Protein 4AA2 (pdb70)

Structure (mmCIF, N/CA/C/O backbone):
data_4AA2
#
_entry.id   4AA2
#
_cell.length_a   173.214
_cell.length_b   173.214
_cell.length_c   102.898
_cell.angle_alpha   90.00
_cell.angle_beta   90.00
_cell.angle_gamma   120.00
#
_symmetry.space_group_name_H-M   'H 3'
#
loop_
_entity.id
_entity.type
_entity.pdbx_description
1 polymer 'ANGIOTENSIN-CONVERTING ENZYME'
2 polymer 'BRADYKININ-POTENTIATING PEPTIDE B'
3 branched beta-D-mannopyranose-(1-6)-alpha-D-mannopyranose-(1-3)-[alpha-D-mannopyranose-(1-6)]beta-D-mannopyranose-(1-4)-2-acetamido-2-deoxy-beta-D-glucopyranose-(1-4)-2-acetamido-2-deoxy-beta-D-glucopyranose
4 non-polymer 'ZINC ION'
5 non-polymer 2-acetamido-2-deoxy-beta-D-glucopyranose
6 water water
#
loop_
_atom_site.group_PDB
_atom_site.id
_atom_site.type_symbol
_atom_site.label_atom_id
_atom_site.label_alt_id
_atom_site.label_comp_id
_atom_site.label_asym_id
_atom_site.label_entity_id
_atom_site.label_seq_id
_atom_site.pdbx_PDB_ins_code
_atom_site.Cartn_x
_atom_site.Cartn_y
_atom_site.Cartn_z
_atom_site.occupancy
_atom_site.B_iso_or_equiv
_atom_site.auth_seq_id
_atom_site.auth_comp_id
_atom_site.auth_asym_id
_atom_site.auth_atom_id
_atom_site.pdbx_PDB_model_num
ATOM 1 N N . ALA A 1 1 ? 25.439 32.367 43.948 1.00 55.77 17 ALA A N 1
ATOM 2 C CA . ALA A 1 1 ? 25.884 31.135 44.659 1.00 55.74 17 ALA A CA 1
ATOM 3 C C . ALA A 1 1 ? 25.603 29.872 43.836 1.00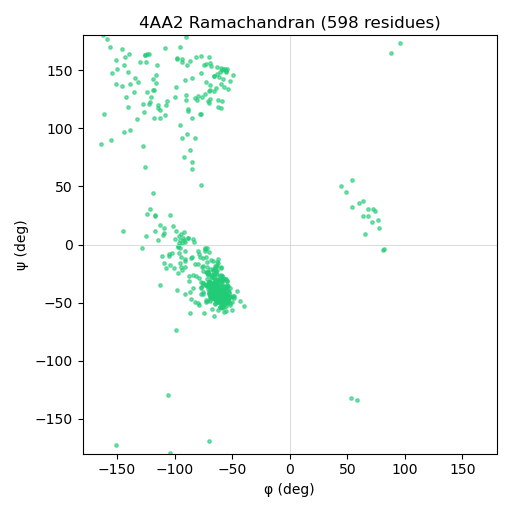 55.69 17 ALA A C 1
ATOM 4 O O . ALA A 1 1 ? 24.693 29.845 42.994 1.00 55.51 17 ALA A O 1
ATOM 6 N N . LEU A 1 2 ? 26.389 28.831 44.104 1.00 55.47 18 LEU A N 1
ATOM 7 C CA . LEU A 1 2 ? 26.392 27.597 43.312 1.00 55.25 18 LEU A CA 1
ATOM 8 C C . LEU A 1 2 ? 25.112 26.766 43.412 1.00 54.98 18 LEU A C 1
ATOM 9 O O . LEU A 1 2 ? 24.719 26.112 42.440 1.00 54.95 18 LEU A O 1
ATOM 14 N N . VAL A 1 3 ? 24.481 26.780 44.586 1.00 54.54 19 VAL A N 1
ATOM 15 C CA . VAL A 1 3 ? 23.254 26.017 44.824 1.00 54.16 19 VAL A CA 1
ATOM 16 C C . VAL A 1 3 ? 22.135 26.462 43.874 1.00 53.67 19 VAL A C 1
ATOM 17 O O . VAL A 1 3 ? 21.484 25.627 43.242 1.00 53.82 19 VAL A O 1
ATOM 21 N N . LYS A 1 4 ? 21.938 27.774 43.762 1.00 53.01 20 LYS A N 1
ATOM 22 C CA . LYS A 1 4 ? 20.931 28.341 42.865 1.00 52.29 20 LYS A CA 1
ATOM 23 C C . LYS A 1 4 ? 21.274 28.097 41.395 1.00 51.66 20 LYS A C 1
ATOM 24 O O . LYS A 1 4 ? 20.380 27.866 40.573 1.00 51.56 20 LYS A O 1
ATOM 26 N N . GLU A 1 5 ? 22.567 28.153 41.072 1.00 50.82 21 GLU A N 1
ATOM 27 C CA . GLU A 1 5 ? 23.023 27.935 39.700 1.00 50.06 21 GLU A CA 1
ATOM 28 C C . GLU A 1 5 ? 22.782 26.500 39.230 1.00 49.39 21 GLU A C 1
ATOM 29 O O . GLU A 1 5 ? 22.380 26.284 38.088 1.00 49.09 21 GLU A O 1
ATOM 35 N N . GLU A 1 6 ? 23.010 25.530 40.116 1.00 48.64 22 GLU A N 1
ATOM 36 C CA . GLU A 1 6 ? 22.836 24.120 39.767 1.00 48.02 22 GLU A CA 1
ATOM 37 C C . GLU A 1 6 ? 21.369 23.773 39.468 1.00 48.00 22 GLU A C 1
ATOM 38 O O . GLU A 1 6 ? 21.084 22.942 38.597 1.00 47.74 22 GLU A O 1
ATOM 44 N N . ILE A 1 7 ? 20.448 24.418 40.184 1.00 47.83 23 ILE A N 1
ATOM 45 C CA . ILE A 1 7 ? 19.012 24.274 39.919 1.00 47.76 23 ILE A CA 1
ATOM 46 C C . ILE A 1 7 ? 18.674 24.829 38.533 1.00 47.68 23 ILE A C 1
ATOM 47 O O . ILE A 1 7 ? 17.920 24.216 37.774 1.00 47.61 23 ILE A O 1
ATOM 52 N N . GLN A 1 8 ? 19.254 25.982 38.215 1.00 47.72 24 GLN A N 1
ATOM 53 C CA . GLN A 1 8 ? 19.088 26.625 36.918 1.00 48.09 24 GLN A CA 1
ATOM 54 C C . GLN A 1 8 ? 19.710 25.786 35.795 1.00 47.72 24 GLN A C 1
ATOM 55 O O . GLN A 1 8 ? 19.165 25.718 34.691 1.00 47.73 24 GLN A O 1
ATOM 61 N N . ALA A 1 9 ? 20.846 25.155 36.094 1.00 47.34 25 ALA A N 1
ATOM 62 C CA . ALA A 1 9 ? 21.585 24.332 35.129 1.00 46.97 25 ALA A CA 1
ATOM 63 C C . ALA A 1 9 ? 20.802 23.090 34.716 1.00 46.74 25 ALA A C 1
ATOM 64 O O . ALA A 1 9 ? 20.786 22.730 33.539 1.00 46.51 25 ALA A O 1
ATOM 66 N N . LYS A 1 10 ? 20.162 22.446 35.694 1.00 46.57 26 LYS A N 1
ATOM 67 C CA . LYS A 1 10 ? 19.304 21.282 35.458 1.00 46.65 26 LYS A CA 1
ATOM 68 C C . LYS A 1 10 ? 18.178 21.613 34.473 1.00 46.51 26 LYS A C 1
ATOM 69 O O . LYS A 1 10 ? 17.840 20.808 33.599 1.00 46.27 26 LYS A O 1
ATOM 75 N N . GLU A 1 11 ? 17.621 22.813 34.626 1.00 46.25 27 GLU A N 1
ATOM 76 C CA . GLU A 1 11 ? 16.568 23.331 33.763 1.00 46.07 27 GLU A CA 1
ATOM 77 C C . GLU A 1 11 ? 17.108 23.643 32.366 1.00 45.34 27 GLU A C 1
ATOM 78 O O . GLU A 1 11 ? 16.444 23.374 31.362 1.00 45.03 27 GLU A O 1
ATOM 84 N N . TYR A 1 12 ? 18.310 24.217 32.321 1.00 44.60 28 TYR A N 1
ATOM 85 C CA . TYR A 1 12 ? 19.000 24.515 31.070 1.00 44.15 28 TYR A CA 1
ATOM 86 C C . TYR A 1 12 ? 19.258 23.245 30.261 1.00 43.95 28 TYR A C 1
ATOM 87 O O . TYR A 1 12 ? 18.997 23.212 29.058 1.00 43.79 28 TYR A O 1
ATOM 96 N N . LEU A 1 13 ? 19.765 22.208 30.928 1.00 43.69 29 LEU A N 1
ATOM 97 C CA . LEU A 1 13 ? 20.075 20.936 30.267 1.00 43.69 29 LEU A CA 1
ATOM 98 C C . LEU A 1 13 ? 18.830 20.282 29.679 1.00 43.92 29 LEU A C 1
ATOM 99 O O . LEU A 1 13 ? 18.851 19.812 28.537 1.00 43.80 29 LEU A O 1
ATOM 104 N N . GLU A 1 14 ? 17.755 20.273 30.466 1.00 44.14 30 GLU A N 1
ATOM 105 C CA . GLU A 1 14 ? 16.484 19.669 30.078 1.00 44.75 30 GLU A CA 1
ATOM 106 C C . GLU A 1 14 ? 15.963 20.290 28.779 1.00 44.40 30 GLU A C 1
ATOM 107 O O . GLU A 1 14 ? 15.545 19.570 27.868 1.00 44.56 30 GLU A O 1
ATOM 113 N N . ASN A 1 15 ? 16.029 21.618 28.695 1.00 44.18 31 ASN A N 1
ATOM 114 C CA A ASN A 1 15 ? 15.592 22.346 27.506 0.50 44.08 31 ASN A CA 1
ATOM 115 C CA B ASN A 1 15 ? 15.594 22.354 27.507 0.50 44.25 31 ASN A CA 1
ATOM 116 C C . ASN A 1 15 ? 16.533 22.158 26.316 1.00 44.06 31 ASN A C 1
ATOM 117 O O . ASN A 1 15 ? 16.081 21.973 25.185 1.00 44.18 31 ASN A O 1
ATOM 126 N N . LEU A 1 16 ? 17.838 22.202 26.578 1.00 43.75 32 LEU A N 1
ATOM 127 C CA . LEU A 1 16 ? 18.849 22.073 25.526 1.00 43.49 32 LEU A CA 1
ATOM 128 C C . LEU A 1 16 ? 18.873 20.681 24.891 1.00 43.24 32 LEU A C 1
ATOM 129 O O . LEU A 1 16 ? 18.983 20.554 23.664 1.00 42.92 32 LEU A O 1
ATOM 134 N N . ASN A 1 17 ? 18.781 19.650 25.728 1.00 42.75 33 ASN A N 1
ATOM 135 C CA . ASN A 1 17 ? 18.713 18.277 25.248 1.00 42.95 33 ASN A CA 1
ATOM 136 C C . ASN A 1 17 ? 17.583 18.090 24.239 1.00 42.99 33 ASN A C 1
ATOM 137 O O . ASN A 1 17 ? 17.807 17.571 23.147 1.00 42.90 33 ASN A O 1
ATOM 142 N N . LYS A 1 18 ? 16.383 18.546 24.599 1.00 43.12 34 LYS A N 1
ATOM 143 C CA . LYS A 1 18 ? 15.215 18.435 23.718 1.00 43.13 34 LYS A CA 1
ATOM 144 C C . LYS A 1 18 ? 15.429 19.186 22.405 1.00 42.81 34 LYS A C 1
ATOM 145 O O . LYS A 1 18 ? 15.076 18.688 21.332 1.00 43.21 34 LYS A O 1
ATOM 151 N N . GLU A 1 19 ? 16.026 20.371 22.493 1.00 42.29 35 GLU A N 1
ATOM 152 C CA . GLU A 1 19 ? 16.350 21.167 21.314 1.00 41.75 35 GLU A CA 1
ATOM 153 C C . GLU A 1 19 ? 17.378 20.469 20.408 1.00 41.63 35 GLU A C 1
ATOM 154 O O . GLU A 1 19 ? 17.253 20.498 19.172 1.00 41.17 35 GLU A O 1
ATOM 160 N N . LEU A 1 20 ? 18.385 19.848 21.024 1.00 41.09 36 LEU A N 1
ATOM 161 C CA . LEU A 1 20 ? 19.417 19.125 20.281 1.00 40.99 36 LEU A CA 1
ATOM 162 C C . LEU A 1 20 ? 18.855 17.911 19.543 1.00 40.80 36 LEU A C 1
ATOM 163 O O . LEU A 1 20 ? 19.241 17.639 18.408 1.00 40.57 36 LEU A O 1
ATOM 168 N N . ALA A 1 21 ? 17.948 17.189 20.197 1.00 40.59 37 ALA A N 1
ATOM 169 C CA . ALA A 1 21 ? 17.267 16.056 19.578 1.00 40.55 37 ALA A CA 1
ATOM 170 C C . ALA A 1 21 ? 16.525 16.488 18.311 1.00 40.56 37 ALA A C 1
ATOM 171 O O . ALA A 1 21 ? 16.686 15.878 17.249 1.00 40.32 37 ALA A O 1
ATOM 173 N N . LYS A 1 22 ? 15.746 17.563 18.428 1.00 40.61 38 LYS A N 1
ATOM 174 C CA . LYS A 1 22 ? 14.949 18.084 17.320 1.00 40.65 38 LYS A CA 1
ATOM 175 C C . LYS A 1 22 ? 15.814 18.555 16.150 1.00 40.57 38 LYS A C 1
ATOM 176 O O . LYS A 1 22 ? 15.486 18.311 14.985 1.00 40.37 38 LYS A O 1
ATOM 182 N N . ARG A 1 23 ? 16.915 19.232 16.469 1.00 40.53 39 ARG A N 1
ATOM 183 C CA . ARG A 1 23 ? 17.861 19.693 15.456 1.00 40.54 39 ARG A CA 1
ATOM 184 C C . ARG A 1 23 ? 18.611 18.530 14.797 1.00 40.40 39 ARG A C 1
ATOM 185 O O . ARG A 1 23 ? 18.846 18.550 13.586 1.00 40.43 39 ARG A O 1
ATOM 193 N N . THR A 1 24 ? 18.975 17.523 15.588 1.00 40.25 40 THR A N 1
ATOM 194 C CA . THR A 1 24 ? 19.681 16.348 15.059 1.00 40.52 40 THR A CA 1
ATOM 195 C C . THR A 1 24 ? 18.777 15.521 14.133 1.00 40.61 40 THR A C 1
ATOM 196 O O . THR A 1 24 ? 19.241 15.013 13.110 1.00 40.73 40 THR A O 1
ATOM 200 N N . ASN A 1 25 ? 17.498 15.410 14.495 1.00 40.49 41 ASN A N 1
ATOM 201 C CA . ASN A 1 25 ? 16.475 14.802 13.638 1.00 40.49 41 ASN A CA 1
ATOM 202 C C . ASN A 1 25 ? 16.491 15.371 12.214 1.00 40.65 41 ASN A C 1
ATOM 203 O O . ASN A 1 25 ? 16.421 14.619 11.239 1.00 40.69 41 ASN A O 1
ATOM 208 N N . VAL A 1 26 ? 16.591 16.696 12.112 1.00 40.65 42 VAL A N 1
ATOM 209 C CA . VAL A 1 26 ? 16.609 17.393 10.828 1.00 40.72 42 VAL A CA 1
ATOM 210 C C . VAL A 1 26 ? 17.873 17.052 10.035 1.00 40.62 42 VAL A C 1
ATOM 211 O O . VAL A 1 26 ? 17.809 16.814 8.825 1.00 40.58 42 VAL A O 1
ATOM 215 N N . GLU A 1 27 ? 19.015 17.027 10.720 1.00 40.45 43 GLU A N 1
ATOM 216 C CA . GLU A 1 27 ? 20.278 16.619 10.103 1.00 40.44 43 GLU A CA 1
ATOM 217 C C . GLU A 1 27 ? 20.231 15.153 9.669 1.00 39.92 43 GLU A C 1
ATOM 218 O O . GLU A 1 27 ? 20.695 14.806 8.580 1.00 39.65 43 GLU A O 1
ATOM 224 N N . THR A 1 28 ? 19.666 14.306 10.528 1.00 39.45 44 THR A N 1
ATOM 225 C CA . THR A 1 28 ? 19.592 12.872 10.278 1.00 39.42 44 THR A CA 1
ATOM 226 C C . THR A 1 28 ? 18.708 12.553 9.064 1.00 39.27 44 THR A C 1
ATOM 227 O O . THR A 1 28 ? 19.054 11.685 8.259 1.00 38.97 44 THR A O 1
ATOM 231 N N . GLU A 1 29 ? 17.591 13.271 8.928 1.00 39.17 45 GLU A N 1
ATOM 232 C CA . GLU A 1 29 ? 16.700 13.114 7.774 1.00 39.25 45 GLU A CA 1
ATOM 233 C C . GLU A 1 29 ? 17.412 13.400 6.457 1.00 39.04 45 GLU A C 1
ATOM 234 O O . GLU A 1 29 ? 17.260 12.648 5.495 1.00 38.94 45 GLU A O 1
ATOM 240 N N . ALA A 1 30 ? 18.194 14.481 6.425 1.00 38.92 46 ALA A N 1
ATOM 241 C CA . ALA A 1 30 ? 18.954 14.847 5.226 1.00 38.86 46 ALA A CA 1
ATOM 242 C C . ALA A 1 30 ? 20.039 13.818 4.902 1.00 38.63 46 ALA A C 1
ATOM 243 O O . ALA A 1 30 ? 20.315 13.551 3.731 1.00 38.24 46 ALA A O 1
ATOM 245 N N . ALA A 1 31 ? 20.648 13.254 5.946 1.00 38.46 47 ALA A N 1
ATOM 246 C CA . ALA A 1 31 ? 21.677 12.223 5.792 1.00 38.53 47 ALA A CA 1
ATOM 247 C C . ALA A 1 31 ? 21.061 10.935 5.245 1.00 38.58 47 ALA A C 1
ATOM 248 O O . ALA A 1 31 ? 21.615 10.309 4.335 1.00 38.43 47 ALA A O 1
ATOM 250 N N . TRP A 1 32 ? 19.909 10.565 5.803 1.00 38.82 48 TRP A N 1
ATOM 251 C CA . TRP A 1 32 ? 19.141 9.402 5.368 1.00 39.22 48 TRP A CA 1
ATOM 252 C C . TRP A 1 32 ? 18.788 9.510 3.883 1.00 39.71 48 TRP A C 1
ATOM 253 O O . TRP A 1 32 ? 18.977 8.558 3.129 1.00 39.62 48 TRP A O 1
ATOM 264 N N . ALA A 1 33 ? 18.288 10.680 3.483 1.00 40.20 49 ALA A N 1
ATOM 265 C CA . ALA A 1 33 ? 17.903 10.948 2.098 1.00 40.57 49 ALA A CA 1
ATOM 266 C C . ALA A 1 33 ? 19.075 10.760 1.144 1.00 40.87 49 ALA A C 1
ATOM 267 O O . ALA A 1 33 ? 18.914 10.209 0.051 1.00 41.05 49 ALA A O 1
ATOM 269 N N . TYR A 1 34 ? 20.252 11.211 1.566 1.00 41.08 50 TYR A N 1
ATOM 270 C CA . TYR A 1 34 ? 21.445 11.124 0.739 1.00 41.43 50 TYR A CA 1
ATOM 271 C C . TYR A 1 34 ? 21.928 9.684 0.571 1.00 41.58 50 TYR A C 1
ATOM 272 O O . TYR A 1 34 ? 22.238 9.248 -0.552 1.00 41.16 50 TYR A O 1
ATOM 281 N N . GLY A 1 35 ? 21.991 8.961 1.689 1.00 41.55 51 GLY A N 1
ATOM 282 C CA . GLY A 1 35 ? 22.406 7.562 1.704 1.00 41.97 51 GLY A CA 1
ATOM 283 C C . GLY A 1 35 ? 21.446 6.652 0.960 1.00 42.33 51 GLY A C 1
ATOM 284 O O . GLY A 1 35 ? 21.858 5.625 0.420 1.00 42.27 51 GLY A O 1
ATOM 285 N N . SER A 1 36 ? 20.168 7.031 0.940 1.00 42.81 52 SER A N 1
ATOM 286 C CA . SER A 1 36 ? 19.127 6.282 0.231 1.00 43.59 52 SER A CA 1
ATOM 287 C C . SER A 1 36 ? 19.079 6.611 -1.255 1.00 43.97 52 SER A C 1
ATOM 288 O O . SER A 1 36 ? 18.486 5.867 -2.029 1.00 44.21 52 SER A O 1
ATOM 291 N N . ASN A 1 37 ? 19.693 7.729 -1.642 1.00 44.76 53 ASN A N 1
ATOM 292 C CA . ASN A 1 37 ? 19.554 8.289 -2.989 1.00 45.64 53 ASN A CA 1
ATOM 293 C C . ASN A 1 37 ? 20.656 9.323 -3.249 1.00 45.73 53 ASN A C 1
ATOM 294 O O . ASN A 1 37 ? 20.474 10.520 -3.020 1.00 45.79 53 ASN A O 1
ATOM 299 N N . ILE A 1 38 ? 21.807 8.845 -3.716 1.00 46.05 54 ILE A N 1
ATOM 300 C CA . ILE A 1 38 ? 22.985 9.690 -3.888 1.00 46.69 54 ILE A CA 1
ATOM 301 C C . ILE A 1 38 ? 22.884 10.574 -5.131 1.00 47.27 54 ILE A C 1
ATOM 302 O O . ILE A 1 38 ? 22.893 10.083 -6.261 1.00 47.41 54 ILE A O 1
ATOM 307 N N . THR A 1 39 ? 22.774 11.879 -4.895 1.00 47.88 55 THR A N 1
ATOM 308 C CA . THR A 1 39 ? 22.769 12.893 -5.951 1.00 48.44 55 THR A CA 1
ATOM 309 C C . THR A 1 39 ? 23.528 14.125 -5.457 1.00 48.95 55 THR A C 1
ATOM 310 O O . THR A 1 39 ? 23.721 14.295 -4.247 1.00 48.75 55 THR A O 1
ATOM 314 N N . ASP A 1 40 ? 23.958 14.975 -6.390 1.00 49.47 56 ASP A N 1
ATOM 315 C CA . ASP A 1 40 ? 24.606 16.243 -6.047 1.00 50.07 56 ASP A CA 1
ATOM 316 C C . ASP A 1 40 ? 23.708 17.131 -5.188 1.00 50.22 56 ASP A C 1
ATOM 317 O O . ASP A 1 40 ? 24.183 17.786 -4.257 1.00 50.25 56 ASP A O 1
ATOM 322 N N . GLU A 1 41 ? 22.412 17.129 -5.498 1.00 50.57 57 GLU A N 1
ATOM 323 C CA . GLU A 1 41 ? 21.418 17.915 -4.764 1.00 50.97 57 GLU A CA 1
ATOM 324 C C . GLU A 1 41 ? 21.294 17.462 -3.308 1.00 50.75 57 GLU A C 1
ATOM 325 O O . GLU A 1 41 ? 21.292 18.288 -2.395 1.00 50.70 57 GLU A O 1
ATOM 331 N N . ASN A 1 42 ? 21.183 16.152 -3.102 1.00 50.54 58 ASN A N 1
ATOM 332 C CA . ASN A 1 42 ? 21.034 15.595 -1.762 1.00 50.30 58 ASN A CA 1
ATOM 333 C C . ASN A 1 42 ? 22.305 15.714 -0.926 1.00 50.21 58 ASN A C 1
ATOM 334 O O . ASN A 1 42 ? 22.232 15.871 0.292 1.00 50.06 58 ASN A O 1
ATOM 339 N N . GLU A 1 43 ? 23.458 15.642 -1.593 1.00 50.23 59 GLU A N 1
ATOM 340 C CA . GLU A 1 43 ? 24.755 15.859 -0.953 1.00 50.40 59 GLU A CA 1
ATOM 341 C C . GLU A 1 43 ? 24.818 17.272 -0.372 1.00 50.34 59 GLU A C 1
ATOM 342 O O . GLU A 1 43 ? 25.090 17.456 0.820 1.00 50.16 59 GLU A O 1
ATOM 348 N N . LYS A 1 44 ? 24.538 18.253 -1.229 1.00 50.16 60 LYS A N 1
ATOM 349 C CA . LYS A 1 44 ? 24.508 19.661 -0.856 1.00 50.14 60 LYS A CA 1
ATOM 350 C C . LYS A 1 44 ? 23.573 19.898 0.334 1.00 49.70 60 LYS A C 1
ATOM 351 O O . LYS A 1 44 ? 23.949 20.569 1.296 1.00 49.66 60 LYS A O 1
ATOM 357 N N . LYS A 1 45 ? 22.372 19.323 0.270 1.00 49.21 61 LYS A N 1
ATOM 358 C CA . LYS A 1 45 ? 21.393 19.439 1.349 1.00 48.91 61 LYS A CA 1
ATOM 359 C C . LYS A 1 45 ? 21.902 18.833 2.657 1.00 48.38 61 LYS A C 1
ATOM 360 O O . LYS A 1 45 ? 21.754 19.439 3.716 1.00 48.29 61 LYS A O 1
ATOM 366 N N . LYS A 1 46 ? 22.494 17.642 2.570 1.00 47.54 62 LYS A N 1
ATOM 367 C CA . LYS A 1 46 ? 23.040 16.945 3.735 1.00 46.98 62 LYS A CA 1
ATOM 368 C C . LYS A 1 46 ? 24.093 17.801 4.438 1.00 46.23 62 LYS A C 1
ATOM 369 O O . LYS A 1 46 ? 24.030 18.010 5.649 1.00 46.02 62 LYS A O 1
ATOM 375 N N . ASN A 1 47 ? 25.047 18.296 3.654 1.00 45.52 63 ASN A N 1
ATOM 376 C CA . ASN A 1 47 ? 26.196 19.030 4.171 1.00 44.89 63 ASN A CA 1
ATOM 377 C C . ASN A 1 47 ? 25.860 20.428 4.706 1.00 44.81 63 ASN A C 1
ATOM 378 O O . ASN A 1 47 ? 26.464 20.887 5.682 1.00 44.64 63 ASN A O 1
ATOM 383 N N . GLU A 1 48 ? 24.880 21.087 4.089 1.00 44.57 64 GLU A N 1
ATOM 384 C CA . GLU A 1 48 ? 24.465 22.418 4.532 1.00 44.47 64 GLU A CA 1
ATOM 385 C C . GLU A 1 48 ? 23.716 22.394 5.868 1.00 43.99 64 GLU A C 1
ATOM 386 O O . GLU A 1 48 ? 23.927 23.276 6.708 1.00 43.68 64 GLU A O 1
ATOM 392 N N . ILE A 1 49 ? 22.875 21.376 6.071 1.00 43.29 65 ILE A N 1
ATOM 393 C CA . ILE A 1 49 ? 22.187 21.189 7.354 1.00 42.94 65 ILE A CA 1
ATOM 394 C C . ILE A 1 49 ? 23.204 20.937 8.470 1.00 42.52 65 ILE A C 1
ATOM 395 O O . ILE A 1 49 ? 23.077 21.485 9.568 1.00 42.38 65 ILE A O 1
ATOM 400 N N . SER A 1 50 ? 24.201 20.099 8.176 1.00 42.19 66 SER A N 1
ATOM 401 C CA . SER A 1 50 ? 25.254 19.751 9.134 1.00 41.92 66 SER A CA 1
ATOM 402 C C . SER A 1 50 ? 26.089 20.960 9.524 1.00 41.48 66 SER A C 1
ATOM 403 O O . SER A 1 50 ? 26.423 21.126 10.695 1.00 41.22 66 SER A O 1
ATOM 406 N N . ALA A 1 51 ? 26.420 21.794 8.537 1.00 41.15 67 ALA A N 1
ATOM 407 C CA . ALA A 1 51 ? 27.116 23.060 8.771 1.00 40.98 67 ALA A CA 1
ATOM 408 C C . ALA A 1 51 ? 26.318 23.956 9.727 1.00 41.07 67 ALA A C 1
ATOM 409 O O . ALA A 1 51 ? 26.890 24.623 10.597 1.00 41.00 67 ALA A O 1
ATOM 411 N N . GLU A 1 52 ? 24.996 23.946 9.564 1.00 40.86 68 GLU A N 1
ATOM 412 C CA . GLU A 1 52 ? 24.093 24.711 10.412 1.00 40.76 68 GLU A CA 1
ATOM 413 C C . GLU A 1 52 ? 24.096 24.173 11.843 1.00 40.67 68 GLU A C 1
ATOM 414 O O . GLU A 1 52 ? 24.160 24.948 12.798 1.00 40.61 68 GLU A O 1
ATOM 420 N N . LEU A 1 53 ? 24.030 22.851 11.988 1.00 40.59 69 LEU A N 1
ATOM 421 C CA . LEU A 1 53 ? 24.052 22.237 13.314 1.00 40.65 69 LEU A CA 1
ATOM 422 C C . LEU A 1 53 ? 25.418 22.406 13.982 1.00 40.59 69 LEU A C 1
ATOM 423 O O . LEU A 1 53 ? 25.498 22.618 15.189 1.00 40.41 69 LEU A O 1
ATOM 428 N N . ALA A 1 54 ? 26.483 22.322 13.190 1.00 40.79 70 ALA A N 1
ATOM 429 C CA . ALA A 1 54 ? 27.841 22.530 13.698 1.00 41.33 70 ALA A CA 1
ATOM 430 C C . ALA A 1 54 ? 27.975 23.916 14.327 1.00 41.69 70 ALA A C 1
ATOM 431 O O . ALA A 1 54 ? 28.553 24.066 15.411 1.00 41.66 70 ALA A O 1
ATOM 433 N N . LYS A 1 55 ? 27.417 24.918 13.647 1.00 41.99 71 LYS A N 1
ATOM 434 C CA . LYS A 1 55 ? 27.434 26.294 14.134 1.00 42.50 71 LYS A CA 1
ATOM 435 C C . LYS A 1 55 ? 26.684 26.431 15.454 1.00 42.33 71 LYS A C 1
ATOM 436 O O . LYS A 1 55 ? 27.124 27.157 16.345 1.00 42.32 71 LYS A O 1
ATOM 442 N N . PHE A 1 56 ? 25.557 25.731 15.573 1.00 42.23 72 PHE A N 1
ATOM 443 C CA . PHE A 1 56 ? 24.771 25.743 16.803 1.00 42.29 72 PHE A CA 1
ATOM 444 C C . PHE A 1 56 ? 25.523 25.067 17.961 1.00 42.36 72 PHE A C 1
ATOM 445 O O . PHE A 1 56 ? 25.477 25.544 19.096 1.00 42.24 72 PHE A O 1
ATOM 453 N N . MET A 1 57 ? 26.212 23.966 17.666 1.00 42.59 73 MET A N 1
ATOM 454 C CA . MET A 1 57 ? 27.021 23.255 18.666 1.00 43.07 73 MET 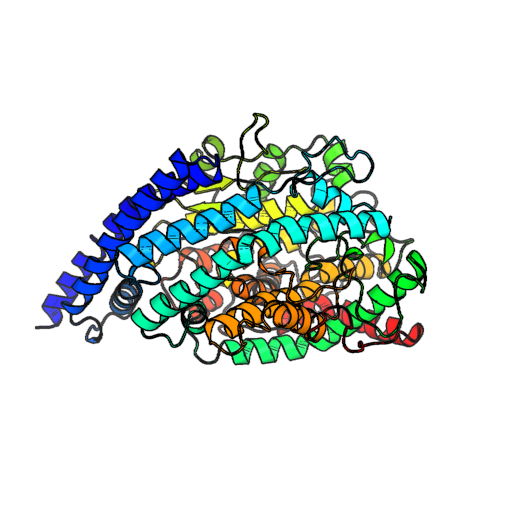A CA 1
ATOM 455 C C . MET A 1 57 ? 28.159 24.115 19.211 1.00 42.92 73 MET A C 1
ATOM 456 O O . MET A 1 57 ? 28.464 24.065 20.406 1.00 42.67 73 MET A O 1
ATOM 461 N N . LYS A 1 58 ? 28.779 24.896 18.325 1.00 43.01 74 LYS A N 1
ATOM 462 C CA . LYS A 1 58 ? 29.823 25.852 18.701 1.00 43.33 74 LYS A CA 1
ATOM 463 C C . LYS A 1 58 ? 29.356 26.805 19.794 1.00 43.28 74 LYS A C 1
ATOM 464 O O . LYS A 1 58 ? 30.091 27.072 20.748 1.00 43.24 74 LYS A O 1
ATOM 470 N N . GLU A 1 59 ? 28.133 27.315 19.644 1.00 43.14 75 GLU A N 1
ATOM 471 C CA . GLU A 1 59 ? 27.543 28.202 20.642 1.00 43.21 75 GLU A CA 1
ATOM 472 C C . GLU A 1 59 ? 27.181 27.454 21.920 1.00 43.03 75 GLU A C 1
ATOM 473 O O . GLU A 1 59 ? 27.312 28.001 23.019 1.00 42.97 75 GLU A O 1
ATOM 479 N N . VAL A 1 60 ? 26.740 26.205 21.769 1.00 42.84 76 VAL A N 1
ATOM 480 C CA . VAL A 1 60 ? 26.463 25.338 22.916 1.00 42.96 76 VAL A CA 1
ATOM 481 C C . VAL A 1 60 ? 27.739 25.139 23.754 1.00 43.12 76 VAL A C 1
ATOM 482 O O . VAL A 1 60 ? 27.738 25.407 24.956 1.00 42.94 76 VAL A O 1
ATOM 486 N N . ALA A 1 61 ? 28.817 24.697 23.105 1.00 43.29 77 ALA A N 1
ATOM 487 C CA . ALA A 1 61 ? 30.103 24.488 23.768 1.00 43.91 77 ALA A CA 1
ATOM 488 C C . ALA A 1 61 ? 30.574 25.755 24.474 1.00 44.33 77 ALA A C 1
ATOM 489 O O . ALA A 1 61 ? 31.070 25.696 25.602 1.00 44.41 77 ALA A O 1
ATOM 491 N N . SER A 1 62 ? 30.404 26.893 23.804 1.00 44.80 78 SER A N 1
ATOM 492 C CA . SER A 1 62 ? 30.699 28.195 24.384 1.00 45.34 78 SER A CA 1
ATOM 493 C C . SER A 1 62 ? 29.852 28.486 25.628 1.00 45.58 78 SER A C 1
ATOM 494 O O . SER A 1 62 ? 30.384 28.950 26.638 1.00 45.77 78 SER A O 1
ATOM 497 N N . ASP A 1 63 ? 28.551 28.205 25.554 1.00 45.65 79 ASP A N 1
ATOM 498 C CA . ASP A 1 63 ? 27.628 28.473 26.664 1.00 45.99 79 ASP A CA 1
ATOM 499 C C . ASP A 1 63 ? 27.895 27.638 27.914 1.00 45.85 79 ASP A C 1
ATOM 500 O O . ASP A 1 63 ? 27.534 28.047 29.019 1.00 46.08 79 ASP A O 1
ATOM 505 N N . THR A 1 64 ? 28.512 26.470 27.743 1.00 45.80 80 THR A N 1
ATOM 506 C CA . THR A 1 64 ? 28.858 25.616 28.882 1.00 45.73 80 THR A CA 1
ATOM 507 C C . THR A 1 64 ? 29.862 26.298 29.818 1.00 45.77 80 THR A C 1
ATOM 508 O O . THR A 1 64 ? 29.861 26.049 31.029 1.00 45.92 80 THR A O 1
ATOM 512 N N . THR A 1 65 ? 30.699 27.172 29.256 1.00 45.67 81 THR A N 1
ATOM 513 C CA . THR A 1 65 ? 31.727 27.868 30.035 1.00 45.61 81 THR A CA 1
ATOM 514 C C . THR A 1 65 ? 31.130 28.929 30.961 1.00 45.46 81 THR A C 1
ATOM 515 O O . THR A 1 65 ? 31.797 29.396 31.880 1.00 45.77 81 THR A O 1
ATOM 519 N N . LYS A 1 66 ? 29.874 29.297 30.719 1.00 45.03 82 LYS A N 1
ATOM 520 C CA . LYS A 1 66 ? 29.160 30.229 31.591 1.00 44.48 82 LYS A CA 1
ATOM 521 C C . LYS A 1 66 ? 28.616 29.545 32.847 1.00 43.70 82 LYS A C 1
ATOM 522 O O . LYS A 1 66 ? 28.265 30.213 33.822 1.00 43.73 82 LYS A O 1
ATOM 528 N N . PHE A 1 67 ? 28.548 28.215 32.816 1.00 42.65 83 PHE A N 1
ATOM 529 C CA . PHE A 1 67 ? 28.147 27.425 33.978 1.00 41.56 83 PHE A CA 1
ATOM 530 C C . PHE A 1 67 ? 29.366 26.867 34.702 1.00 40.88 83 PHE A C 1
ATOM 531 O O . PHE A 1 67 ? 30.285 26.346 34.067 1.00 40.47 83 PHE A O 1
ATOM 539 N N . GLN A 1 68 ? 29.356 26.969 36.032 1.00 40.06 84 GLN A N 1
ATOM 540 C CA . GLN A 1 68 ? 30.401 26.401 36.883 1.00 39.36 84 GLN A CA 1
ATOM 541 C C . GLN A 1 68 ? 30.220 24.895 37.035 1.00 38.50 84 GLN A C 1
ATOM 542 O O . GLN A 1 68 ? 30.224 24.377 38.159 1.00 38.14 84 GLN A O 1
ATOM 548 N N . TRP A 1 69 ? 30.075 24.186 35.914 1.00 37.50 85 TRP A N 1
ATOM 549 C CA . TRP A 1 69 ? 29.614 22.796 35.965 1.00 36.76 85 TRP A CA 1
ATOM 550 C C . TRP A 1 69 ? 30.530 21.822 36.713 1.00 36.57 85 TRP A C 1
ATOM 551 O O . TRP A 1 69 ? 30.041 20.929 37.407 1.00 36.35 85 TRP A O 1
ATOM 562 N N . ARG A 1 70 ? 31.844 22.020 36.609 1.00 36.24 86 ARG A N 1
ATOM 563 C CA . ARG A 1 70 ? 32.810 21.200 37.354 1.00 36.12 86 ARG A CA 1
ATOM 564 C C . ARG A 1 70 ? 32.666 21.346 38.872 1.00 36.16 86 ARG A C 1
ATOM 565 O O . ARG A 1 70 ? 33.179 20.517 39.626 1.00 36.36 86 ARG A O 1
ATOM 573 N N . SER A 1 71 ? 31.964 22.390 39.311 1.00 36.27 87 SER A N 1
ATOM 574 C CA . SER A 1 71 ? 31.752 22.641 40.742 1.00 36.36 87 SER A CA 1
ATOM 575 C C . SER A 1 71 ? 30.485 21.987 41.297 1.00 36.60 87 SER A C 1
ATOM 576 O O . SER A 1 71 ? 30.240 22.030 42.512 1.00 36.79 87 SER A O 1
ATOM 579 N N . TYR A 1 72 ? 29.684 21.376 40.425 1.00 36.43 88 TYR A N 1
ATOM 580 C CA . TYR A 1 72 ? 28.373 20.858 40.839 1.00 36.40 88 TYR A CA 1
ATOM 581 C C . TYR A 1 72 ? 28.433 19.602 41.715 1.00 36.37 88 TYR A C 1
ATOM 582 O O . TYR A 1 72 ? 29.408 18.845 41.678 1.00 36.02 88 TYR A O 1
ATOM 591 N N . GLN A 1 73 ? 27.379 19.402 42.505 1.00 36.42 89 GLN A N 1
ATOM 592 C CA . GLN A 1 73 ? 27.235 18.215 43.347 1.00 36.87 89 GLN A CA 1
ATOM 593 C C . GLN A 1 73 ? 26.800 16.999 42.523 1.00 37.03 89 GLN A C 1
ATOM 594 O O . GLN A 1 73 ? 27.241 15.872 42.767 1.00 37.12 89 GLN A O 1
ATOM 600 N N . SER A 1 74 ? 25.931 17.238 41.549 1.00 37.19 90 SER A N 1
ATOM 601 C CA . SER A 1 74 ? 25.321 16.162 40.780 1.00 37.53 90 SER A CA 1
ATOM 602 C C . SER A 1 74 ? 26.272 15.611 39.725 1.00 37.58 90 SER A C 1
ATOM 603 O O . SER A 1 74 ? 26.605 16.300 38.758 1.00 37.38 90 SER A O 1
ATOM 606 N N . GLU A 1 75 ? 26.698 14.365 39.926 1.00 37.92 91 GLU A N 1
ATOM 607 C CA . GLU A 1 75 ? 27.499 13.633 38.943 1.00 38.58 91 GLU A CA 1
ATOM 608 C C . GLU A 1 75 ? 26.792 13.584 37.597 1.00 38.10 91 GLU A C 1
ATOM 609 O O . GLU A 1 75 ? 27.432 13.685 36.551 1.00 38.02 91 GLU A O 1
ATOM 615 N N . ASP A 1 76 ? 25.467 13.439 37.643 1.00 37.71 92 ASP A N 1
ATOM 616 C CA . ASP A 1 76 ? 24.644 13.350 36.443 1.00 37.28 92 ASP A CA 1
ATOM 617 C C . ASP A 1 76 ? 24.701 14.629 35.624 1.00 36.91 92 ASP A C 1
ATOM 618 O O . ASP A 1 76 ? 24.933 14.578 34.411 1.00 36.76 92 ASP A O 1
ATOM 623 N N . LEU A 1 77 ? 24.499 15.772 36.283 1.00 36.24 93 LEU A N 1
ATOM 624 C CA . LEU A 1 77 ? 24.569 17.064 35.598 1.00 35.91 93 LEU A CA 1
ATOM 625 C C . LEU A 1 77 ? 25.970 17.338 35.044 1.00 35.48 93 LEU A C 1
ATOM 626 O O . LEU A 1 77 ? 26.110 17.835 33.924 1.00 34.85 93 LEU A O 1
ATOM 631 N N . LYS A 1 78 ? 26.996 16.990 35.818 1.00 35.06 94 LYS A N 1
ATOM 632 C CA . LYS A 1 78 ? 28.387 17.150 35.366 1.00 35.06 94 LYS A CA 1
ATOM 633 C C . LYS A 1 78 ? 28.672 16.313 34.120 1.00 34.75 94 LYS A C 1
ATOM 634 O O . LYS A 1 78 ? 29.309 16.790 33.182 1.00 34.66 94 LYS A O 1
ATOM 640 N N . ARG A 1 79 ? 28.186 15.074 34.120 1.00 34.75 95 ARG A N 1
ATOM 641 C CA . ARG A 1 79 ? 28.354 14.179 32.978 1.00 34.87 95 ARG A CA 1
ATOM 642 C C . ARG A 1 79 ? 27.696 14.746 31.709 1.00 34.86 95 ARG A C 1
ATOM 643 O O . ARG A 1 79 ? 28.292 14.709 30.628 1.00 34.49 95 ARG A O 1
ATOM 651 N N . GLN A 1 80 ? 26.485 15.284 31.854 1.00 34.94 96 GLN A N 1
ATOM 652 C CA . GLN A 1 80 ? 25.772 15.907 30.735 1.00 35.25 96 GLN A CA 1
ATOM 653 C C . GLN A 1 80 ? 26.499 17.131 30.180 1.00 35.43 96 GLN A C 1
ATOM 654 O O . GLN A 1 80 ? 26.618 17.293 28.960 1.00 35.12 96 GLN A O 1
ATOM 660 N N . PHE A 1 81 ? 26.980 17.995 31.071 1.00 35.66 97 PHE A N 1
ATOM 661 C CA . PHE A 1 81 ? 27.744 19.165 30.641 1.00 36.38 97 PHE A CA 1
ATOM 662 C C . PHE A 1 81 ? 29.042 18.780 29.929 1.00 36.88 97 PHE A C 1
ATOM 663 O O . PHE A 1 81 ? 29.392 19.371 28.903 1.00 36.42 97 PHE A O 1
ATOM 671 N N . LYS A 1 82 ? 29.741 17.781 30.464 1.00 37.68 98 LYS A N 1
ATOM 672 C CA . LYS A 1 82 ? 30.975 17.306 29.833 1.00 38.79 98 LYS A CA 1
ATOM 673 C C . LYS A 1 82 ? 30.715 16.816 28.406 1.00 38.97 98 LYS A C 1
ATOM 674 O O . LYS A 1 82 ? 31.501 17.099 27.500 1.00 39.35 98 LYS A O 1
ATOM 680 N N . ALA A 1 83 ? 29.607 16.103 28.208 1.00 39.44 99 ALA A N 1
ATOM 681 C CA . ALA A 1 83 ? 29.218 15.641 26.871 1.00 40.11 99 ALA A CA 1
ATOM 682 C C . ALA A 1 83 ? 29.014 16.814 25.910 1.00 40.37 99 ALA A C 1
ATOM 683 O O . ALA A 1 83 ? 29.404 16.739 24.746 1.00 40.65 99 ALA A O 1
ATOM 685 N N . LEU A 1 84 ? 28.429 17.900 26.412 1.00 40.68 100 LEU A N 1
ATOM 686 C CA . LEU A 1 84 ? 28.183 19.103 25.614 1.00 41.14 100 LEU A CA 1
ATOM 687 C C . LEU A 1 84 ? 29.444 19.878 25.207 1.00 41.62 100 LEU A C 1
ATOM 688 O O . LEU A 1 84 ? 29.409 20.649 24.245 1.00 41.74 100 LEU A O 1
ATOM 693 N N . THR A 1 85 ? 30.547 19.682 25.931 1.00 41.95 101 THR A N 1
ATOM 694 C CA . THR A 1 85 ? 31.819 20.334 25.578 1.00 42.37 101 THR A CA 1
ATOM 695 C C . THR A 1 85 ? 32.490 19.659 24.387 1.00 42.43 101 THR A C 1
ATOM 696 O O . THR A 1 85 ? 33.355 20.249 23.739 1.00 42.75 101 THR A O 1
ATOM 700 N N . LYS A 1 86 ? 32.094 18.422 24.105 1.00 42.44 102 LYS A N 1
ATOM 701 C CA . LYS A 1 86 ? 32.759 17.626 23.079 1.00 42.49 102 LYS A CA 1
ATOM 702 C C . LYS A 1 86 ? 32.252 17.948 21.675 1.00 41.99 102 LYS A C 1
ATOM 703 O O . LYS A 1 86 ? 31.291 17.350 21.194 1.00 42.45 102 LYS A O 1
ATOM 709 N N . LEU A 1 87 ? 32.927 18.897 21.033 1.00 41.27 103 LEU A N 1
ATOM 710 C CA . LEU A 1 87 ? 32.539 19.415 19.716 1.00 40.60 103 LEU A CA 1
ATOM 711 C C . LEU A 1 87 ? 32.848 18.498 18.540 1.00 39.99 103 LEU A C 1
ATOM 712 O O . LEU A 1 87 ? 32.119 18.499 17.544 1.00 39.98 103 LEU A O 1
ATOM 717 N N . GLY A 1 88 ? 33.939 17.741 18.640 1.00 39.00 104 GLY A N 1
ATOM 718 C CA . GLY A 1 88 ? 34.420 16.949 17.516 1.00 37.91 104 GLY A CA 1
ATOM 719 C C . GLY A 1 88 ? 34.706 17.840 16.319 1.00 37.20 104 GLY A C 1
ATOM 720 O O . GLY A 1 88 ? 35.312 18.907 16.458 1.00 36.79 104 GLY A O 1
ATOM 721 N N . TYR A 1 89 ? 34.244 17.418 15.146 1.00 36.47 105 TYR A N 1
ATOM 722 C CA . TYR A 1 89 ? 34.479 18.166 13.905 1.00 36.25 105 TYR A CA 1
ATOM 723 C C . TYR A 1 89 ? 33.898 19.582 13.934 1.00 36.06 105 TYR A C 1
ATOM 724 O O . TYR A 1 89 ? 34.419 20.481 13.279 1.00 36.00 105 TYR A O 1
ATOM 733 N N . ALA A 1 90 ? 32.829 19.766 14.703 1.00 35.96 106 ALA A N 1
ATOM 734 C CA . ALA A 1 90 ? 32.165 21.061 14.842 1.00 36.27 106 ALA A CA 1
ATOM 735 C C . ALA A 1 90 ? 33.057 22.159 15.446 1.00 36.47 106 ALA A C 1
ATOM 736 O O . ALA A 1 90 ? 32.699 23.338 15.400 1.00 36.73 106 ALA A O 1
ATOM 738 N N . ALA A 1 91 ? 34.206 21.771 16.004 1.00 36.54 107 ALA A N 1
ATOM 739 C CA . ALA A 1 91 ? 35.195 22.731 16.513 1.00 36.59 107 ALA A CA 1
ATOM 740 C C . ALA A 1 91 ? 35.904 23.493 15.394 1.00 36.80 107 ALA A C 1
ATOM 741 O O . ALA A 1 91 ? 36.401 24.603 15.613 1.00 36.55 107 ALA A O 1
ATOM 743 N N . LEU A 1 92 ? 35.949 22.894 14.201 1.00 36.88 108 LEU A N 1
ATOM 744 C CA . LEU A 1 92 ? 36.634 23.485 13.051 1.00 37.11 108 LEU A CA 1
ATOM 745 C C . LEU A 1 92 ? 36.046 24.838 12.652 1.00 37.55 108 LEU A C 1
ATOM 746 O O . LEU A 1 92 ? 34.850 25.067 12.825 1.00 37.54 108 LEU A O 1
ATOM 751 N N . PRO A 1 93 ? 36.885 25.742 12.115 1.00 38.05 109 PRO A N 1
ATOM 752 C CA . PRO A 1 93 ? 36.326 26.956 11.535 1.00 38.50 109 PRO A CA 1
ATOM 753 C C . PRO A 1 93 ? 35.343 26.624 10.412 1.00 38.86 109 PRO A C 1
ATOM 754 O O . PRO A 1 93 ? 35.483 25.593 9.750 1.00 38.66 109 PRO A O 1
ATOM 758 N N . GLU A 1 94 ? 34.358 27.502 10.233 1.00 39.26 110 GLU A N 1
ATOM 759 C CA . GLU A 1 94 ? 33.270 27.348 9.268 1.00 39.67 110 GLU A CA 1
ATOM 760 C C . GLU A 1 94 ? 33.708 26.763 7.929 1.00 39.99 110 GLU A C 1
ATOM 761 O O . GLU A 1 94 ? 33.139 25.771 7.468 1.00 40.35 110 GLU A O 1
ATOM 767 N N . ASP A 1 95 ? 34.717 27.375 7.316 1.00 40.40 111 ASP A N 1
ATOM 768 C CA . ASP A 1 95 ? 35.204 26.946 6.004 1.00 41.01 111 ASP A CA 1
ATOM 769 C C . ASP A 1 95 ? 35.867 25.568 6.044 1.00 40.73 111 ASP A C 1
ATOM 770 O O . ASP A 1 95 ? 35.734 24.787 5.102 1.00 40.77 111 ASP A O 1
ATOM 775 N N . ASP A 1 96 ? 36.573 25.281 7.136 1.00 40.45 112 ASP A N 1
ATOM 776 C CA . ASP A 1 96 ? 37.239 23.989 7.315 1.00 40.21 112 ASP A CA 1
ATOM 777 C C . ASP A 1 96 ? 36.239 22.863 7.503 1.00 39.76 112 ASP A C 1
ATOM 778 O O . ASP A 1 96 ? 36.447 21.755 7.008 1.00 39.75 112 ASP A O 1
ATOM 783 N N . TYR A 1 97 ? 35.163 23.150 8.230 1.00 39.39 113 TYR A N 1
ATOM 784 C CA . TYR A 1 97 ? 34.090 22.186 8.424 1.00 39.09 113 TYR A CA 1
ATOM 785 C C . TYR A 1 97 ? 33.388 21.849 7.103 1.00 39.06 113 TYR A C 1
ATOM 786 O O . TYR A 1 97 ? 33.092 20.681 6.838 1.00 38.78 113 TYR A O 1
ATOM 795 N N . ALA A 1 98 ? 33.123 22.868 6.285 1.00 38.98 114 ALA A N 1
ATOM 796 C CA . ALA A 1 98 ? 32.494 22.654 4.975 1.00 39.17 114 ALA A CA 1
ATOM 797 C C . ALA A 1 98 ? 33.369 21.771 4.092 1.00 39.01 114 ALA A C 1
ATOM 798 O O . ALA A 1 98 ? 32.877 20.827 3.476 1.00 39.30 114 ALA A O 1
ATOM 800 N N . GLU A 1 99 ? 34.667 22.074 4.059 1.00 39.14 115 GLU A N 1
ATOM 801 C CA . GLU A 1 99 ? 35.637 21.315 3.267 1.00 39.05 115 GLU A CA 1
ATOM 802 C C . GLU A 1 99 ? 35.744 19.858 3.725 1.00 38.98 115 GLU A C 1
ATOM 803 O O . GLU A 1 99 ? 35.843 18.951 2.892 1.00 38.94 115 GLU A O 1
ATOM 809 N N . LEU A 1 100 ? 35.717 19.637 5.040 1.00 38.51 116 LEU A N 1
ATOM 810 C CA . LEU A 1 100 ? 35.741 18.280 5.575 1.00 38.25 116 LEU A CA 1
ATOM 811 C C . LEU A 1 100 ? 34.517 17.486 5.121 1.00 38.16 116 LEU A C 1
ATOM 812 O O . LEU A 1 100 ? 34.652 16.360 4.652 1.00 38.07 116 LEU A O 1
ATOM 817 N N . LEU A 1 101 ? 33.332 18.076 5.253 1.00 38.29 117 LEU A N 1
ATOM 818 C CA . LEU A 1 101 ? 32.102 17.412 4.835 1.00 38.47 117 LEU A CA 1
ATOM 819 C C . LEU A 1 101 ? 32.099 17.103 3.336 1.00 38.51 117 LEU A C 1
ATOM 820 O O . LEU A 1 101 ? 31.635 16.037 2.923 1.00 38.46 117 LEU A O 1
ATOM 825 N N . ASP A 1 102 ? 32.618 18.029 2.531 1.00 38.54 118 ASP A N 1
ATOM 826 C CA . ASP A 1 102 ? 32.733 17.810 1.087 1.00 38.98 118 ASP A CA 1
ATOM 827 C C . ASP A 1 102 ? 33.705 16.673 0.794 1.00 38.57 118 ASP A C 1
ATOM 828 O O . ASP A 1 102 ? 33.473 15.867 -0.107 1.00 38.60 118 ASP A O 1
ATOM 833 N N . THR A 1 103 ? 34.785 16.615 1.571 1.00 38.17 119 THR A N 1
ATOM 834 C CA . THR A 1 103 ? 35.782 15.550 1.461 1.00 37.57 119 THR A CA 1
ATOM 835 C C . THR A 1 103 ? 35.191 14.177 1.811 1.00 37.07 119 THR A C 1
ATOM 836 O O . THR A 1 103 ? 35.440 13.195 1.107 1.00 36.73 119 THR A O 1
ATOM 840 N N . LEU A 1 104 ? 34.406 14.123 2.889 1.00 36.62 120 LEU A N 1
ATOM 841 C CA . LEU A 1 104 ? 33.772 12.880 3.344 1.00 36.31 120 LEU A CA 1
ATOM 842 C C . LEU A 1 104 ? 32.757 12.327 2.335 1.00 36.38 120 LEU A C 1
ATOM 843 O O . LEU A 1 104 ? 32.731 11.118 2.068 1.00 36.17 120 LEU A O 1
ATOM 848 N N . SER A 1 105 ? 31.920 13.200 1.777 1.00 36.28 121 SER A N 1
ATOM 849 C CA . SER A 1 105 ? 30.944 12.740 0.787 1.00 36.52 121 SER A CA 1
ATOM 850 C C . SER A 1 105 ? 31.599 12.332 -0.544 1.00 36.19 121 SER A C 1
ATOM 851 O O . SER A 1 105 ? 31.126 11.415 -1.206 1.00 36.40 121 SER A O 1
ATOM 854 N N . ALA A 1 106 ? 32.693 12.992 -0.913 1.00 36.30 122 ALA A N 1
ATOM 855 C CA . ALA A 1 106 ? 33.471 12.581 -2.088 1.00 36.37 122 ALA A CA 1
ATOM 856 C C . ALA A 1 106 ? 33.954 11.134 -1.938 1.00 36.53 122 ALA A C 1
ATOM 857 O O . ALA A 1 106 ? 33.860 10.341 -2.875 1.00 36.33 122 ALA A O 1
ATOM 859 N N . MET A 1 107 ? 34.442 10.789 -0.746 1.00 36.41 123 MET A N 1
ATOM 860 C CA . MET A 1 107 ? 34.931 9.435 -0.478 1.00 36.67 123 MET A CA 1
ATOM 861 C C . MET A 1 107 ? 33.807 8.403 -0.393 1.00 36.65 123 MET A C 1
ATOM 862 O O . MET A 1 107 ? 33.893 7.349 -1.024 1.00 36.54 123 MET A O 1
ATOM 867 N N . GLU A 1 108 ? 32.759 8.698 0.376 1.00 36.78 124 GLU A N 1
ATOM 868 C CA . GLU A 1 108 ? 31.639 7.762 0.507 1.00 37.06 124 GLU A CA 1
ATOM 869 C C . GLU A 1 108 ? 30.913 7.528 -0.819 1.00 36.73 124 GLU A C 1
ATOM 870 O O . GLU A 1 108 ? 30.515 6.401 -1.111 1.00 36.41 124 GLU A O 1
ATOM 876 N N . SER A 1 109 ? 30.737 8.585 -1.609 1.00 36.47 125 SER A N 1
ATOM 877 C CA . SER A 1 109 ? 30.056 8.447 -2.902 1.00 36.51 125 SER A CA 1
ATOM 878 C C . SER A 1 109 ? 30.922 7.726 -3.939 1.00 36.07 125 SER A C 1
ATOM 879 O O . SER A 1 109 ? 30.399 6.974 -4.762 1.00 36.28 125 SER A O 1
ATOM 882 N N . ASN A 1 110 ? 32.236 7.951 -3.898 1.00 35.89 126 ASN A N 1
ATOM 883 C CA . ASN A 1 110 ? 33.167 7.178 -4.729 1.00 35.85 126 ASN A CA 1
ATOM 884 C C . ASN A 1 110 ? 33.013 5.685 -4.462 1.00 35.79 126 ASN A C 1
ATOM 885 O O . ASN A 1 110 ? 32.847 4.890 -5.394 1.00 35.68 126 ASN A O 1
ATOM 890 N N . PHE A 1 111 ? 33.055 5.320 -3.181 1.00 35.18 127 PHE A N 1
ATOM 891 C CA . PHE A 1 111 ? 32.881 3.942 -2.763 1.00 34.89 127 PHE A CA 1
ATOM 892 C C . PHE A 1 111 ? 31.560 3.362 -3.259 1.00 35.16 127 PHE A C 1
ATOM 893 O O . PHE A 1 111 ? 31.520 2.251 -3.788 1.00 35.00 127 PHE A O 1
ATOM 901 N N . ALA A 1 112 ? 30.481 4.117 -3.061 1.00 35.43 128 ALA A N 1
ATOM 902 C CA . ALA A 1 112 ? 29.142 3.659 -3.395 1.00 35.96 128 ALA A CA 1
ATOM 903 C C . ALA A 1 112 ? 28.906 3.576 -4.907 1.00 36.42 128 ALA A C 1
ATOM 904 O O . ALA A 1 112 ? 28.034 2.833 -5.353 1.00 36.70 128 ALA A O 1
ATOM 906 N N . LYS A 1 113 ? 29.677 4.331 -5.684 1.00 36.75 129 LYS A N 1
ATOM 907 C CA . LYS A 1 113 ? 29.490 4.362 -7.140 1.00 37.73 129 LYS A CA 1
ATOM 908 C C . LYS A 1 113 ? 30.411 3.418 -7.914 1.00 38.02 129 LYS A C 1
ATOM 909 O O . LYS A 1 113 ? 30.362 3.382 -9.143 1.00 38.53 129 LYS A O 1
ATOM 915 N N . VAL A 1 114 ? 31.246 2.660 -7.204 1.00 38.49 130 VAL A N 1
ATOM 916 C CA . VAL A 1 114 ? 32.173 1.725 -7.849 1.00 38.63 130 VAL A CA 1
ATOM 917 C C . VAL A 1 114 ? 31.444 0.674 -8.703 1.00 39.00 130 VAL A C 1
ATOM 918 O O . VAL A 1 114 ? 30.569 -0.047 -8.217 1.00 38.75 130 VAL A O 1
ATOM 922 N N . LYS A 1 115 ? 31.818 0.616 -9.977 1.00 39.63 131 LYS A N 1
ATOM 923 C CA . LYS A 1 115 ? 31.341 -0.412 -10.904 1.00 40.56 131 LYS A CA 1
ATOM 924 C C . LYS A 1 115 ? 32.548 -0.974 -11.632 1.00 40.62 131 LYS A C 1
ATOM 925 O O . LYS A 1 115 ? 33.455 -0.232 -11.990 1.00 40.70 131 LYS A O 1
ATOM 931 N N . VAL A 1 116 ? 32.569 -2.286 -11.836 1.00 41.36 132 VAL A N 1
ATOM 932 C CA . VAL A 1 116 ? 33.668 -2.932 -12.557 1.00 42.00 132 VAL A CA 1
ATOM 933 C C . VAL A 1 116 ? 33.145 -3.735 -13.747 1.00 42.76 132 VAL A C 1
ATOM 934 O O . VAL A 1 116 ? 31.954 -4.035 -13.824 1.00 42.54 132 VAL A O 1
ATOM 938 N N . CYS A 1 117 ? 34.045 -4.086 -14.661 1.00 43.68 133 CYS A N 1
ATOM 939 C CA . CYS A 1 117 ? 33.681 -4.889 -15.824 1.00 44.89 133 CYS A CA 1
ATOM 940 C C . CYS A 1 117 ? 33.689 -6.380 -15.516 1.00 45.25 133 CYS A C 1
ATOM 941 O O . CYS A 1 117 ? 34.524 -6.861 -14.745 1.00 45.14 133 CYS A O 1
ATOM 944 N N . ASP A 1 118 ? 32.742 -7.099 -16.118 1.00 45.90 134 ASP A N 1
ATOM 945 C CA . ASP A 1 118 ? 32.652 -8.550 -15.994 1.00 46.79 134 ASP A CA 1
ATOM 946 C C . ASP A 1 118 ? 33.962 -9.187 -16.455 1.00 47.24 134 ASP A C 1
ATOM 947 O O . ASP A 1 118 ? 34.521 -8.802 -17.489 1.00 47.30 134 ASP A O 1
ATOM 952 N N . TYR A 1 119 ? 34.439 -10.154 -15.674 1.00 47.79 135 TYR A N 1
ATOM 953 C CA . TYR A 1 119 ? 35.677 -10.882 -15.965 1.00 48.50 135 TYR A CA 1
ATOM 954 C C . TYR A 1 119 ? 35.624 -11.604 -17.315 1.00 49.28 135 TYR A C 1
ATOM 955 O O . TYR A 1 119 ? 36.637 -11.698 -18.006 1.00 49.19 135 TYR A O 1
ATOM 964 N N . LYS A 1 120 ? 34.438 -12.102 -17.666 1.00 50.39 136 LYS A N 1
ATOM 965 C CA . LYS A 1 120 ? 34.205 -12.833 -18.914 1.00 51.76 136 LYS A CA 1
ATOM 966 C C . LYS A 1 120 ? 33.662 -11.938 -20.040 1.00 52.24 136 LYS A C 1
ATOM 967 O O . LYS A 1 120 ? 33.680 -12.328 -21.211 1.00 52.46 136 LYS A O 1
ATOM 973 N N . ASP A 1 121 ? 33.179 -10.749 -19.682 1.00 52.78 137 ASP A N 1
ATOM 974 C CA . ASP A 1 121 ? 32.538 -9.843 -20.636 1.00 53.20 137 ASP A CA 1
ATOM 975 C C . ASP A 1 121 ? 32.971 -8.399 -20.394 1.00 53.42 137 ASP A C 1
ATOM 976 O O . ASP A 1 121 ? 32.425 -7.708 -19.531 1.00 53.71 137 ASP A O 1
ATOM 981 N N . SER A 1 122 ? 33.940 -7.943 -21.178 1.00 53.67 138 SER A N 1
ATOM 982 C CA . SER A 1 122 ? 34.538 -6.620 -20.998 1.00 53.99 138 SER A CA 1
ATOM 983 C C . SER A 1 122 ? 33.625 -5.456 -21.401 1.00 53.94 138 SER A C 1
ATOM 984 O O . SER A 1 122 ? 33.998 -4.288 -21.246 1.00 54.23 138 SER A O 1
ATOM 987 N N . THR A 1 123 ? 32.436 -5.771 -21.911 1.00 53.75 139 THR A N 1
ATOM 988 C CA . THR A 1 123 ? 31.457 -4.743 -22.282 1.00 53.49 139 THR A CA 1
ATOM 989 C C . THR A 1 123 ? 30.375 -4.574 -21.210 1.00 53.03 139 THR A C 1
ATOM 990 O O . THR A 1 123 ? 29.705 -3.539 -21.156 1.00 53.02 139 THR A O 1
ATOM 994 N N . LYS A 1 124 ? 30.211 -5.595 -20.369 1.00 52.34 140 LYS A N 1
ATOM 995 C CA . LYS A 1 124 ? 29.283 -5.533 -19.245 1.00 51.70 140 LYS A CA 1
ATOM 996 C C . LYS A 1 124 ? 30.004 -4.962 -18.017 1.00 50.92 140 LYS A C 1
ATOM 997 O O . LYS A 1 124 ? 30.663 -5.694 -17.272 1.00 50.66 140 LYS A O 1
ATOM 1003 N N . CYS A 1 125 ? 29.876 -3.651 -17.820 1.00 49.99 141 CYS A N 1
ATOM 1004 C CA . CYS A 1 125 ? 30.627 -2.945 -16.777 1.00 49.22 141 CYS A CA 1
ATOM 1005 C C . CYS A 1 125 ? 29.738 -2.267 -15.727 1.00 48.30 141 CYS A C 1
ATOM 1006 O O . CYS A 1 125 ? 29.981 -1.124 -15.325 1.00 48.17 141 CYS A O 1
ATOM 1009 N N . ASP A 1 126 ? 28.721 -2.995 -15.272 1.00 47.32 142 ASP A N 1
ATOM 1010 C CA . ASP A 1 126 ? 27.778 -2.480 -14.280 1.00 46.58 142 ASP A CA 1
ATOM 1011 C C . ASP A 1 126 ? 27.738 -3.348 -13.012 1.00 45.46 142 ASP A C 1
ATOM 1012 O O . ASP A 1 126 ? 26.706 -3.448 -12.343 1.00 45.33 142 ASP A O 1
ATOM 1017 N N . LEU A 1 127 ? 28.865 -3.977 -12.694 1.00 44.08 143 LEU A N 1
ATOM 1018 C CA . LEU A 1 127 ? 28.946 -4.861 -11.532 1.00 43.10 143 LEU A CA 1
ATOM 1019 C C . LEU A 1 127 ? 29.333 -4.065 -10.289 1.00 41.97 143 LEU A C 1
ATOM 1020 O O . LEU A 1 127 ? 30.420 -3.499 -10.227 1.00 41.77 143 LEU A O 1
ATOM 1025 N N . ALA A 1 128 ? 28.422 -4.004 -9.321 1.00 41.00 144 ALA A N 1
ATOM 1026 C CA . ALA A 1 128 ? 28.664 -3.298 -8.059 1.00 40.09 144 ALA A CA 1
ATOM 1027 C C . ALA A 1 128 ? 29.192 -4.267 -7.009 1.00 39.35 144 ALA A C 1
ATOM 1028 O O . ALA A 1 128 ? 28.973 -5.474 -7.113 1.00 39.33 144 ALA A O 1
ATOM 1030 N N . LEU A 1 129 ? 29.882 -3.746 -5.997 1.00 38.62 145 LEU A N 1
ATOM 1031 C CA . LEU A 1 129 ? 30.350 -4.590 -4.890 1.00 38.00 145 LEU A CA 1
ATOM 1032 C C . LEU A 1 129 ? 29.198 -5.414 -4.315 1.00 37.86 145 LEU A C 1
ATOM 1033 O O . LEU A 1 129 ? 29.293 -6.638 -4.192 1.00 37.54 145 LEU A O 1
ATOM 1038 N N . ASP A 1 130 ? 28.115 -4.723 -3.973 1.00 37.84 146 ASP A N 1
ATOM 1039 C CA . ASP A 1 130 ? 26.922 -5.345 -3.435 1.00 38.06 146 ASP A CA 1
ATOM 1040 C C . ASP A 1 130 ? 25.828 -5.290 -4.503 1.00 37.97 146 ASP A C 1
ATOM 1041 O O . ASP A 1 130 ? 25.318 -4.209 -4.798 1.00 38.28 146 ASP A O 1
ATOM 1046 N N . PRO A 1 131 ? 25.436 -6.454 -5.063 1.00 38.00 147 PRO A N 1
ATOM 1047 C CA . PRO A 1 131 ? 25.864 -7.806 -4.706 1.00 37.95 147 PRO A CA 1
ATOM 1048 C C . PRO A 1 131 ? 26.854 -8.491 -5.659 1.00 37.98 147 PRO A C 1
ATOM 1049 O O . PRO A 1 131 ? 27.370 -9.553 -5.315 1.00 37.72 147 PRO A O 1
ATOM 1053 N N . GLU A 1 132 ? 27.107 -7.912 -6.834 1.00 38.14 148 GLU A N 1
ATOM 1054 C CA . GLU A 1 132 ? 27.825 -8.638 -7.903 1.00 38.55 148 GLU A CA 1
ATOM 1055 C C . GLU A 1 132 ? 29.247 -9.103 -7.555 1.00 38.57 148 GLU A C 1
ATOM 1056 O O . GLU A 1 132 ? 29.561 -10.292 -7.691 1.00 38.67 148 GLU A O 1
ATOM 1062 N N . ILE A 1 133 ? 30.096 -8.178 -7.107 1.00 38.48 149 ILE A N 1
ATOM 1063 C CA . ILE A 1 133 ? 31.501 -8.506 -6.846 1.00 38.47 149 ILE A CA 1
ATOM 1064 C C . ILE A 1 133 ? 31.653 -9.411 -5.621 1.00 38.75 149 ILE A C 1
ATOM 1065 O O . ILE A 1 133 ? 32.418 -10.375 -5.654 1.00 38.41 149 ILE A O 1
ATOM 1070 N N . GLU A 1 134 ? 30.912 -9.107 -4.554 1.00 39.14 150 GLU A N 1
ATOM 1071 C CA . GLU A 1 134 ? 30.950 -9.916 -3.338 1.00 39.60 150 GLU A CA 1
ATOM 1072 C C . GLU A 1 134 ? 30.480 -11.346 -3.571 1.00 39.65 150 GLU A C 1
ATOM 1073 O O . GLU A 1 134 ? 30.937 -12.266 -2.890 1.00 39.71 150 GLU A O 1
ATOM 1079 N N . GLU A 1 135 ? 29.562 -11.531 -4.520 1.00 39.72 151 GLU A N 1
ATOM 1080 C CA . GLU A 1 135 ? 29.094 -12.873 -4.870 1.00 39.84 151 GLU A CA 1
ATOM 1081 C C . GLU A 1 135 ? 30.212 -13.705 -5.507 1.00 39.43 151 GLU A C 1
ATOM 1082 O O . GLU A 1 135 ? 30.357 -14.887 -5.196 1.00 39.37 151 GLU A O 1
ATOM 1088 N N . VAL A 1 136 ? 30.999 -13.087 -6.385 1.00 39.15 152 VAL A N 1
ATOM 1089 C CA . VAL A 1 136 ? 32.162 -13.762 -6.970 1.00 38.90 152 VAL A CA 1
ATOM 1090 C C . VAL A 1 136 ? 33.220 -14.076 -5.897 1.00 38.81 152 VAL A C 1
ATOM 1091 O O . VAL A 1 136 ? 33.679 -15.211 -5.790 1.00 38.52 152 VAL A O 1
ATOM 1095 N N . ILE A 1 137 ? 33.582 -13.075 -5.096 1.00 38.68 153 ILE A N 1
ATOM 1096 C CA . ILE A 1 137 ? 34.595 -13.251 -4.049 1.00 38.73 153 ILE A CA 1
ATOM 1097 C C . ILE A 1 137 ? 34.227 -14.377 -3.086 1.00 38.74 153 ILE A C 1
ATOM 1098 O O . ILE A 1 137 ? 35.099 -15.123 -2.630 1.00 38.67 153 ILE A O 1
ATOM 1103 N N . SER A 1 138 ? 32.936 -14.514 -2.801 1.00 39.04 154 SER A N 1
ATOM 1104 C CA . SER A 1 138 ? 32.476 -15.516 -1.843 1.00 39.75 154 SER A CA 1
ATOM 1105 C C . SER A 1 138 ? 32.280 -16.920 -2.426 1.00 39.57 154 SER A C 1
ATOM 1106 O O . SER A 1 138 ? 32.390 -17.901 -1.698 1.00 39.45 154 SER A O 1
ATOM 1109 N N . LYS A 1 139 ? 32.008 -17.019 -3.726 1.00 39.67 155 LYS A N 1
ATOM 1110 C CA . LYS A 1 139 ? 31.632 -18.306 -4.323 1.00 39.98 155 LYS A CA 1
ATOM 1111 C C . LYS A 1 139 ? 32.658 -18.887 -5.296 1.00 40.03 155 LYS A C 1
ATOM 1112 O O . LYS A 1 139 ? 32.806 -20.104 -5.381 1.00 40.16 155 LYS A O 1
ATOM 1118 N N . SER A 1 140 ? 33.341 -18.022 -6.038 1.00 40.00 156 SER A N 1
ATOM 1119 C CA . SER A 1 140 ? 34.306 -18.469 -7.040 1.00 40.13 156 SER A CA 1
ATOM 1120 C C . SER A 1 140 ? 35.544 -19.100 -6.407 1.00 40.02 156 SER A C 1
ATOM 1121 O O . SER A 1 140 ? 36.066 -18.605 -5.405 1.00 39.57 156 SER A O 1
ATOM 1124 N N . ARG A 1 141 ? 35.991 -20.208 -6.993 1.00 39.97 157 ARG A N 1
ATOM 1125 C CA . ARG A 1 141 ? 37.256 -20.830 -6.602 1.00 40.13 157 ARG A CA 1
ATOM 1126 C C . ARG A 1 141 ? 38.241 -20.816 -7.775 1.00 39.98 157 ARG A C 1
ATOM 1127 O O . ARG A 1 141 ? 39.143 -21.650 -7.853 1.00 40.30 157 ARG A O 1
ATOM 1135 N N . ASP A 1 142 ? 38.049 -19.871 -8.691 1.00 39.68 158 ASP A N 1
ATOM 1136 C CA . ASP A 1 142 ? 38.990 -19.624 -9.778 1.00 39.57 158 ASP A CA 1
ATOM 1137 C C . ASP A 1 142 ? 39.907 -18.499 -9.312 1.00 39.09 158 ASP A C 1
ATOM 1138 O O . ASP A 1 142 ? 39.517 -17.328 -9.306 1.00 39.07 158 ASP A O 1
ATOM 1143 N N . HIS A 1 143 ? 41.125 -18.866 -8.914 1.00 38.65 159 HIS A N 1
ATOM 1144 C CA . HIS A 1 143 ? 42.049 -17.925 -8.273 1.00 38.01 159 HIS A CA 1
ATOM 1145 C C . HIS A 1 143 ? 42.395 -16.714 -9.145 1.00 37.67 159 HIS A C 1
ATOM 1146 O O . HIS A 1 143 ? 42.626 -15.623 -8.626 1.00 37.19 159 HIS A O 1
ATOM 1153 N N . GLU A 1 144 ? 42.408 -16.896 -10.465 1.00 37.21 160 GLU A N 1
ATOM 1154 C CA . GLU A 1 144 ? 42.695 -15.774 -11.362 1.00 37.01 160 GLU A CA 1
ATOM 1155 C C . GLU A 1 144 ? 41.495 -14.839 -11.511 1.00 36.31 160 GLU A C 1
ATOM 1156 O O . GLU A 1 144 ? 41.664 -13.627 -11.604 1.00 36.36 160 GLU A O 1
ATOM 1162 N N . GLU A 1 145 ? 40.294 -15.411 -11.527 1.00 35.84 161 GLU A N 1
ATOM 1163 C CA . GLU A 1 145 ? 39.060 -14.629 -11.509 1.00 35.61 161 GLU A CA 1
ATOM 1164 C C . GLU A 1 145 ? 38.993 -13.795 -10.231 1.00 34.98 161 GLU A C 1
ATOM 1165 O O . GLU A 1 145 ? 38.705 -12.601 -10.280 1.00 34.62 161 GLU A O 1
ATOM 1171 N N . LEU A 1 146 ? 39.272 -14.435 -9.096 1.00 34.66 162 LEU A N 1
ATOM 1172 C CA . LEU A 1 146 ? 39.300 -13.754 -7.795 1.00 34.19 162 LEU A CA 1
ATOM 1173 C C . LEU A 1 146 ? 40.296 -12.592 -7.781 1.00 33.94 162 LEU A C 1
ATOM 1174 O O . LEU A 1 146 ? 39.974 -11.500 -7.316 1.00 33.65 162 LEU A O 1
ATOM 1179 N N . ALA A 1 147 ? 41.491 -12.827 -8.323 1.00 33.91 163 ALA A N 1
ATOM 1180 C CA . ALA A 1 147 ? 42.538 -11.808 -8.370 1.00 33.66 163 ALA A CA 1
ATOM 1181 C C . ALA A 1 147 ? 42.126 -10.620 -9.231 1.00 33.99 163 ALA A C 1
ATOM 1182 O O . ALA A 1 147 ? 42.438 -9.471 -8.903 1.00 33.61 163 ALA A O 1
ATOM 1184 N N . TYR A 1 148 ? 41.424 -10.903 -10.328 1.00 34.04 164 TYR A N 1
ATOM 1185 C CA . TYR A 1 148 ? 40.928 -9.853 -11.212 1.00 34.28 164 TYR A CA 1
ATOM 1186 C C . TYR A 1 148 ? 39.983 -8.906 -10.467 1.00 34.14 164 TYR A C 1
ATOM 1187 O O . TYR A 1 148 ? 40.166 -7.693 -10.498 1.00 34.33 164 TYR A O 1
ATOM 1196 N N . TYR A 1 149 ? 38.972 -9.468 -9.809 1.00 34.20 165 TYR A N 1
ATOM 1197 C CA . TYR A 1 149 ? 37.977 -8.656 -9.103 1.00 34.53 165 TYR A CA 1
ATOM 1198 C C . TYR A 1 149 ? 38.584 -7.896 -7.926 1.00 34.37 165 TYR A C 1
ATOM 1199 O O . TYR A 1 149 ? 38.194 -6.761 -7.659 1.00 34.47 165 TYR A O 1
ATOM 1208 N N . TRP A 1 150 ? 39.559 -8.510 -7.255 1.00 34.28 166 TRP A N 1
ATOM 1209 C CA . TRP A 1 150 ? 40.302 -7.844 -6.179 1.00 34.16 166 TRP A CA 1
ATOM 1210 C C . TRP A 1 150 ? 40.982 -6.578 -6.707 1.00 34.41 166 TRP A C 1
ATOM 1211 O O . TRP A 1 150 ? 40.788 -5.479 -6.169 1.00 34.10 166 TRP A O 1
ATOM 1222 N N . ARG A 1 151 ? 41.772 -6.737 -7.768 1.00 34.86 167 ARG A N 1
ATOM 1223 C CA . ARG A 1 151 ? 42.502 -5.617 -8.354 1.00 35.57 167 ARG A CA 1
ATOM 1224 C C . ARG A 1 151 ? 41.567 -4.506 -8.821 1.00 35.22 167 ARG A C 1
ATOM 1225 O O . ARG A 1 151 ? 41.808 -3.337 -8.527 1.00 35.15 167 ARG A O 1
ATOM 1233 N N . GLU A 1 152 ? 40.508 -4.874 -9.542 1.00 35.24 168 GLU A N 1
ATOM 1234 C CA . GLU A 1 152 ? 39.560 -3.893 -10.080 1.00 34.96 168 GLU A CA 1
ATOM 1235 C C . GLU A 1 152 ? 38.901 -3.091 -8.958 1.00 34.57 168 GLU A C 1
ATOM 1236 O O . GLU A 1 152 ? 38.828 -1.864 -9.029 1.00 34.41 168 GLU A O 1
ATOM 1242 N N . PHE A 1 153 ? 38.449 -3.782 -7.915 1.00 34.10 169 PHE A N 1
ATOM 1243 C CA . PHE A 1 153 ? 37.799 -3.107 -6.791 1.00 33.87 169 PHE A CA 1
ATOM 1244 C C . PHE A 1 153 ? 38.740 -2.176 -6.017 1.00 33.64 169 PHE A C 1
ATOM 1245 O O . PHE A 1 153 ? 38.412 -1.010 -5.790 1.00 34.00 169 PHE A O 1
ATOM 1253 N N . TYR A 1 154 ? 39.906 -2.680 -5.620 1.00 33.31 170 TYR A N 1
ATOM 1254 C CA . TYR A 1 154 ? 40.844 -1.880 -4.822 1.00 32.92 170 TYR A CA 1
ATOM 1255 C C . TYR A 1 154 ? 41.355 -0.646 -5.569 1.00 33.13 170 TYR A C 1
ATOM 1256 O O . TYR A 1 154 ? 41.501 0.422 -4.978 1.00 32.85 170 TYR A O 1
ATOM 1265 N N . ASP A 1 155 ? 41.615 -0.795 -6.867 1.00 33.31 171 ASP A N 1
ATOM 1266 C CA . ASP A 1 155 ? 42.008 0.333 -7.707 1.00 33.59 171 ASP A CA 1
ATOM 1267 C C . ASP A 1 155 ? 40.937 1.432 -7.719 1.00 33.61 171 ASP A C 1
ATOM 1268 O O . ASP A 1 155 ? 41.268 2.616 -7.657 1.00 33.49 171 ASP A O 1
ATOM 1273 N N . LYS A 1 156 ? 39.663 1.032 -7.764 1.00 33.94 172 LYS A N 1
ATOM 1274 C CA . LYS A 1 156 ? 38.540 1.979 -7.860 1.00 34.64 172 LYS A CA 1
ATOM 1275 C C . LYS A 1 156 ? 38.031 2.524 -6.521 1.00 34.56 172 LYS A C 1
ATOM 1276 O O . LYS A 1 156 ? 37.707 3.709 -6.415 1.00 34.71 172 LYS A O 1
ATOM 1282 N N . ALA A 1 157 ? 37.950 1.664 -5.512 1.00 34.43 173 ALA A N 1
ATOM 1283 C CA . ALA A 1 157 ? 37.431 2.067 -4.207 1.00 34.31 173 ALA A CA 1
ATOM 1284 C C . ALA A 1 157 ? 38.518 2.641 -3.306 1.00 34.46 173 ALA A C 1
ATOM 1285 O O . ALA A 1 157 ? 38.236 3.455 -2.429 1.00 34.95 173 ALA A O 1
ATOM 1287 N N . GLY A 1 158 ? 39.760 2.218 -3.520 1.00 34.59 174 GLY A N 1
ATOM 1288 C CA . GLY A 1 158 ? 40.881 2.709 -2.733 1.00 34.14 174 GLY A CA 1
ATOM 1289 C C . GLY A 1 158 ? 41.686 3.814 -3.396 1.00 34.02 174 GLY A C 1
ATOM 1290 O O . GLY A 1 158 ? 41.607 4.985 -3.004 1.00 33.69 174 GLY A O 1
ATOM 1291 N N . THR A 1 159 ? 42.473 3.438 -4.398 1.00 34.11 175 THR A N 1
ATOM 1292 C CA . THR A 1 159 ? 43.453 4.343 -5.004 1.00 34.07 175 THR A CA 1
ATOM 1293 C C . THR A 1 159 ? 42.856 5.673 -5.481 1.00 34.31 175 THR A C 1
ATOM 1294 O O . THR A 1 159 ? 43.498 6.712 -5.368 1.00 34.02 175 THR A O 1
ATOM 1298 N N . ALA A 1 160 ? 41.622 5.633 -5.981 1.00 34.81 176 ALA A N 1
ATOM 1299 C CA . ALA A 1 160 ? 40.981 6.814 -6.572 1.00 35.51 176 ALA A CA 1
ATOM 1300 C C . ALA A 1 160 ? 40.751 7.978 -5.595 1.00 35.90 176 ALA A C 1
ATOM 1301 O O . ALA A 1 160 ? 40.549 9.118 -6.026 1.00 35.88 176 ALA A O 1
ATOM 1303 N N . VAL A 1 161 ? 40.790 7.699 -4.292 1.00 36.29 177 VA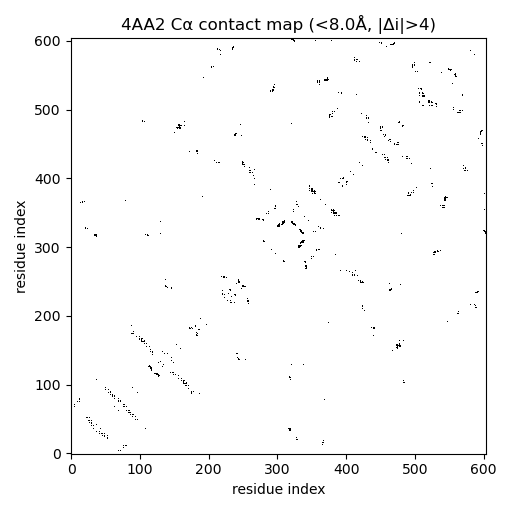L A N 1
ATOM 1304 C CA . VAL A 1 161 ? 40.542 8.743 -3.288 1.00 36.52 177 VAL A CA 1
ATOM 1305 C C . VAL A 1 161 ? 41.724 9.057 -2.366 1.00 37.13 177 VAL A C 1
ATOM 1306 O O . VAL A 1 161 ? 41.528 9.536 -1.241 1.00 37.19 177 VAL A O 1
ATOM 1310 N N . ARG A 1 162 ? 42.943 8.800 -2.837 1.00 37.68 178 ARG A N 1
ATOM 1311 C CA . ARG A 1 162 ? 44.138 9.124 -2.052 1.00 38.29 178 ARG A CA 1
ATOM 1312 C C . ARG A 1 162 ? 44.192 10.604 -1.640 1.00 38.23 178 ARG A C 1
ATOM 1313 O O . ARG A 1 162 ? 44.348 10.915 -0.451 1.00 37.93 178 ARG A O 1
ATOM 1321 N N . SER A 1 163 ? 44.057 11.507 -2.612 1.00 37.79 179 SER A N 1
ATOM 1322 C CA . SER A 1 163 ? 44.127 12.947 -2.329 1.00 37.92 179 SER A CA 1
ATOM 1323 C C . SER A 1 163 ? 43.060 13.405 -1.328 1.00 37.35 179 SER A C 1
ATOM 1324 O O . SER A 1 163 ? 43.351 14.190 -0.422 1.00 37.11 179 SER A O 1
ATOM 1327 N N . GLN A 1 164 ? 41.835 12.907 -1.495 1.00 37.22 180 GLN A N 1
ATOM 1328 C CA . GLN A 1 164 ? 40.738 13.208 -0.568 1.00 37.29 180 GLN A CA 1
ATOM 1329 C C . GLN A 1 164 ? 41.018 12.649 0.828 1.00 37.00 180 GLN A C 1
ATOM 1330 O O . GLN A 1 164 ? 40.778 13.321 1.830 1.00 36.42 180 GLN A O 1
ATOM 1336 N N . PHE A 1 165 ? 41.531 11.422 0.881 1.00 36.79 181 PHE A N 1
ATOM 1337 C CA . PHE A 1 165 ? 41.866 10.803 2.157 1.00 36.76 181 PHE A CA 1
ATOM 1338 C C . PHE A 1 165 ? 42.958 11.578 2.901 1.00 36.99 181 PHE A C 1
ATOM 1339 O O . PHE A 1 165 ? 42.878 11.758 4.122 1.00 37.10 181 PHE A O 1
ATOM 1347 N N . GLU A 1 166 ? 43.958 12.047 2.159 1.00 36.97 182 GLU A N 1
ATOM 1348 C CA . GLU A 1 166 ? 45.022 12.871 2.720 1.00 37.18 182 GLU A CA 1
ATOM 1349 C C . GLU A 1 166 ? 44.490 14.156 3.342 1.00 36.76 182 GLU A C 1
ATOM 1350 O O . GLU A 1 166 ? 44.897 14.526 4.453 1.00 36.55 182 GLU A O 1
ATOM 1356 N N . ARG A 1 167 ? 43.584 14.833 2.632 1.00 36.09 183 ARG A N 1
ATOM 1357 C CA . ARG A 1 167 ? 42.973 16.057 3.151 1.00 35.72 183 ARG A CA 1
ATOM 1358 C C . ARG A 1 167 ? 42.104 15.774 4.385 1.00 35.23 183 ARG A C 1
ATOM 1359 O O . ARG A 1 167 ? 42.089 16.562 5.336 1.00 34.89 183 ARG A O 1
ATOM 1367 N N . TYR A 1 168 ? 41.397 14.643 4.356 1.00 34.59 184 TYR A N 1
ATOM 1368 C CA . TYR A 1 168 ? 40.587 14.181 5.481 1.00 34.29 184 TYR A CA 1
ATOM 1369 C C . TYR A 1 168 ? 41.421 13.989 6.759 1.00 33.99 184 TYR A C 1
ATOM 1370 O O . TYR A 1 168 ? 41.017 14.436 7.832 1.00 33.74 184 TYR A O 1
ATOM 1379 N N . VAL A 1 169 ? 42.575 13.335 6.628 1.00 33.87 185 VAL A N 1
ATOM 1380 C CA . VAL A 1 169 ? 43.496 13.136 7.753 1.00 34.00 185 VAL A CA 1
ATOM 1381 C C . VAL A 1 169 ? 43.958 14.479 8.323 1.00 34.22 185 VAL A C 1
ATOM 1382 O O . VAL A 1 169 ? 43.981 14.665 9.546 1.00 33.89 185 VAL A O 1
ATOM 1386 N N . GLU A 1 170 ? 44.294 15.414 7.434 1.00 34.18 186 GLU A N 1
ATOM 1387 C CA . GLU A 1 170 ? 44.693 16.762 7.841 1.00 34.57 186 GLU A CA 1
ATOM 1388 C C . GLU A 1 170 ? 43.614 17.474 8.651 1.00 34.18 186 GLU A C 1
ATOM 1389 O O . GLU A 1 170 ? 43.902 18.061 9.700 1.00 34.55 186 GLU A O 1
ATOM 1395 N N . LEU A 1 171 ? 42.378 17.422 8.163 1.00 33.60 187 LEU A N 1
ATOM 1396 C CA . LEU A 1 171 ? 41.271 18.101 8.826 1.00 33.25 187 LEU A CA 1
ATOM 1397 C C . LEU A 1 171 ? 40.792 17.378 10.083 1.00 32.90 187 LEU A C 1
ATOM 1398 O O . LEU A 1 171 ? 40.364 18.023 11.039 1.00 32.74 187 LEU A O 1
ATOM 1403 N N . ASN A 1 172 ? 40.864 16.047 10.074 1.00 32.42 188 ASN A N 1
ATOM 1404 C CA . ASN A 1 172 ? 40.605 15.248 11.274 1.00 32.35 188 ASN A CA 1
ATOM 1405 C C . ASN A 1 172 ? 41.580 15.615 12.398 1.00 32.27 188 ASN A C 1
ATOM 1406 O O . ASN A 1 172 ? 41.179 15.748 13.553 1.00 32.40 188 ASN A O 1
ATOM 1411 N N . THR A 1 173 ? 42.854 15.788 12.047 1.00 32.17 189 THR A N 1
ATOM 1412 C CA . THR A 1 173 ? 43.893 16.145 13.017 1.00 32.06 189 THR A CA 1
ATOM 1413 C C . THR A 1 173 ? 43.673 17.553 13.573 1.00 32.24 189 THR A C 1
ATOM 1414 O O . THR A 1 173 ? 43.748 17.776 14.797 1.00 31.95 189 THR A O 1
ATOM 1418 N N . LYS A 1 174 ? 43.390 18.489 12.668 1.00 32.22 190 LYS A N 1
ATOM 1419 C CA . LYS A 1 174 ? 43.095 19.866 13.047 1.00 32.57 190 LYS A CA 1
ATOM 1420 C C . LYS A 1 174 ? 41.904 19.944 14.009 1.00 32.40 190 LYS A C 1
ATOM 1421 O O . LYS A 1 174 ? 41.964 20.663 15.009 1.00 32.03 190 LYS A O 1
ATOM 1427 N N . ALA A 1 175 ? 40.842 19.194 13.702 1.00 32.19 191 ALA A N 1
ATOM 1428 C CA . ALA A 1 175 ? 39.655 19.114 14.552 1.00 32.20 191 ALA A CA 1
ATOM 1429 C C . ALA A 1 175 ? 39.987 18.575 15.940 1.00 32.34 191 ALA A C 1
ATOM 1430 O O . ALA A 1 175 ? 39.534 19.120 16.949 1.00 32.69 191 ALA A O 1
ATOM 1432 N N . ALA A 1 176 ? 40.763 17.494 15.975 1.00 32.37 192 ALA A N 1
ATOM 1433 C CA . ALA A 1 176 ? 41.175 16.855 17.222 1.00 32.66 192 ALA A CA 1
ATOM 1434 C C . ALA A 1 176 ? 41.939 17.821 18.126 1.00 32.92 192 ALA A C 1
ATOM 1435 O O . ALA A 1 176 ? 41.654 17.918 19.324 1.00 32.61 192 ALA A O 1
ATOM 1437 N N . LYS A 1 177 ? 42.896 18.538 17.534 1.00 33.10 193 LYS A N 1
ATOM 1438 C CA . LYS A 1 177 ? 43.732 19.483 18.271 1.00 33.78 193 LYS A CA 1
ATOM 1439 C C . LYS A 1 177 ? 42.948 20.688 18.781 1.00 34.02 193 LYS A C 1
ATOM 1440 O O . LYS A 1 177 ? 43.248 21.199 19.862 1.00 34.10 193 LYS A O 1
ATOM 1446 N N . LEU A 1 178 ? 41.938 21.126 18.021 1.00 33.88 194 LEU A N 1
ATOM 1447 C CA . LEU A 1 178 ? 41.026 22.183 18.485 1.00 34.15 194 LEU A CA 1
ATOM 1448 C C . LEU A 1 178 ? 40.216 21.752 19.709 1.00 34.10 194 LEU A C 1
ATOM 1449 O O . LEU A 1 178 ? 39.767 22.587 20.490 1.00 33.83 194 LEU A O 1
ATOM 1454 N N . ASN A 1 179 ? 40.024 20.443 19.857 1.00 34.09 195 ASN A N 1
ATOM 1455 C CA . ASN A 1 179 ? 39.382 19.889 21.042 1.00 34.01 195 ASN A CA 1
ATOM 1456 C C . ASN A 1 179 ? 40.397 19.530 22.126 1.00 33.73 195 ASN A C 1
ATOM 1457 O O . ASN A 1 179 ? 40.025 19.015 23.179 1.00 33.55 195 ASN A O 1
ATOM 1462 N N . ASN A 1 180 ? 41.671 19.814 21.844 1.00 33.62 196 ASN A N 1
ATOM 1463 C CA . ASN A 1 180 ? 42.808 19.540 22.744 1.00 33.72 196 ASN A CA 1
ATOM 1464 C C . ASN A 1 180 ? 43.144 18.064 22.970 1.00 33.37 196 ASN A C 1
ATOM 1465 O O . ASN A 1 180 ? 43.719 17.700 23.995 1.00 33.29 196 ASN A O 1
ATOM 1470 N N . PHE A 1 181 ? 42.769 17.225 22.007 1.00 32.89 197 PHE A N 1
ATOM 1471 C CA . PHE A 1 181 ? 43.289 15.862 21.911 1.00 32.43 197 PHE A CA 1
ATOM 1472 C C . PHE A 1 181 ? 44.553 15.930 21.067 1.00 32.11 197 PHE A C 1
ATOM 1473 O O . PHE A 1 181 ? 44.693 16.841 20.255 1.00 32.04 197 PHE A O 1
ATOM 1481 N N . THR A 1 182 ? 45.467 14.979 21.255 1.00 31.82 198 THR A N 1
ATOM 1482 C CA . THR A 1 182 ? 46.721 14.969 20.500 1.00 31.78 198 THR A CA 1
ATOM 1483 C C . THR A 1 182 ? 46.459 14.721 19.008 1.00 31.70 198 THR A C 1
ATOM 1484 O O . THR A 1 182 ? 47.102 15.326 18.141 1.00 32.01 198 THR A O 1
ATOM 1488 N N . SER A 1 183 ? 45.497 13.847 18.724 1.00 31.11 199 SER A N 1
ATOM 1489 C CA . SER A 1 183 ? 45.145 13.483 17.351 1.00 30.52 199 SER A CA 1
ATOM 1490 C C . SER A 1 183 ? 43.764 12.833 17.333 1.00 30.17 199 SER A C 1
ATOM 1491 O O . SER A 1 183 ? 43.125 12.688 18.380 1.00 29.90 199 SER A O 1
ATOM 1494 N N . GLY A 1 184 ? 43.303 12.446 16.144 1.00 29.69 200 GLY A N 1
ATOM 1495 C CA . GLY A 1 184 ? 42.008 11.793 16.000 1.00 29.14 200 GLY A CA 1
ATOM 1496 C C . GLY A 1 184 ? 41.928 10.443 16.686 1.00 29.08 200 GLY A C 1
ATOM 1497 O O . GLY A 1 184 ? 40.833 9.967 17.001 1.00 28.78 200 GLY A O 1
ATOM 1498 N N . ALA A 1 185 ? 43.086 9.823 16.906 1.00 28.95 201 ALA A N 1
ATOM 1499 C CA . ALA A 1 185 ? 43.173 8.570 17.651 1.00 29.28 201 ALA A CA 1
ATOM 1500 C C . ALA A 1 185 ? 42.681 8.766 19.092 1.00 29.59 201 ALA A C 1
ATOM 1501 O O . ALA A 1 185 ? 41.852 8.001 19.576 1.00 29.70 201 ALA A O 1
ATOM 1503 N N . GLU A 1 186 ? 43.178 9.806 19.755 1.00 30.16 202 GLU A N 1
ATOM 1504 C CA . GLU A 1 186 ? 42.771 10.107 21.136 1.00 30.67 202 GLU A CA 1
ATOM 1505 C C . GLU A 1 186 ? 41.317 10.573 21.196 1.00 30.58 202 GLU A C 1
ATOM 1506 O O . GLU A 1 186 ? 40.595 10.247 22.137 1.00 30.47 202 GLU A O 1
ATOM 1512 N N . ALA A 1 187 ? 40.883 11.311 20.173 1.00 30.89 203 ALA A N 1
ATOM 1513 C CA . ALA A 1 187 ? 39.476 11.701 20.049 1.00 30.99 203 ALA A CA 1
ATOM 1514 C C . ALA A 1 187 ? 38.562 10.474 20.019 1.00 30.98 203 ALA A C 1
ATOM 1515 O O . ALA A 1 187 ? 37.571 10.418 20.751 1.00 31.41 203 ALA A O 1
ATOM 1517 N N . TRP A 1 188 ? 38.914 9.489 19.194 1.00 30.97 204 TRP A N 1
ATOM 1518 C CA . TRP A 1 188 ? 38.155 8.239 19.100 1.00 30.78 204 TRP A CA 1
ATOM 1519 C C . TRP A 1 188 ? 38.184 7.460 20.410 1.00 30.89 204 TRP A C 1
ATOM 1520 O O . TRP A 1 188 ? 37.158 6.937 20.859 1.00 30.79 204 TRP A O 1
ATOM 1531 N N . LEU A 1 189 ? 39.367 7.391 21.015 1.00 30.66 205 LEU A N 1
ATOM 1532 C CA . LEU A 1 189 ? 39.567 6.613 22.222 1.00 30.91 205 LEU A CA 1
ATOM 1533 C C . LEU A 1 189 ? 38.827 7.185 23.427 1.00 31.17 205 LEU A C 1
ATOM 1534 O O . LEU A 1 189 ? 38.478 6.450 24.344 1.00 31.18 205 LEU A O 1
ATOM 1539 N N . ASP A 1 190 ? 38.579 8.491 23.399 1.00 31.85 206 ASP A N 1
ATOM 1540 C CA . ASP A 1 190 ? 37.837 9.185 24.450 1.00 32.68 206 ASP A CA 1
ATOM 1541 C C . ASP A 1 190 ? 36.450 8.570 24.688 1.00 32.86 206 ASP A C 1
ATOM 1542 O O . ASP A 1 190 ? 35.949 8.593 25.810 1.00 32.91 206 ASP A O 1
ATOM 1547 N N . GLU A 1 191 ? 35.855 7.997 23.638 1.00 32.93 207 GLU A N 1
ATOM 1548 C CA . GLU A 1 191 ? 34.549 7.336 23.735 1.00 33.02 207 GLU A CA 1
ATOM 1549 C C . GLU A 1 191 ? 34.508 6.170 24.728 1.00 32.62 207 GLU A C 1
ATOM 1550 O O . GLU A 1 191 ? 33.428 5.761 25.156 1.00 32.43 207 GLU A O 1
ATOM 1556 N N . TYR A 1 192 ? 35.673 5.626 25.072 1.00 32.37 208 TYR A N 1
ATOM 1557 C CA . TYR A 1 192 ? 35.748 4.471 25.964 1.00 32.26 208 TYR A CA 1
ATOM 1558 C C . TYR A 1 192 ? 36.034 4.834 27.428 1.00 32.62 208 TYR A C 1
ATOM 1559 O O . TYR A 1 192 ? 36.086 3.952 28.285 1.00 32.40 208 TYR A O 1
ATOM 1568 N N . GLU A 1 193 ? 36.206 6.129 27.701 1.00 33.14 209 GLU A N 1
ATOM 1569 C CA . GLU A 1 193 ? 36.362 6.656 29.070 1.00 34.18 209 GLU A CA 1
ATOM 1570 C C . GLU A 1 193 ? 37.313 5.830 29.930 1.00 33.95 209 GLU A C 1
ATOM 1571 O O . GLU A 1 193 ? 36.961 5.442 31.050 1.00 33.83 209 GLU A O 1
ATOM 1577 N N . ASP A 1 194 ? 38.504 5.547 29.411 1.00 33.82 210 ASP A N 1
ATOM 1578 C CA . ASP A 1 194 ? 39.442 4.680 30.115 1.00 33.70 210 ASP A CA 1
ATOM 1579 C C . ASP A 1 194 ? 40.851 4.893 29.569 1.00 33.71 210 ASP A C 1
ATOM 1580 O O . ASP A 1 194 ? 41.140 4.544 28.419 1.00 33.12 210 ASP A O 1
ATOM 1585 N N . ASP A 1 195 ? 41.725 5.465 30.397 1.00 33.32 211 ASP A N 1
ATOM 1586 C CA . ASP A 1 195 ? 43.069 5.829 29.936 1.00 33.10 211 ASP A CA 1
ATOM 1587 C C . ASP A 1 195 ? 44.038 4.642 29.736 1.00 32.65 211 ASP A C 1
ATOM 1588 O O . ASP A 1 195 ? 45.156 4.833 29.260 1.00 33.08 211 ASP A O 1
ATOM 1593 N N . THR A 1 196 ? 43.605 3.426 30.066 1.00 31.79 212 THR A N 1
ATOM 1594 C CA . THR A 1 196 ? 44.409 2.227 29.790 1.00 31.33 212 THR A CA 1
ATOM 1595 C C . THR A 1 196 ? 43.753 1.337 28.728 1.00 31.00 212 THR A C 1
ATOM 1596 O O . THR A 1 196 ? 44.109 0.173 28.583 1.00 30.69 212 THR A O 1
ATOM 1600 N N . PHE A 1 197 ? 42.804 1.891 27.980 1.00 30.79 213 PHE A N 1
ATOM 1601 C CA . PHE A 1 197 ? 41.989 1.078 27.080 1.00 30.77 213 PHE A CA 1
ATOM 1602 C C . PHE A 1 197 ? 42.803 0.366 26.004 1.00 30.76 213 PHE A C 1
ATOM 1603 O O . PHE A 1 197 ? 42.535 -0.794 25.711 1.00 30.68 213 PHE A O 1
ATOM 1611 N N . GLU A 1 198 ? 43.788 1.060 25.428 1.00 31.14 214 GLU A N 1
ATOM 1612 C CA . GLU A 1 198 ? 44.651 0.464 24.395 1.00 31.78 214 GLU A CA 1
ATOM 1613 C C . GLU A 1 198 ? 45.451 -0.711 24.950 1.00 31.68 214 GLU A C 1
ATOM 1614 O O . GLU A 1 198 ? 45.468 -1.792 24.362 1.00 31.75 214 GLU A O 1
ATOM 1620 N N . GLN A 1 199 ? 46.106 -0.493 26.089 1.00 31.75 215 GLN A N 1
ATOM 1621 C CA . GLN A 1 199 ? 46.862 -1.560 26.752 1.00 31.90 215 GLN A CA 1
ATOM 1622 C C . GLN A 1 199 ? 45.975 -2.762 27.068 1.00 31.28 215 GLN A C 1
ATOM 1623 O O . GLN A 1 199 ? 46.376 -3.908 26.839 1.00 31.31 215 GLN A O 1
ATOM 1629 N N . GLN A 1 200 ? 44.764 -2.496 27.554 1.00 30.97 216 GLN A N 1
ATOM 1630 C CA . GLN A 1 200 ? 43.799 -3.556 27.864 1.00 30.77 216 GLN A CA 1
ATOM 1631 C C . GLN A 1 200 ? 43.511 -4.427 26.647 1.00 30.36 216 GLN A C 1
ATOM 1632 O O . GLN A 1 200 ? 43.499 -5.652 26.736 1.00 29.92 216 GLN A O 1
ATOM 1638 N N . LEU A 1 201 ? 43.292 -3.780 25.507 1.00 30.11 217 LEU A N 1
ATOM 1639 C CA . LEU A 1 201 ? 43.080 -4.500 24.257 1.00 30.01 217 LEU A CA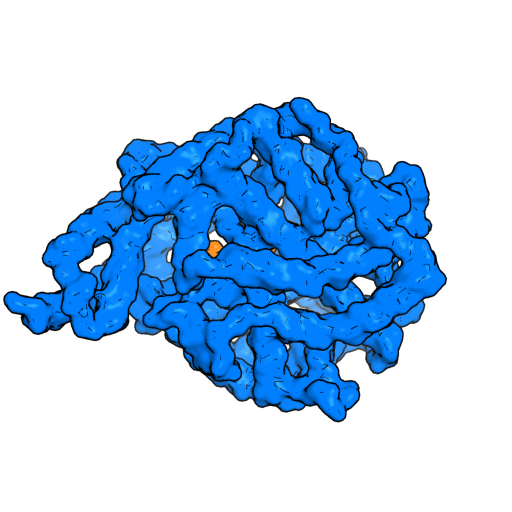 1
ATOM 1640 C C . LEU A 1 201 ? 44.310 -5.278 23.803 1.00 30.01 217 LEU A C 1
ATOM 1641 O O . LEU A 1 201 ? 44.175 -6.411 23.352 1.00 30.41 217 LEU A O 1
ATOM 1646 N N . GLU A 1 202 ? 45.501 -4.682 23.927 1.00 30.22 218 GLU A N 1
ATOM 1647 C CA . GLU A 1 202 ? 46.747 -5.392 23.600 1.00 30.53 218 GLU A CA 1
ATOM 1648 C C . GLU A 1 202 ? 46.867 -6.681 24.413 1.00 30.81 218 GLU A C 1
ATOM 1649 O O . GLU A 1 202 ? 47.198 -7.735 23.868 1.00 30.72 218 GLU A O 1
ATOM 1655 N N . ASP A 1 203 ? 46.598 -6.585 25.720 1.00 30.79 219 ASP A N 1
ATOM 1656 C CA . ASP A 1 203 ? 46.667 -7.736 26.614 1.00 30.86 219 ASP A CA 1
ATOM 1657 C C . ASP A 1 203 ? 45.673 -8.835 26.218 1.00 30.50 219 ASP A C 1
ATOM 1658 O O . ASP A 1 203 ? 46.039 -10.007 26.153 1.00 30.32 219 ASP A O 1
ATOM 1663 N N . ILE A 1 204 ? 44.426 -8.459 25.946 1.00 30.24 220 ILE A N 1
ATOM 1664 C CA . ILE A 1 204 ? 43.426 -9.436 25.500 1.00 30.33 220 ILE A CA 1
ATOM 1665 C C . ILE A 1 204 ? 43.792 -10.006 24.121 1.00 30.36 220 ILE A C 1
ATOM 1666 O O . ILE A 1 204 ? 43.698 -11.210 23.903 1.00 30.25 220 ILE A O 1
ATOM 1671 N N . PHE A 1 205 ? 44.222 -9.147 23.200 1.00 30.33 221 PHE A N 1
ATOM 1672 C CA . PHE A 1 205 ? 44.604 -9.633 21.875 1.00 30.34 221 PHE A CA 1
ATOM 1673 C C . PHE A 1 205 ? 45.755 -10.640 21.977 1.00 30.69 221 PHE A C 1
ATOM 1674 O O . PHE A 1 205 ? 45.724 -11.682 21.333 1.00 30.57 221 PHE A O 1
ATOM 1682 N N . ALA A 1 206 ? 46.745 -10.338 22.817 1.00 31.41 222 ALA A N 1
ATOM 1683 C CA . ALA A 1 206 ? 47.883 -11.244 23.039 1.00 31.87 222 ALA A CA 1
ATOM 1684 C C . ALA A 1 206 ? 47.481 -12.635 23.549 1.00 32.15 222 ALA A C 1
ATOM 1685 O O . ALA A 1 206 ? 48.117 -13.625 23.190 1.00 32.46 222 ALA A O 1
ATOM 1687 N N . ASP A 1 207 ? 46.427 -12.708 24.366 1.00 32.45 223 ASP A N 1
ATOM 1688 C CA . ASP A 1 207 ? 45.920 -13.988 24.886 1.00 32.92 223 ASP A CA 1
ATOM 1689 C C . ASP A 1 207 ? 45.238 -14.847 23.814 1.00 32.87 223 ASP A C 1
ATOM 1690 O O . ASP A 1 207 ? 45.329 -16.074 23.855 1.00 32.89 223 ASP A O 1
ATOM 1695 N N . ILE A 1 208 ? 44.548 -14.203 22.874 1.00 32.88 224 ILE A N 1
ATOM 1696 C CA . ILE A 1 208 ? 43.793 -14.911 21.824 1.00 33.36 224 ILE A CA 1
ATOM 1697 C C . ILE A 1 208 ? 44.628 -15.152 20.555 1.00 33.16 224 ILE A C 1
ATOM 1698 O O . ILE A 1 208 ? 44.292 -16.010 19.734 1.00 33.14 224 ILE A O 1
ATOM 1703 N N . ARG A 1 209 ? 45.709 -14.391 20.403 1.00 33.18 225 ARG A N 1
ATOM 1704 C CA . ARG A 1 209 ? 46.562 -14.466 19.209 1.00 33.32 225 ARG A CA 1
ATOM 1705 C C . ARG A 1 209 ? 47.096 -15.877 18.877 1.00 33.10 225 ARG A C 1
ATOM 1706 O O . ARG A 1 209 ? 47.076 -16.265 17.707 1.00 33.43 225 ARG A O 1
ATOM 1714 N N . PRO A 1 210 ? 47.565 -16.651 19.890 1.00 32.81 226 PRO A N 1
ATOM 1715 C CA . PRO A 1 210 ? 48.010 -18.022 19.586 1.00 32.44 226 PRO A CA 1
ATOM 1716 C C . PRO A 1 210 ? 46.933 -18.896 18.940 1.00 32.36 226 PRO A C 1
ATOM 1717 O O . PRO A 1 210 ? 47.240 -19.674 18.024 1.00 32.13 226 PRO A O 1
ATOM 1721 N N . LEU A 1 211 ? 45.686 -18.767 19.399 1.00 31.81 227 LEU A N 1
ATOM 1722 C CA . LEU A 1 211 ? 44.569 -19.472 18.761 1.00 31.64 227 LEU A CA 1
ATOM 1723 C C . LEU A 1 211 ? 44.396 -19.051 17.294 1.00 31.29 227 LEU A C 1
ATOM 1724 O O . LEU A 1 211 ? 44.182 -19.905 16.427 1.00 31.04 227 LEU A O 1
ATOM 1729 N N . TYR A 1 212 ? 44.497 -17.749 17.019 1.00 31.17 228 TYR A N 1
ATOM 1730 C CA . TYR A 1 212 ? 44.402 -17.266 15.638 1.00 31.53 228 TYR A CA 1
ATOM 1731 C C . TYR A 1 212 ? 45.471 -17.902 14.753 1.00 31.75 228 TYR A C 1
ATOM 1732 O O . TYR A 1 212 ? 45.200 -18.298 13.610 1.00 32.46 228 TYR A O 1
ATOM 1741 N N . GLN A 1 213 ? 46.687 -17.989 15.282 1.00 31.83 229 GLN A N 1
ATOM 1742 C CA . GLN A 1 213 ? 47.814 -18.524 14.525 1.00 32.00 229 GLN A CA 1
ATOM 1743 C C . GLN A 1 213 ? 47.618 -19.996 14.164 1.00 31.70 229 GLN A C 1
ATOM 1744 O O . GLN A 1 213 ? 48.018 -20.427 13.082 1.00 31.53 229 GLN A O 1
ATOM 1750 N N . GLN A 1 214 ? 46.970 -20.752 15.051 1.00 31.19 230 GLN A N 1
ATOM 1751 C CA . GLN A 1 214 ? 46.617 -22.148 14.761 1.00 30.63 230 GLN A CA 1
ATOM 1752 C C . GLN A 1 214 ? 45.579 -22.258 13.640 1.00 30.51 230 GLN A C 1
ATOM 1753 O O . GLN A 1 214 ? 45.690 -23.123 12.756 1.00 29.83 230 GLN A O 1
ATOM 1759 N N . ILE A 1 215 ? 44.574 -21.378 13.687 1.00 30.18 231 ILE A N 1
ATOM 1760 C CA . ILE A 1 215 ? 43.514 -21.349 12.689 1.00 30.21 231 ILE A CA 1
ATOM 1761 C C . ILE A 1 215 ? 44.094 -20.945 11.338 1.00 30.08 231 ILE A C 1
ATOM 1762 O O . ILE A 1 215 ? 43.789 -21.564 10.327 1.00 29.97 231 ILE A O 1
ATOM 1767 N N . HIS A 1 216 ? 44.913 -19.894 11.347 1.00 30.32 232 HIS A N 1
ATOM 1768 C CA . HIS A 1 216 ? 45.597 -19.399 10.151 1.00 30.54 232 HIS A CA 1
ATOM 1769 C C . HIS A 1 216 ? 46.406 -20.515 9.492 1.00 30.62 232 HIS A C 1
ATOM 1770 O O . HIS A 1 216 ? 46.291 -20.748 8.281 1.00 30.61 232 HIS A O 1
ATOM 1777 N N . GLY A 1 217 ? 47.206 -21.210 10.301 1.00 30.41 233 GLY A N 1
ATOM 1778 C CA . GLY A 1 217 ? 48.058 -22.300 9.826 1.00 30.07 233 GLY A CA 1
ATOM 1779 C C . GLY A 1 217 ? 47.285 -23.452 9.220 1.00 30.22 233 GLY A C 1
ATOM 1780 O O . GLY A 1 217 ? 47.653 -23.973 8.153 1.00 29.89 233 GLY A O 1
ATOM 1781 N N . TYR A 1 218 ? 46.204 -23.845 9.892 1.00 30.14 234 TYR A N 1
ATOM 1782 C CA . TYR A 1 218 ? 45.346 -24.918 9.407 1.00 30.41 234 TYR A CA 1
ATOM 1783 C C . TYR A 1 218 ? 44.637 -24.528 8.106 1.00 30.56 234 TYR A C 1
ATOM 1784 O O . TYR A 1 218 ? 44.528 -25.348 7.186 1.00 30.50 234 TYR A O 1
ATOM 1793 N N . VAL A 1 219 ? 44.156 -23.286 8.038 1.00 30.49 235 VAL A N 1
ATOM 1794 C CA . VAL A 1 219 ? 43.486 -22.791 6.829 1.00 30.95 235 VAL A CA 1
ATOM 1795 C C . VAL A 1 219 ? 44.451 -22.806 5.639 1.00 31.10 235 VAL A C 1
ATOM 1796 O O . VAL A 1 219 ? 44.104 -23.301 4.570 1.00 31.57 235 VAL A O 1
ATOM 1800 N N . ARG A 1 220 ? 45.658 -22.283 5.847 1.00 31.51 236 ARG A N 1
ATOM 1801 C CA . ARG A 1 220 ? 46.722 -22.290 4.832 1.00 31.74 236 ARG A CA 1
ATOM 1802 C C . ARG A 1 220 ? 47.025 -23.711 4.338 1.00 31.92 236 ARG A C 1
ATOM 1803 O O . ARG A 1 220 ? 47.120 -23.958 3.129 1.00 31.74 236 ARG A O 1
ATOM 1811 N N . PHE A 1 221 ? 47.162 -24.639 5.282 1.00 32.07 237 PHE A N 1
ATOM 1812 C CA . PHE A 1 221 ? 47.339 -26.058 4.970 1.00 32.62 237 PHE A CA 1
ATOM 1813 C C . PHE A 1 221 ? 46.236 -26.588 4.038 1.00 32.70 237 PHE A C 1
ATOM 1814 O O . PHE A 1 221 ? 46.526 -27.239 3.029 1.00 32.43 237 PHE A O 1
ATOM 1822 N N . ARG A 1 222 ? 44.982 -26.285 4.369 1.00 32.60 238 ARG A N 1
ATOM 1823 C CA . ARG A 1 222 ? 43.852 -26.778 3.593 1.00 33.02 238 ARG A CA 1
ATOM 1824 C C . ARG A 1 222 ? 43.733 -26.097 2.228 1.00 33.21 238 ARG A C 1
ATOM 1825 O O . ARG A 1 222 ? 43.368 -26.740 1.245 1.00 33.35 238 ARG A O 1
ATOM 1833 N N . LEU A 1 223 ? 44.061 -24.809 2.173 1.00 33.21 239 LEU A N 1
ATOM 1834 C CA . LEU A 1 223 ? 44.074 -24.071 0.908 1.00 33.67 239 LEU A CA 1
ATOM 1835 C C . LEU A 1 223 ? 45.146 -24.596 -0.056 1.00 33.92 239 LEU A C 1
ATOM 1836 O O . LEU A 1 223 ? 44.934 -24.613 -1.274 1.00 33.95 239 LEU A O 1
ATOM 1841 N N . ARG A 1 224 ? 46.284 -25.020 0.499 1.00 34.27 240 ARG A N 1
ATOM 1842 C CA . ARG A 1 224 ? 47.351 -25.648 -0.281 1.00 34.85 240 ARG A CA 1
ATOM 1843 C C . ARG A 1 224 ? 46.854 -26.899 -1.006 1.00 35.40 240 ARG A C 1
ATOM 1844 O O . ARG A 1 224 ? 47.149 -27.095 -2.184 1.00 35.81 240 ARG A O 1
ATOM 1852 N N . LYS A 1 225 ? 46.082 -27.724 -0.304 1.00 35.82 241 LYS A N 1
ATOM 1853 C CA . LYS A 1 225 ? 45.519 -28.943 -0.882 1.00 36.39 241 LYS A CA 1
ATOM 1854 C C . LYS A 1 225 ? 44.510 -28.647 -1.991 1.00 36.42 241 LYS A C 1
ATOM 1855 O O . LYS A 1 225 ? 44.413 -29.403 -2.969 1.00 36.58 241 LYS A O 1
ATOM 1861 N N . HIS A 1 226 ? 43.773 -27.542 -1.847 1.00 36.01 242 HIS A N 1
ATOM 1862 C CA . HIS A 1 226 ? 42.758 -27.159 -2.830 1.00 35.47 242 HIS A CA 1
ATOM 1863 C C . HIS A 1 226 ? 43.353 -26.482 -4.066 1.00 35.36 242 HIS A C 1
ATOM 1864 O O . HIS A 1 226 ? 43.040 -26.859 -5.202 1.00 35.46 242 HIS A O 1
ATOM 1871 N N . TYR A 1 227 ? 44.195 -25.476 -3.847 1.00 35.22 243 TYR A N 1
ATOM 1872 C CA . TYR A 1 227 ? 44.709 -24.664 -4.949 1.00 35.04 243 TYR A CA 1
ATOM 1873 C C . TYR A 1 227 ? 46.069 -25.139 -5.472 1.00 35.13 243 TYR A C 1
ATOM 1874 O O . TYR A 1 227 ? 46.450 -24.803 -6.600 1.00 34.93 243 TYR A O 1
ATOM 1883 N N . GLY A 1 228 ? 46.781 -25.920 -4.657 1.00 34.85 244 GLY A N 1
ATOM 1884 C CA . GLY A 1 228 ? 48.146 -26.344 -4.973 1.00 34.90 244 GLY A CA 1
ATOM 1885 C C . GLY A 1 228 ? 49.185 -25.352 -4.483 1.00 34.79 244 GLY A C 1
ATOM 1886 O O . GLY A 1 228 ? 48.858 -24.210 -4.167 1.00 34.71 244 GLY A O 1
ATOM 1887 N N . ASP A 1 229 ? 50.444 -25.785 -4.433 1.00 35.02 245 ASP A N 1
ATOM 1888 C CA . ASP A 1 229 ? 51.532 -24.974 -3.874 1.00 35.42 245 ASP A CA 1
ATOM 1889 C C . ASP A 1 229 ? 52.030 -23.828 -4.770 1.00 35.40 245 ASP A C 1
ATOM 1890 O O . ASP A 1 229 ? 52.768 -22.960 -4.310 1.00 35.52 245 ASP A O 1
ATOM 1895 N N . ALA A 1 230 ? 51.623 -23.813 -6.038 1.00 35.16 246 ALA A N 1
ATOM 1896 C CA . ALA A 1 230 ? 51.944 -22.686 -6.917 1.00 35.07 246 ALA A CA 1
ATOM 1897 C C . ALA A 1 230 ? 51.127 -21.437 -6.549 1.00 35.06 246 ALA A C 1
ATOM 1898 O O . ALA A 1 230 ? 51.551 -20.313 -6.822 1.00 35.24 246 ALA A O 1
ATOM 1900 N N . VAL A 1 231 ? 49.971 -21.649 -5.918 1.00 34.84 247 VAL A N 1
ATOM 1901 C CA . VAL A 1 231 ? 49.065 -20.565 -5.516 1.00 34.59 247 VAL A CA 1
ATOM 1902 C C . VAL A 1 231 ? 49.252 -20.184 -4.043 1.00 34.60 247 VAL A C 1
ATOM 1903 O O . VAL A 1 231 ? 49.201 -19.002 -3.695 1.00 34.48 247 VAL A O 1
ATOM 1907 N N . VAL A 1 232 ? 49.459 -21.188 -3.187 1.00 34.51 248 VAL A N 1
ATOM 1908 C CA . VAL A 1 232 ? 49.608 -20.986 -1.740 1.00 34.59 248 VAL A CA 1
ATOM 1909 C C . VAL A 1 232 ? 50.888 -21.638 -1.224 1.00 34.89 248 VAL A C 1
ATOM 1910 O O . VAL A 1 232 ? 51.067 -22.855 -1.350 1.00 35.31 248 VAL A O 1
ATOM 1914 N N . SER A 1 233 ? 51.771 -20.838 -0.634 1.00 34.91 249 SER A N 1
ATOM 1915 C CA . SER A 1 233 ? 52.990 -21.369 -0.030 1.00 35.06 249 SER A CA 1
ATOM 1916 C C . SER A 1 233 ? 52.744 -21.806 1.410 1.00 34.80 249 SER A C 1
ATOM 1917 O O . SER A 1 233 ? 51.804 -21.344 2.061 1.00 34.52 249 SER A O 1
ATOM 1920 N N . GLU A 1 234 ? 53.606 -22.693 1.895 1.00 34.58 250 GLU A N 1
ATOM 1921 C CA . GLU A 1 234 ? 53.519 -23.208 3.256 1.00 34.25 250 GLU A CA 1
ATOM 1922 C C . GLU A 1 234 ? 53.936 -22.160 4.282 1.00 34.05 250 GLU A C 1
ATOM 1923 O O . GLU A 1 234 ? 53.387 -22.104 5.388 1.00 33.90 250 GLU A O 1
ATOM 1929 N N . THR A 1 235 ? 54.910 -21.338 3.909 1.00 33.62 251 THR A N 1
ATOM 1930 C CA . THR A 1 235 ? 55.607 -20.490 4.867 1.00 33.77 251 THR A CA 1
ATOM 1931 C C . THR A 1 235 ? 55.306 -19.001 4.709 1.00 33.18 251 THR A C 1
ATOM 1932 O O . THR A 1 235 ? 55.681 -18.205 5.566 1.00 33.18 251 THR A O 1
ATOM 1936 N N . GLY A 1 236 ? 54.635 -18.629 3.621 1.00 32.64 252 GLY A N 1
ATOM 1937 C CA . GLY A 1 236 ? 54.318 -17.223 3.359 1.00 32.13 252 GLY A CA 1
ATOM 1938 C C . GLY A 1 236 ? 52.924 -16.831 3.828 1.00 31.62 252 GLY A C 1
ATOM 1939 O O . GLY A 1 236 ? 52.121 -17.699 4.187 1.00 31.56 252 GLY A O 1
ATOM 1940 N N . PRO A 1 237 ? 52.622 -15.517 3.825 1.00 31.30 253 PRO A N 1
ATOM 1941 C CA . PRO A 1 237 ? 51.263 -15.051 4.143 1.00 31.01 253 PRO A CA 1
ATOM 1942 C C . PRO A 1 237 ? 50.245 -15.631 3.166 1.00 30.88 253 PRO A C 1
ATOM 1943 O O . PRO A 1 237 ? 50.594 -15.937 2.023 1.00 31.07 253 PRO A O 1
ATOM 1947 N N . ILE A 1 238 ? 49.000 -15.788 3.607 1.00 30.51 254 ILE A N 1
ATOM 1948 C CA . ILE A 1 238 ? 47.951 -16.315 2.734 1.00 30.36 254 ILE A CA 1
ATOM 1949 C C . ILE A 1 238 ? 47.536 -15.247 1.722 1.00 30.17 254 ILE A C 1
ATOM 1950 O O . ILE A 1 238 ? 47.268 -14.111 2.113 1.00 30.06 254 ILE A O 1
ATOM 1955 N N . PRO A 1 239 ? 47.504 -15.600 0.415 1.00 30.25 255 PRO A N 1
ATOM 1956 C CA . PRO A 1 239 ? 46.935 -14.674 -0.565 1.00 30.06 255 PRO A CA 1
ATOM 1957 C C . PRO A 1 239 ? 45.475 -14.401 -0.205 1.00 30.05 255 PRO A C 1
ATOM 1958 O O . PRO A 1 239 ? 44.651 -15.318 -0.177 1.00 30.09 255 PRO A O 1
ATOM 1962 N N . MET A 1 240 ? 45.170 -13.143 0.089 1.00 30.42 256 MET A N 1
ATOM 1963 C CA . MET A 1 240 ? 43.899 -12.778 0.733 1.00 30.31 256 MET A CA 1
ATOM 1964 C C . MET A 1 240 ? 42.651 -13.017 -0.118 1.00 30.54 256 MET A C 1
ATOM 1965 O O . MET A 1 240 ? 41.546 -13.136 0.418 1.00 30.17 256 MET A O 1
ATOM 1970 N N . HIS A 1 241 ? 42.835 -13.100 -1.437 1.00 30.30 257 HIS A N 1
ATOM 1971 C CA . HIS A 1 241 ? 41.707 -13.241 -2.361 1.00 30.24 257 HIS A CA 1
ATOM 1972 C C . HIS A 1 241 ? 41.070 -14.628 -2.335 1.00 30.01 257 HIS A C 1
ATOM 1973 O O . HIS A 1 241 ? 39.985 -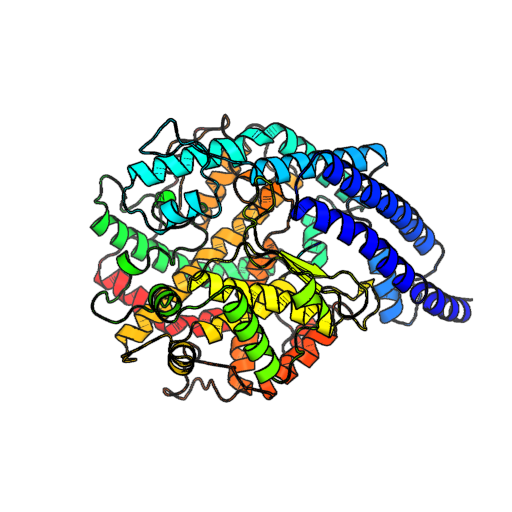14.834 -2.889 1.00 30.37 257 HIS A O 1
ATOM 1980 N N . LEU A 1 242 ? 41.738 -15.566 -1.669 1.00 29.58 258 LEU A N 1
ATOM 1981 C CA . LEU A 1 242 ? 41.255 -16.939 -1.541 1.00 29.73 258 LEU A CA 1
ATOM 1982 C C . LEU A 1 242 ? 40.439 -17.161 -0.267 1.00 29.76 258 LEU A C 1
ATOM 1983 O O . LEU A 1 242 ? 39.972 -18.275 -0.006 1.00 29.79 258 LEU A O 1
ATOM 1988 N N . LEU A 1 243 ? 40.264 -16.105 0.520 1.00 29.81 259 LEU A N 1
ATOM 1989 C CA . LEU A 1 243 ? 39.647 -16.242 1.844 1.00 29.82 259 LEU A CA 1
ATOM 1990 C C . LEU A 1 243 ? 38.142 -15.933 1.878 1.00 30.07 259 LEU A C 1
ATOM 1991 O O . LEU A 1 243 ? 37.529 -15.895 2.955 1.00 30.01 259 LEU A O 1
ATOM 1996 N N . GLY A 1 244 ? 37.556 -15.728 0.694 1.00 30.01 260 GLY A N 1
ATOM 1997 C CA . GLY A 1 244 ? 36.102 -15.618 0.546 1.00 30.05 260 GLY A CA 1
ATOM 1998 C C . GLY A 1 244 ? 35.490 -14.290 0.955 1.00 30.02 260 GLY A C 1
ATOM 1999 O O . GLY A 1 244 ? 34.276 -14.182 1.118 1.00 30.29 260 GLY A O 1
ATOM 2000 N N . ASN A 1 245 ? 36.337 -13.282 1.126 1.00 30.00 261 ASN A N 1
ATOM 2001 C CA . ASN A 1 245 ? 35.907 -11.964 1.559 1.00 30.02 261 ASN A CA 1
ATOM 2002 C C . ASN A 1 245 ? 36.870 -10.940 0.991 1.00 30.03 261 ASN A C 1
ATOM 2003 O O . ASN A 1 245 ? 38.091 -11.156 0.996 1.00 30.20 261 ASN A O 1
ATOM 2008 N N . MET A 1 246 ? 36.318 -9.830 0.507 1.00 29.95 262 MET A N 1
ATOM 2009 C CA . MET A 1 246 ? 37.094 -8.795 -0.186 1.00 30.12 262 MET A CA 1
ATOM 2010 C C . MET A 1 246 ? 38.230 -8.217 0.665 1.00 30.21 262 MET A C 1
ATOM 2011 O O . MET A 1 246 ? 39.247 -7.774 0.133 1.00 30.13 262 MET A O 1
ATOM 2016 N N . TRP A 1 247 ? 38.042 -8.223 1.984 1.00 29.98 263 TRP A N 1
ATOM 2017 C CA . TRP A 1 247 ? 39.019 -7.659 2.915 1.00 29.97 263 TRP A CA 1
ATOM 2018 C C . TRP A 1 247 ? 39.643 -8.747 3.801 1.00 30.26 263 TRP A C 1
ATOM 2019 O O . TRP A 1 247 ? 40.465 -8.449 4.671 1.00 30.48 263 TRP A O 1
ATOM 2030 N N . ALA A 1 248 ? 39.270 -10.004 3.536 1.00 30.36 264 ALA A N 1
ATOM 2031 C CA . ALA A 1 248 ? 39.701 -11.173 4.311 1.00 30.62 264 ALA A CA 1
ATOM 2032 C C . ALA A 1 248 ? 39.419 -11.026 5.814 1.00 30.83 264 ALA A C 1
ATOM 2033 O O . ALA A 1 248 ? 40.166 -11.541 6.643 1.00 31.21 264 ALA A O 1
ATOM 2035 N N . GLN A 1 249 ? 38.338 -10.331 6.155 1.00 30.88 265 GLN A N 1
ATOM 2036 C CA . GLN A 1 249 ? 38.034 -10.028 7.556 1.00 31.21 265 GLN A CA 1
ATOM 2037 C C . GLN A 1 249 ? 37.347 -11.188 8.271 1.00 31.51 265 GLN A C 1
ATOM 2038 O O . GLN A 1 249 ? 37.445 -11.324 9.497 1.00 31.51 265 GLN A O 1
ATOM 2044 N N . GLN A 1 250 ? 36.645 -12.004 7.489 1.00 31.81 266 GLN A N 1
ATOM 2045 C CA . GLN A 1 250 ? 35.953 -13.197 7.966 1.00 32.81 266 GLN A CA 1
ATOM 2046 C C . GLN A 1 250 ? 36.026 -14.249 6.865 1.00 32.51 266 GLN A C 1
ATOM 2047 O O . GLN A 1 250 ? 35.852 -13.928 5.682 1.00 32.38 266 GLN A O 1
ATOM 2053 N N . TRP A 1 251 ? 36.311 -15.496 7.240 1.00 32.21 267 TRP A N 1
ATOM 2054 C CA . TRP A 1 251 ? 36.623 -16.524 6.234 1.00 32.06 267 TRP A CA 1
ATOM 2055 C C . TRP A 1 251 ? 35.547 -17.597 6.063 1.00 32.43 267 TRP A C 1
ATOM 2056 O O . TRP A 1 251 ? 35.804 -18.630 5.450 1.00 32.36 267 TRP A O 1
ATOM 2067 N N . SER A 1 252 ? 34.350 -17.366 6.591 1.00 33.05 268 SER A N 1
ATOM 2068 C CA . SER A 1 252 ? 33.340 -18.430 6.619 1.00 34.12 268 SER A CA 1
ATOM 2069 C C . SER A 1 252 ? 32.858 -18.892 5.243 1.00 34.28 268 SER A C 1
ATOM 2070 O O . SER A 1 252 ? 32.369 -20.009 5.111 1.00 34.44 268 SER A O 1
ATOM 2073 N N . GLU A 1 253 ? 33.020 -18.054 4.223 1.00 34.97 269 GLU A N 1
ATOM 2074 C CA . GLU A 1 253 ? 32.610 -18.434 2.866 1.00 35.68 269 GLU A CA 1
ATOM 2075 C C . GLU A 1 253 ? 33.425 -19.598 2.278 1.00 35.59 269 GLU A C 1
ATOM 2076 O O . GLU A 1 253 ? 32.967 -20.265 1.359 1.00 35.97 269 GLU A O 1
ATOM 2082 N N . ILE A 1 254 ? 34.623 -19.840 2.806 1.00 35.70 270 ILE A N 1
ATOM 2083 C CA . ILE A 1 254 ? 35.431 -20.986 2.352 1.00 35.49 270 ILE A CA 1
ATOM 2084 C C . ILE A 1 254 ? 35.381 -22.180 3.316 1.00 35.75 270 ILE A C 1
ATOM 2085 O O . ILE A 1 254 ? 36.200 -23.095 3.223 1.00 35.32 270 ILE A O 1
ATOM 2090 N N . ALA A 1 255 ? 34.401 -22.176 4.221 1.00 36.19 271 ALA A N 1
ATOM 2091 C CA . ALA A 1 255 ? 34.222 -23.267 5.183 1.00 36.87 271 ALA A CA 1
ATOM 2092 C C . ALA A 1 255 ? 34.098 -24.642 4.524 1.00 37.48 271 ALA A C 1
ATOM 2093 O O . ALA A 1 255 ? 34.569 -25.637 5.069 1.00 37.52 271 ALA A O 1
ATOM 2095 N N . ASP A 1 256 ? 33.466 -24.696 3.355 1.00 38.12 272 ASP A N 1
ATOM 2096 C CA . ASP A 1 256 ? 33.260 -25.966 2.658 1.00 38.86 272 ASP A CA 1
ATOM 2097 C C . ASP A 1 256 ? 34.564 -26.600 2.156 1.00 39.02 272 ASP A C 1
ATOM 2098 O O . ASP A 1 256 ? 34.619 -27.815 1.931 1.00 39.38 272 ASP A O 1
ATOM 2103 N N . ILE A 1 257 ? 35.607 -25.790 1.980 1.00 38.91 273 ILE A N 1
ATOM 2104 C CA . ILE A 1 257 ? 36.903 -26.314 1.541 1.00 38.97 273 ILE A CA 1
ATOM 2105 C C . ILE A 1 257 ? 37.969 -26.407 2.649 1.00 38.76 273 ILE A C 1
ATOM 2106 O O . ILE A 1 257 ? 39.034 -26.986 2.431 1.00 38.90 273 ILE A O 1
ATOM 2111 N N . VAL A 1 258 ? 37.683 -25.864 3.833 1.00 38.54 274 VAL A N 1
ATOM 2112 C CA . VAL A 1 258 ? 38.650 -25.908 4.943 1.00 38.39 274 VAL A CA 1
ATOM 2113 C C . VAL A 1 258 ? 38.117 -26.535 6.236 1.00 38.66 274 VAL A C 1
ATOM 2114 O O . VAL A 1 258 ? 38.800 -26.510 7.265 1.00 38.67 274 VAL A O 1
ATOM 2118 N N . SER A 1 259 ? 36.913 -27.101 6.196 1.00 39.05 275 SER A N 1
ATOM 2119 C CA . SER A 1 259 ? 36.302 -27.632 7.426 1.00 39.49 275 SER A CA 1
ATOM 2120 C C . SER A 1 259 ? 36.981 -28.921 7.898 1.00 39.43 275 SER A C 1
ATOM 2121 O O . SER A 1 259 ? 37.346 -29.771 7.076 1.00 39.34 275 SER A O 1
ATOM 2124 N N . PRO A 1 260 ? 37.174 -29.051 9.226 1.00 39.35 276 PRO A N 1
ATOM 2125 C CA . PRO A 1 260 ? 37.841 -30.180 9.865 1.00 39.37 276 PRO A CA 1
ATOM 2126 C C . PRO A 1 260 ? 37.336 -31.544 9.401 1.00 39.52 276 PRO A C 1
ATOM 2127 O O . PRO A 1 260 ? 38.144 -32.428 9.130 1.00 39.40 276 PRO A O 1
ATOM 2131 N N . PHE A 1 261 ? 36.019 -31.702 9.298 1.00 39.79 277 PHE A N 1
ATOM 2132 C CA . PHE A 1 261 ? 35.419 -32.982 8.927 1.00 39.93 277 PHE A CA 1
ATOM 2133 C C . PHE A 1 261 ? 34.447 -32.844 7.749 1.00 40.43 277 PHE A C 1
ATOM 2134 O O . PHE A 1 261 ? 33.234 -32.715 7.952 1.00 40.20 277 PHE A O 1
ATOM 2142 N N . PRO A 1 262 ? 34.978 -32.888 6.509 1.00 41.06 278 PRO A N 1
ATOM 2143 C CA . PRO A 1 262 ? 34.203 -32.671 5.278 1.00 41.78 278 PRO A CA 1
ATOM 2144 C C . PRO A 1 262 ? 33.056 -33.655 5.054 1.00 42.52 278 PRO A C 1
ATOM 2145 O O . PRO A 1 262 ? 32.138 -33.358 4.287 1.00 43.06 278 PRO A O 1
ATOM 2149 N N . GLU A 1 263 ? 33.114 -34.814 5.707 1.00 43.23 279 GLU A N 1
ATOM 2150 C CA . GLU A 1 263 ? 32.080 -35.840 5.558 1.00 43.87 279 GLU A CA 1
ATOM 2151 C C . GLU A 1 263 ? 30.958 -35.692 6.591 1.00 44.19 279 GLU A C 1
ATOM 2152 O O . GLU A 1 263 ? 29.906 -36.322 6.469 1.00 44.52 279 GLU A O 1
ATOM 2158 N N . LYS A 1 264 ? 31.195 -34.860 7.604 1.00 44.20 280 LYS A N 1
ATOM 2159 C CA . LYS A 1 264 ? 30.181 -34.530 8.599 1.00 44.06 280 LYS A CA 1
ATOM 2160 C C . LYS A 1 264 ? 29.512 -33.191 8.263 1.00 43.78 280 LYS A C 1
ATOM 2161 O O . LYS A 1 264 ? 30.079 -32.396 7.506 1.00 43.72 280 LYS A O 1
ATOM 2167 N N . PRO A 1 265 ? 28.302 -32.938 8.816 1.00 43.45 281 PRO A N 1
ATOM 2168 C CA . PRO A 1 265 ? 27.525 -31.748 8.445 1.00 43.13 281 PRO A CA 1
ATOM 2169 C C . PRO A 1 265 ? 28.209 -30.404 8.710 1.00 42.60 281 PRO A C 1
ATOM 2170 O O . PRO A 1 265 ? 28.846 -30.201 9.752 1.00 42.28 281 PRO A O 1
ATOM 2174 N N . LEU A 1 266 ? 28.064 -29.507 7.743 1.00 42.08 282 LEU A N 1
ATOM 2175 C CA . LEU A 1 266 ? 28.489 -28.124 7.873 1.00 41.63 282 LEU A CA 1
ATOM 2176 C C . LEU A 1 266 ? 27.273 -27.236 7.630 1.00 41.09 282 LEU A C 1
ATOM 2177 O O . LEU A 1 266 ? 26.655 -27.298 6.560 1.00 40.94 282 LEU A O 1
ATOM 2182 N N . VAL A 1 267 ? 26.936 -26.417 8.624 1.00 40.43 283 VAL A N 1
ATOM 2183 C CA . VAL A 1 267 ? 25.717 -25.607 8.582 1.00 39.82 283 VAL A CA 1
ATOM 2184 C C . VAL A 1 267 ? 25.814 -24.480 7.557 1.00 39.72 283 VAL A C 1
ATOM 2185 O O . VAL A 1 267 ? 26.710 -23.636 7.628 1.00 39.32 283 VAL A O 1
ATOM 2189 N N . ASP A 1 268 ? 24.879 -24.492 6.609 1.00 39.61 284 ASP A N 1
ATOM 2190 C CA . ASP A 1 268 ? 24.760 -23.469 5.575 1.00 39.77 284 ASP A CA 1
ATOM 2191 C C . ASP A 1 268 ? 23.305 -23.441 5.077 1.00 39.58 284 ASP A C 1
ATOM 2192 O O . ASP A 1 268 ? 22.951 -24.139 4.123 1.00 39.53 284 ASP A O 1
ATOM 2197 N N . VAL A 1 269 ? 22.470 -22.624 5.721 1.00 39.22 285 VAL A N 1
ATOM 2198 C CA . VAL A 1 269 ? 21.011 -22.681 5.524 1.00 38.94 285 VAL A CA 1
ATOM 2199 C C . VAL A 1 269 ? 20.451 -21.825 4.382 1.00 39.01 285 VAL A C 1
ATOM 2200 O O . VAL A 1 269 ? 19.234 -21.751 4.197 1.00 38.99 285 VAL A O 1
ATOM 2204 N N . SER A 1 270 ? 21.337 -21.208 3.606 1.00 39.33 286 SER A N 1
ATOM 2205 C CA . SER A 1 270 ? 20.930 -20.350 2.493 1.00 39.54 286 SER A CA 1
ATOM 2206 C C . SER A 1 270 ? 19.984 -21.047 1.515 1.00 39.77 286 SER A C 1
ATOM 2207 O O . SER A 1 270 ? 18.940 -20.497 1.159 1.00 39.80 286 SER A O 1
ATOM 2210 N N . ALA A 1 271 ? 20.349 -22.258 1.095 1.00 40.06 287 ALA A N 1
ATOM 2211 C CA . ALA A 1 271 ? 19.541 -23.037 0.148 1.00 40.09 287 ALA A CA 1
ATOM 2212 C C . ALA A 1 271 ? 18.148 -23.352 0.690 1.00 40.02 287 ALA A C 1
ATOM 2213 O O . ALA A 1 271 ? 17.167 -23.257 -0.041 1.00 40.13 287 ALA A O 1
ATOM 2215 N N . GLU A 1 272 ? 18.071 -23.720 1.968 1.00 40.09 288 GLU A N 1
ATOM 2216 C CA . GLU A 1 272 ? 16.792 -23.981 2.634 1.00 40.33 288 GLU A CA 1
ATOM 2217 C C . GLU A 1 272 ? 15.920 -22.731 2.766 1.00 40.33 288 GLU A C 1
ATOM 2218 O O . GLU A 1 272 ? 14.697 -22.808 2.630 1.00 39.97 288 GLU A O 1
ATOM 2224 N N . MET A 1 273 ? 16.554 -21.591 3.045 1.00 40.40 289 MET A N 1
ATOM 2225 C CA . MET A 1 273 ? 15.864 -20.305 3.077 1.00 40.60 289 MET A CA 1
ATOM 2226 C C . MET A 1 273 ? 15.213 -20.016 1.720 1.00 41.27 289 MET A C 1
ATOM 2227 O O . MET A 1 273 ? 14.031 -19.676 1.652 1.00 41.13 289 MET A O 1
ATOM 2232 N N . GLU A 1 274 ? 15.986 -20.163 0.647 1.00 42.29 290 GLU A N 1
ATOM 2233 C CA . GLU A 1 274 ? 15.462 -19.973 -0.706 1.00 43.62 290 GLU A CA 1
ATOM 2234 C C . GLU A 1 274 ? 14.338 -20.962 -1.025 1.00 43.84 290 GLU A C 1
ATOM 2235 O O . GLU A 1 274 ? 13.286 -20.560 -1.523 1.00 43.96 290 GLU A O 1
ATOM 2241 N N . LYS A 1 275 ? 14.550 -22.238 -0.698 1.00 44.26 291 LYS A N 1
ATOM 2242 C CA . LYS A 1 275 ? 13.555 -23.290 -0.942 1.00 44.60 291 LYS A CA 1
ATOM 2243 C C . LYS A 1 275 ? 12.219 -23.010 -0.246 1.00 44.29 291 LYS A C 1
ATOM 2244 O O . LYS A 1 275 ? 11.155 -23.230 -0.826 1.00 44.22 291 LYS A O 1
ATOM 2250 N N . GLN A 1 276 ? 12.283 -22.514 0.989 1.00 43.73 292 GLN A N 1
ATOM 2251 C CA . GLN A 1 276 ? 11.085 -22.228 1.776 1.00 43.02 292 GLN A CA 1
ATOM 2252 C C . GLN A 1 276 ? 10.459 -20.857 1.473 1.00 42.65 292 GLN A C 1
ATOM 2253 O O . GLN A 1 276 ? 9.490 -20.451 2.122 1.00 42.42 292 GLN A O 1
ATOM 2259 N N . GLY A 1 277 ? 11.013 -20.153 0.487 1.00 42.09 293 GLY A N 1
ATOM 2260 C CA . GLY A 1 277 ? 10.459 -18.881 0.026 1.00 41.46 293 GLY A CA 1
ATOM 2261 C C . GLY A 1 277 ? 10.665 -17.684 0.942 1.00 41.12 293 GLY A C 1
ATOM 2262 O O . GLY A 1 277 ? 9.848 -16.761 0.950 1.00 41.09 293 GLY A O 1
ATOM 2263 N N . TYR A 1 278 ? 11.756 -17.698 1.710 1.00 40.61 294 TYR A N 1
ATOM 2264 C CA . TYR A 1 278 ? 12.129 -16.573 2.575 1.00 39.83 294 TYR A CA 1
ATOM 2265 C C . TYR A 1 278 ? 12.297 -15.288 1.771 1.00 39.30 294 TYR A C 1
ATOM 2266 O O . TYR A 1 278 ? 12.801 -15.301 0.645 1.00 38.97 294 TYR A O 1
ATOM 2275 N N . THR A 1 279 ? 11.865 -14.183 2.371 1.00 38.55 295 THR A N 1
ATOM 2276 C CA . THR A 1 279 ? 12.017 -12.851 1.801 1.00 37.86 295 THR A CA 1
ATOM 2277 C C . THR A 1 279 ? 12.725 -11.960 2.835 1.00 37.38 295 THR A C 1
ATOM 2278 O O . THR A 1 279 ? 12.772 -12.311 4.023 1.00 37.29 295 THR A O 1
ATOM 2282 N N . PRO A 1 280 ? 13.272 -10.809 2.395 1.00 36.90 296 PRO A N 1
ATOM 2283 C CA . PRO A 1 280 ? 13.794 -9.825 3.339 1.00 36.66 296 PRO A CA 1
ATOM 2284 C C . PRO A 1 280 ? 12.781 -9.462 4.427 1.00 36.61 296 PRO A C 1
ATOM 2285 O O . PRO A 1 280 ? 13.146 -9.416 5.607 1.00 36.33 296 PRO A O 1
ATOM 2289 N N . LEU A 1 281 ? 11.520 -9.244 4.041 1.00 36.35 297 LEU A N 1
ATOM 2290 C CA . LEU A 1 281 ? 10.454 -8.969 5.013 1.00 36.42 297 LEU A CA 1
ATOM 2291 C C . LEU A 1 281 ? 10.355 -10.054 6.085 1.00 36.33 297 LEU A C 1
ATOM 2292 O O . LEU A 1 281 ? 10.308 -9.749 7.281 1.00 36.16 297 LEU A O 1
ATOM 2297 N N . LYS A 1 282 ? 10.330 -11.315 5.648 1.00 36.43 298 LYS A N 1
ATOM 2298 C CA . LYS A 1 282 ? 10.272 -12.456 6.565 1.00 36.51 298 LYS A CA 1
ATOM 2299 C C . LYS A 1 282 ? 11.469 -12.484 7.524 1.00 36.00 298 LYS A C 1
ATOM 2300 O O . LYS A 1 282 ? 11.311 -12.718 8.721 1.00 35.78 298 LYS A O 1
ATOM 2306 N N . MET A 1 283 ? 12.657 -12.240 6.982 1.00 35.73 299 MET A N 1
ATOM 2307 C CA . MET A 1 283 ? 13.891 -12.195 7.771 1.00 35.43 299 MET A CA 1
ATOM 2308 C C . MET A 1 283 ? 13.825 -11.125 8.866 1.00 35.43 299 MET A C 1
ATOM 2309 O O . MET A 1 283 ? 14.216 -11.379 10.009 1.00 35.30 299 MET A O 1
ATOM 2314 N N . PHE A 1 284 ? 13.319 -9.941 8.519 1.00 35.15 300 PHE A N 1
ATOM 2315 C CA . PHE A 1 284 ? 13.158 -8.873 9.504 1.00 35.57 300 PHE A CA 1
ATOM 2316 C C . PHE A 1 284 ? 12.076 -9.180 10.533 1.00 35.68 300 PHE A C 1
ATOM 2317 O O . PHE A 1 284 ? 12.244 -8.878 11.718 1.00 35.84 300 PHE A O 1
ATOM 2325 N N . GLN A 1 285 ? 10.987 -9.808 10.085 1.00 35.90 301 GLN A N 1
ATOM 2326 C CA . GLN A 1 285 ? 9.922 -10.251 10.989 1.00 36.01 301 GLN A CA 1
ATOM 2327 C C . GLN A 1 285 ? 10.439 -11.288 11.974 1.00 36.21 301 GLN A C 1
ATOM 2328 O O . GLN A 1 285 ? 10.082 -11.266 13.157 1.00 36.31 301 GLN A O 1
ATOM 2334 N N . MET A 1 286 ? 11.294 -12.188 11.493 1.00 36.30 302 MET A N 1
ATOM 2335 C CA . MET A 1 286 ? 11.900 -13.198 12.362 1.00 36.80 302 MET A CA 1
ATOM 2336 C C . MET A 1 286 ? 12.837 -12.591 13.404 1.00 36.22 302 MET A C 1
ATOM 2337 O O . MET A 1 286 ? 12.832 -13.004 14.566 1.00 36.08 302 MET A O 1
ATOM 2342 N N . GLY A 1 287 ? 13.632 -11.612 12.980 1.00 36.10 303 GLY A N 1
ATOM 2343 C CA . GLY A 1 287 ? 14.452 -10.835 13.904 1.00 36.16 303 GLY A CA 1
ATOM 2344 C C . GLY A 1 287 ? 13.595 -10.181 14.980 1.00 36.33 303 GLY A C 1
ATOM 2345 O O . GLY A 1 287 ? 13.900 -10.287 16.171 1.00 36.07 303 GLY A O 1
ATOM 2346 N N . ASP A 1 288 ? 12.514 -9.523 14.554 1.00 36.43 304 ASP A N 1
ATOM 2347 C CA . ASP A 1 288 ? 11.561 -8.894 15.475 1.00 36.94 304 ASP A CA 1
ATOM 2348 C C . ASP A 1 288 ? 11.014 -9.909 16.479 1.00 36.89 304 ASP A C 1
ATOM 2349 O O . ASP A 1 288 ? 10.979 -9.646 17.689 1.00 36.78 304 ASP A O 1
ATOM 2354 N N . ASP A 1 289 ? 10.614 -11.071 15.966 1.00 36.98 305 ASP A N 1
ATOM 2355 C CA . ASP A 1 289 ? 10.126 -12.177 16.787 1.00 37.27 305 ASP A CA 1
ATOM 2356 C C . ASP A 1 289 ? 11.139 -12.589 17.861 1.00 36.64 305 ASP A C 1
ATOM 2357 O O . ASP A 1 289 ? 10.760 -12.843 19.009 1.00 36.35 305 ASP A O 1
ATOM 2362 N N . PHE A 1 290 ? 12.421 -12.644 17.490 1.00 36.13 306 PHE A N 1
ATOM 2363 C CA . PHE A 1 290 ? 13.473 -13.011 18.442 1.00 35.59 306 PHE A CA 1
ATOM 2364 C C . PHE A 1 290 ? 13.506 -12.043 19.622 1.00 35.26 306 PHE A C 1
ATOM 2365 O O . PHE A 1 290 ? 13.510 -12.469 20.776 1.00 35.10 306 PHE A O 1
ATOM 2373 N N . PHE A 1 291 ? 13.525 -10.746 19.326 1.00 35.22 307 PHE A N 1
ATOM 2374 C CA . PHE A 1 291 ? 13.540 -9.722 20.369 1.00 35.39 307 PHE A CA 1
ATOM 2375 C C . PHE A 1 291 ? 12.290 -9.761 21.248 1.00 35.69 307 PHE A C 1
ATOM 2376 O O . PHE A 1 291 ? 12.399 -9.725 22.474 1.00 35.54 307 PHE A O 1
ATOM 2384 N N . THR A 1 292 ? 11.111 -9.854 20.630 1.00 35.97 308 THR A N 1
ATOM 2385 C CA . THR A 1 292 ? 9.865 -9.903 21.403 1.00 36.58 308 THR A CA 1
ATOM 2386 C C . THR A 1 292 ? 9.771 -11.171 22.249 1.00 36.64 308 THR A C 1
ATOM 2387 O O . THR A 1 292 ? 9.266 -11.123 23.366 1.00 36.95 308 THR A O 1
ATOM 2391 N N . SER A 1 293 ? 10.299 -12.285 21.733 1.00 36.82 309 SER A N 1
ATOM 2392 C CA . SER A 1 293 ? 10.323 -13.561 22.461 1.00 36.85 309 SER A CA 1
ATOM 2393 C C . SER A 1 293 ? 11.095 -13.465 23.769 1.00 37.33 309 SER A C 1
ATOM 2394 O O . SER A 1 293 ? 10.858 -14.232 24.697 1.00 37.05 309 SER A O 1
ATOM 2397 N N . MET A 1 294 ? 12.037 -12.530 23.819 1.00 37.62 310 MET A N 1
ATOM 2398 C CA . MET A 1 294 ? 12.854 -12.313 25.002 1.00 38.14 310 MET A CA 1
ATOM 2399 C C . MET A 1 294 ? 12.242 -11.261 25.919 1.00 38.20 310 MET A C 1
ATOM 2400 O O . MET A 1 294 ? 12.891 -10.808 26.860 1.00 38.29 310 MET A O 1
ATOM 2405 N N . ASN A 1 295 ? 10.999 -10.874 25.640 1.00 38.71 311 ASN A N 1
ATOM 2406 C CA . ASN A 1 295 ? 10.310 -9.824 26.397 1.00 39.24 311 ASN A CA 1
ATOM 2407 C C . ASN A 1 295 ? 10.945 -8.437 26.163 1.00 39.03 311 ASN A C 1
ATOM 2408 O O . ASN A 1 295 ? 10.926 -7.566 27.040 1.00 38.95 311 ASN A O 1
ATOM 2413 N N . LEU A 1 296 ? 11.502 -8.245 24.968 1.00 38.39 312 LEU A N 1
ATOM 2414 C CA . LEU A 1 296 ? 12.050 -6.955 24.570 1.00 38.09 312 LEU A CA 1
ATOM 2415 C C . LEU A 1 296 ? 11.100 -6.248 23.602 1.00 38.07 312 LEU A C 1
ATOM 2416 O O . LEU A 1 296 ? 10.031 -6.774 23.271 1.00 38.21 312 LEU A O 1
ATOM 2421 N N . THR A 1 297 ? 11.487 -5.060 23.150 1.00 37.82 313 THR A N 1
ATOM 2422 C CA . THR A 1 297 ? 10.558 -4.166 22.467 1.00 37.55 313 THR A CA 1
ATOM 2423 C C . THR A 1 297 ? 10.325 -4.524 21.001 1.00 37.83 313 THR A C 1
ATOM 2424 O O . THR A 1 297 ? 11.265 -4.691 20.222 1.00 37.45 313 THR A O 1
ATOM 2428 N N . LYS A 1 298 ? 9.043 -4.634 20.666 1.00 37.85 314 LYS A N 1
ATOM 2429 C CA . LYS A 1 298 ? 8.538 -4.830 19.315 1.00 37.91 314 LYS A CA 1
ATOM 2430 C C . LYS A 1 298 ? 8.920 -3.648 18.430 1.00 37.62 314 LYS A C 1
ATOM 2431 O O . LYS A 1 298 ? 8.959 -2.505 18.886 1.00 37.66 314 LYS A O 1
ATOM 2437 N N . LEU A 1 299 ? 9.216 -3.922 17.165 1.00 37.30 315 LEU A N 1
ATOM 2438 C CA . LEU A 1 299 ? 9.468 -2.851 16.206 1.00 37.20 315 LEU A CA 1
ATOM 2439 C C . LEU A 1 299 ? 8.203 -2.002 16.011 1.00 37.52 315 LEU A C 1
ATOM 2440 O O . LEU A 1 299 ? 7.104 -2.550 15.879 1.00 37.39 315 LEU A O 1
ATOM 2445 N N . PRO A 1 300 ? 8.353 -0.665 16.018 1.00 37.66 316 PRO A N 1
ATOM 2446 C CA . PRO A 1 300 ? 7.207 0.222 15.840 1.00 37.84 316 PRO A CA 1
ATOM 2447 C C . PRO A 1 300 ? 6.834 0.385 14.366 1.00 38.25 316 PRO A C 1
ATOM 2448 O O . PRO A 1 300 ? 7.652 0.108 13.484 1.00 38.09 316 PRO A O 1
ATOM 2452 N N . GLN A 1 301 ? 5.611 0.847 14.117 1.00 38.47 317 GLN A N 1
ATOM 2453 C CA . GLN A 1 301 ? 5.067 0.965 12.761 1.00 38.73 317 GLN A CA 1
ATOM 2454 C C . GLN A 1 301 ? 5.947 1.797 11.824 1.00 38.69 317 GLN A C 1
ATOM 2455 O O . GLN A 1 301 ? 6.060 1.491 10.632 1.00 38.54 317 GLN A O 1
ATOM 2461 N N . ASP A 1 302 ? 6.566 2.845 12.369 1.00 38.51 318 ASP A N 1
ATOM 2462 C CA . ASP A 1 302 ? 7.481 3.699 11.614 1.00 38.70 318 ASP A CA 1
ATOM 2463 C C . ASP A 1 302 ? 8.628 2.918 10.972 1.00 38.23 318 ASP A C 1
ATOM 2464 O O . ASP A 1 302 ? 9.035 3.225 9.846 1.00 38.21 318 ASP A O 1
ATOM 2469 N N . PHE A 1 303 ? 9.146 1.925 11.692 1.00 37.75 319 PHE A N 1
ATOM 2470 C CA . PHE A 1 303 ? 10.194 1.055 11.165 1.00 37.76 319 PHE A CA 1
ATOM 2471 C C . PHE A 1 303 ? 9.737 0.385 9.864 1.00 37.79 319 PHE A C 1
ATOM 2472 O O . PHE A 1 303 ? 10.415 0.489 8.835 1.00 37.66 319 PHE A O 1
ATOM 2480 N N . TRP A 1 304 ? 8.582 -0.279 9.914 1.00 37.70 320 TRP A N 1
ATOM 2481 C CA . TRP A 1 304 ? 8.051 -0.980 8.744 1.00 37.80 320 TRP A CA 1
ATOM 2482 C C . TRP A 1 304 ? 7.691 -0.029 7.600 1.00 37.98 320 TRP A C 1
ATOM 2483 O O . TRP A 1 304 ? 7.964 -0.335 6.439 1.00 37.83 320 TRP A O 1
ATOM 2494 N N . ASP A 1 305 ? 7.117 1.130 7.938 1.00 38.10 321 ASP A N 1
ATOM 2495 C CA . ASP A 1 305 ? 6.716 2.137 6.943 1.00 38.26 321 ASP A CA 1
ATOM 2496 C C . ASP A 1 305 ? 7.880 2.812 6.216 1.00 38.20 321 ASP A C 1
ATOM 2497 O O . ASP A 1 305 ? 7.783 3.105 5.025 1.00 37.96 321 ASP A O 1
ATOM 2502 N N . LYS A 1 306 ? 8.970 3.073 6.935 1.00 38.08 322 LYS A N 1
ATOM 2503 C CA . LYS A 1 306 ? 10.033 3.940 6.416 1.00 37.96 322 LYS A CA 1
ATOM 2504 C C . LYS A 1 306 ? 11.347 3.238 6.049 1.00 37.56 322 LYS A C 1
ATOM 2505 O O . LYS A 1 306 ? 12.185 3.826 5.358 1.00 37.25 322 LYS A O 1
ATOM 2511 N N . SER A 1 307 ? 11.537 2.005 6.515 1.00 37.21 323 SER A N 1
ATOM 2512 C CA . SER A 1 307 ? 12.771 1.276 6.233 1.00 36.82 323 SER A CA 1
ATOM 2513 C C . SER A 1 307 ? 12.889 0.895 4.762 1.00 37.17 323 SER A C 1
ATOM 2514 O O . SER A 1 307 ? 11.890 0.773 4.051 1.00 36.41 323 SER A O 1
ATOM 2517 N N . ILE A 1 308 ? 14.129 0.747 4.315 1.00 37.37 324 ILE A N 1
ATOM 2518 C CA . ILE A 1 308 ? 14.421 0.191 3.011 1.00 37.79 324 ILE A CA 1
ATOM 2519 C C . ILE A 1 308 ? 15.111 -1.146 3.268 1.00 38.10 324 ILE A C 1
ATOM 2520 O O . ILE A 1 308 ? 16.246 -1.184 3.744 1.00 38.09 324 ILE A O 1
ATOM 2525 N N . ILE A 1 309 ? 14.411 -2.239 2.980 1.00 38.48 325 ILE A N 1
ATOM 2526 C CA . ILE A 1 309 ? 14.939 -3.575 3.263 1.00 39.11 325 ILE A CA 1
ATOM 2527 C C . ILE A 1 309 ? 15.299 -4.373 2.002 1.00 39.63 325 ILE A C 1
ATOM 2528 O O . ILE A 1 309 ? 15.627 -5.549 2.083 1.00 39.62 325 ILE A O 1
ATOM 2533 N N . GLU A 1 310 ? 15.251 -3.723 0.845 1.00 40.68 326 GLU A N 1
ATOM 2534 C CA . GLU A 1 310 ? 15.691 -4.342 -0.411 1.00 41.60 326 GLU A CA 1
ATOM 2535 C C . GLU A 1 310 ? 16.424 -3.312 -1.251 1.00 41.73 326 GLU A C 1
ATOM 2536 O O . GLU A 1 310 ? 16.104 -2.124 -1.192 1.00 41.39 326 GLU A O 1
ATOM 2542 N N . LYS A 1 311 ? 17.406 -3.760 -2.030 1.00 42.19 327 LYS A N 1
ATOM 2543 C CA . LYS A 1 311 ? 18.078 -2.867 -2.963 1.00 42.99 327 LYS A CA 1
ATOM 2544 C C . LYS A 1 311 ? 17.051 -2.363 -3.983 1.00 43.77 327 LYS A C 1
ATOM 2545 O O . LYS A 1 311 ? 16.374 -3.166 -4.625 1.00 43.64 327 LYS A O 1
ATOM 2551 N N . PRO A 1 312 ? 16.920 -1.030 -4.113 1.00 44.67 328 PRO A N 1
ATOM 2552 C CA . PRO A 1 312 ? 16.016 -0.419 -5.091 1.00 45.50 328 PRO A CA 1
ATOM 2553 C C . PRO A 1 312 ? 16.319 -0.915 -6.503 1.00 46.26 328 PRO A C 1
ATOM 2554 O O . PRO A 1 312 ? 17.468 -1.244 -6.800 1.00 46.36 328 PRO A O 1
ATOM 2558 N N . THR A 1 313 ? 15.295 -0.978 -7.351 1.00 47.31 329 THR A N 1
ATOM 2559 C CA . THR A 1 313 ? 15.439 -1.507 -8.713 1.00 48.31 329 THR A CA 1
ATOM 2560 C C . THR A 1 313 ? 15.504 -0.433 -9.804 1.00 48.94 329 THR A C 1
ATOM 2561 O O . THR A 1 313 ? 15.757 -0.749 -10.974 1.00 49.30 329 THR A O 1
ATOM 2565 N N . ASP A 1 314 ? 15.285 0.828 -9.434 1.00 49.36 330 ASP A N 1
ATOM 2566 C CA . ASP A 1 314 ? 15.441 1.939 -10.380 1.00 49.83 330 ASP A CA 1
ATOM 2567 C C . ASP A 1 314 ? 16.929 2.144 -10.716 1.00 50.01 330 ASP A C 1
ATOM 2568 O O . ASP A 1 314 ? 17.767 1.307 -10.376 1.00 50.51 330 ASP A O 1
ATOM 2573 N N . GLY A 1 315 ? 17.269 3.240 -11.382 1.00 50.08 331 GLY A N 1
ATOM 2574 C CA . GLY A 1 315 ? 18.662 3.455 -11.784 1.00 49.91 331 GLY A CA 1
ATOM 2575 C C . GLY A 1 315 ? 19.598 3.941 -10.683 1.00 49.64 331 GLY A C 1
ATOM 2576 O O . GLY A 1 315 ? 20.818 3.933 -10.860 1.00 49.87 331 GLY A O 1
ATOM 2577 N N . ARG A 1 316 ? 19.028 4.330 -9.542 1.00 49.10 332 ARG A N 1
ATOM 2578 C CA . ARG A 1 316 ? 19.714 5.191 -8.570 1.00 48.49 332 ARG A CA 1
ATOM 2579 C C . ARG A 1 316 ? 20.976 4.641 -7.911 1.00 47.88 332 ARG A C 1
ATOM 2580 O O . ARG A 1 316 ? 21.152 3.425 -7.774 1.00 47.91 332 ARG A O 1
ATOM 2588 N N . ASP A 1 317 ? 21.851 5.565 -7.523 1.00 46.90 333 ASP A N 1
ATOM 2589 C CA . ASP A 1 317 ? 22.997 5.252 -6.688 1.00 46.13 333 ASP A CA 1
ATOM 2590 C C . ASP A 1 317 ? 22.621 5.415 -5.218 1.00 45.26 333 ASP A C 1
ATOM 2591 O O . ASP A 1 317 ? 21.861 6.316 -4.855 1.00 45.14 333 ASP A O 1
ATOM 2596 N N . LEU A 1 318 ? 23.138 4.523 -4.384 1.00 44.09 334 LEU A N 1
ATOM 2597 C CA . LEU A 1 318 ? 22.905 4.576 -2.944 1.00 43.10 334 LEU A CA 1
ATOM 2598 C C . LEU A 1 318 ? 24.032 3.859 -2.215 1.00 42.34 334 LEU A C 1
ATOM 2599 O O . LEU A 1 318 ? 24.859 3.187 -2.838 1.00 42.24 334 LEU A O 1
ATOM 2604 N N . VAL A 1 319 ? 24.063 4.013 -0.896 1.00 41.28 335 VAL A N 1
ATOM 2605 C CA . VAL A 1 319 ? 24.976 3.257 -0.054 1.00 40.36 335 VAL A CA 1
ATOM 2606 C C . VAL A 1 319 ? 24.279 1.952 0.327 1.00 39.86 335 VAL A C 1
ATOM 2607 O O . VAL A 1 319 ? 23.233 1.972 0.984 1.00 39.55 335 VAL A O 1
ATOM 2611 N N . CYS A 1 320 ? 24.845 0.824 -0.098 1.00 39.19 336 CYS A N 1
ATOM 2612 C CA . CYS A 1 320 ? 24.267 -0.480 0.231 1.00 38.95 336 CYS A CA 1
ATOM 2613 C C . CYS A 1 320 ? 24.866 -1.130 1.476 1.00 38.15 336 CYS A C 1
ATOM 2614 O O . CYS A 1 320 ? 24.334 -2.128 1.961 1.00 38.14 336 CYS A O 1
ATOM 2617 N N . HIS A 1 321 ? 25.961 -0.583 1.997 1.00 37.26 337 HIS A N 1
ATOM 2618 C CA . HIS A 1 321 ? 26.468 -1.080 3.270 1.00 36.50 337 HIS A CA 1
ATOM 2619 C C . HIS A 1 321 ? 25.390 -0.811 4.318 1.00 35.85 337 HIS A C 1
ATOM 2620 O O . HIS A 1 321 ? 25.005 0.339 4.538 1.00 35.90 337 HIS A O 1
ATOM 2627 N N . ALA A 1 322 ? 24.886 -1.882 4.927 1.00 35.22 338 ALA A N 1
ATOM 2628 C CA . ALA A 1 322 ? 23.708 -1.817 5.800 1.00 34.87 338 ALA A CA 1
ATOM 2629 C C . ALA A 1 322 ? 23.860 -0.787 6.920 1.00 34.80 338 ALA A C 1
ATOM 2630 O O . ALA A 1 322 ? 24.972 -0.497 7.347 1.00 34.66 338 ALA A O 1
ATOM 2632 N N . SER A 1 323 ? 22.741 -0.220 7.372 1.00 34.73 339 SER A N 1
ATOM 2633 C CA . SER A 1 323 ? 22.775 0.811 8.405 1.00 34.85 339 SER A CA 1
ATOM 2634 C C . SER A 1 323 ? 21.484 0.872 9.208 1.00 34.78 339 SER A C 1
ATOM 2635 O O . SER A 1 323 ? 20.399 0.581 8.691 1.00 34.61 339 SER A O 1
ATOM 2638 N N . ALA A 1 324 ? 21.628 1.232 10.481 1.00 34.63 340 ALA A N 1
ATOM 2639 C CA . ALA A 1 324 ? 20.511 1.408 11.403 1.00 34.58 340 ALA A CA 1
ATOM 2640 C C . ALA A 1 324 ? 20.497 2.859 11.889 1.00 34.78 340 ALA A C 1
ATOM 2641 O O . ALA A 1 324 ? 21.536 3.401 12.283 1.00 34.93 340 ALA A O 1
ATOM 2643 N N . TRP A 1 325 ? 19.318 3.474 11.870 1.00 34.70 341 TRP A N 1
ATOM 2644 C CA . TRP A 1 325 ? 19.185 4.917 12.046 1.00 34.84 341 TRP A CA 1
ATOM 2645 C C . TRP A 1 325 ? 18.250 5.284 13.201 1.00 34.88 341 TRP A C 1
ATOM 2646 O O . TRP A 1 325 ? 17.135 4.757 13.305 1.00 34.64 341 TRP A O 1
ATOM 2657 N N . ASP A 1 326 ? 18.720 6.179 14.065 1.00 34.76 342 ASP A N 1
ATOM 2658 C CA . ASP A 1 326 ? 17.900 6.744 15.138 1.00 34.93 342 ASP A CA 1
ATOM 2659 C C . ASP A 1 326 ? 17.563 8.183 14.766 1.00 35.11 342 ASP A C 1
ATOM 2660 O O . ASP A 1 326 ? 18.464 8.983 14.519 1.00 35.11 342 ASP A O 1
ATOM 2665 N N . PHE A 1 327 ? 16.276 8.515 14.720 1.00 35.41 343 PHE A N 1
ATOM 2666 C CA . PHE A 1 327 ? 15.864 9.874 14.332 1.00 35.80 343 PHE A CA 1
ATOM 2667 C C . PHE A 1 327 ? 15.517 10.783 15.511 1.00 36.16 343 PHE A C 1
ATOM 2668 O O . PHE A 1 327 ? 15.085 11.922 15.320 1.00 36.10 343 PHE A O 1
ATOM 2676 N N . TYR A 1 328 ? 15.723 10.266 16.722 1.00 36.66 344 TYR A N 1
ATOM 2677 C CA . TYR A 1 328 ? 15.706 11.059 17.961 1.00 37.46 344 TYR A CA 1
ATOM 2678 C C . TYR A 1 328 ? 14.370 11.711 18.323 1.00 37.60 344 TYR A C 1
ATOM 2679 O O . TYR A 1 328 ? 14.338 12.713 19.042 1.00 37.75 344 TYR A O 1
ATOM 2688 N N . LEU A 1 329 ? 13.277 11.139 17.828 1.00 37.70 345 LEU A N 1
ATOM 2689 C CA . LEU A 1 329 ? 11.943 11.514 18.281 1.00 37.82 345 LEU A CA 1
ATOM 2690 C C . LEU A 1 329 ? 11.442 10.377 19.171 1.00 37.88 345 LEU A C 1
ATOM 2691 O O . LEU A 1 329 ? 12.151 9.962 20.096 1.00 37.81 345 LEU A O 1
ATOM 2696 N N . THR A 1 330 ? 10.235 9.882 18.908 1.00 37.69 346 THR A N 1
ATOM 2697 C CA . THR A 1 330 ? 9.735 8.675 19.562 1.00 37.95 346 THR A CA 1
ATOM 2698 C C . THR A 1 330 ? 9.405 7.646 18.481 1.00 37.75 346 THR A C 1
ATOM 2699 O O . THR A 1 330 ? 8.612 7.926 17.586 1.00 37.59 346 THR A O 1
ATOM 2703 N N . ASP A 1 331 ? 10.032 6.473 18.562 1.00 37.74 347 ASP A N 1
ATOM 2704 C CA . ASP A 1 331 ? 9.718 5.325 17.692 1.00 37.80 347 ASP A CA 1
ATOM 2705 C C . ASP A 1 331 ? 10.021 5.520 16.205 1.00 37.72 347 ASP A C 1
ATOM 2706 O O . ASP A 1 331 ? 9.622 4.695 15.382 1.00 38.06 347 ASP A O 1
ATOM 2711 N N . ASP A 1 332 ? 10.700 6.606 15.846 1.00 37.50 348 ASP A N 1
ATOM 2712 C CA . ASP A 1 332 ? 11.150 6.755 14.465 1.00 37.39 348 ASP A CA 1
ATOM 2713 C C . ASP A 1 332 ? 12.571 6.221 14.360 1.00 36.98 348 ASP A C 1
ATOM 2714 O O . ASP A 1 332 ? 13.543 6.931 14.606 1.00 37.04 348 ASP A O 1
ATOM 2719 N N . VAL A 1 333 ? 12.657 4.938 14.027 1.00 36.64 349 VAL A N 1
ATOM 2720 C CA . VAL A 1 333 ? 13.911 4.215 13.870 1.00 36.17 349 VAL A CA 1
ATOM 2721 C C . VAL A 1 333 ? 13.812 3.409 12.571 1.00 36.02 349 VAL A C 1
ATOM 2722 O O . VAL A 1 333 ? 12.738 2.905 12.238 1.00 36.19 349 VAL A O 1
ATOM 2726 N N . ARG A 1 334 ? 14.914 3.302 11.835 1.00 35.35 350 ARG A N 1
ATOM 2727 C CA . ARG A 1 334 ? 14.894 2.694 10.501 1.00 35.05 350 ARG A CA 1
ATOM 2728 C C . ARG A 1 334 ? 16.153 1.904 10.211 1.00 34.48 350 ARG A C 1
ATOM 2729 O O . ARG A 1 334 ? 17.219 2.190 10.759 1.00 34.17 350 ARG A O 1
ATOM 2737 N N . ILE A 1 335 ? 16.019 0.933 9.312 1.00 33.69 351 ILE A N 1
ATOM 2738 C CA . ILE A 1 335 ? 17.162 0.260 8.726 1.00 33.17 351 ILE A CA 1
ATOM 2739 C C . ILE A 1 335 ? 17.151 0.481 7.214 1.00 33.23 351 ILE A C 1
ATOM 2740 O O . ILE A 1 335 ? 16.089 0.543 6.591 1.00 32.75 351 ILE A O 1
ATOM 2745 N N . LYS A 1 336 ? 18.340 0.648 6.646 1.00 33.10 352 LYS A N 1
ATOM 2746 C CA . LYS A 1 336 ? 18.528 0.545 5.207 1.00 33.17 352 LYS A CA 1
ATOM 2747 C C . LYS A 1 336 ? 19.490 -0.607 4.940 1.00 33.17 352 LYS A C 1
ATOM 2748 O O . LYS A 1 336 ? 20.681 -0.512 5.244 1.00 33.24 352 LYS A O 1
ATOM 2754 N N . GLN A 1 337 ? 18.962 -1.698 4.393 1.00 33.31 353 GLN A N 1
ATOM 2755 C CA . GLN A 1 337 ? 19.772 -2.875 4.069 1.00 33.88 353 GLN A CA 1
ATOM 2756 C C . GLN A 1 337 ? 19.418 -3.416 2.687 1.00 34.16 353 GLN A C 1
ATOM 2757 O O . GLN A 1 337 ? 18.243 -3.605 2.374 1.00 34.26 353 GLN A O 1
ATOM 2763 N N . CYS A 1 338 ? 20.433 -3.672 1.869 1.00 34.74 354 CYS A N 1
ATOM 2764 C CA . CYS A 1 338 ? 20.220 -4.288 0.555 1.00 35.54 354 CYS A CA 1
ATOM 2765 C C . CYS A 1 338 ? 20.168 -5.809 0.730 1.00 35.29 354 CYS A C 1
ATOM 2766 O O . CYS A 1 338 ? 21.081 -6.537 0.337 1.00 35.37 354 CYS A O 1
ATOM 2769 N N . THR A 1 339 ? 19.074 -6.269 1.330 1.00 35.50 355 THR A N 1
ATOM 2770 C CA . THR A 1 339 ? 18.986 -7.616 1.898 1.00 35.41 355 THR A CA 1
ATOM 2771 C C . THR A 1 339 ? 18.970 -8.724 0.849 1.00 35.95 355 THR A C 1
ATOM 2772 O O . THR A 1 339 ? 18.234 -8.653 -0.137 1.00 35.92 355 THR A O 1
ATOM 2776 N N . ARG A 1 340 ? 19.796 -9.739 1.080 1.00 36.30 356 ARG A N 1
ATOM 2777 C CA . ARG A 1 340 ? 19.788 -10.951 0.274 1.00 37.19 356 ARG A CA 1
ATOM 2778 C C . ARG A 1 340 ? 19.369 -12.119 1.154 1.00 37.35 356 ARG A C 1
ATOM 2779 O O . ARG A 1 340 ? 19.545 -12.073 2.380 1.00 37.50 356 ARG A O 1
ATOM 2787 N N . VAL A 1 341 ? 18.801 -13.152 0.536 1.00 37.32 357 VAL A N 1
ATOM 2788 C CA . VAL A 1 341 ? 18.325 -14.322 1.275 1.00 37.57 357 VAL A CA 1
ATOM 2789 C C . VAL A 1 341 ? 19.464 -15.331 1.475 1.00 37.79 357 VAL A C 1
ATOM 2790 O O . VAL A 1 341 ? 19.594 -16.298 0.717 1.00 38.04 357 VAL A O 1
ATOM 2794 N N . THR A 1 342 ? 20.297 -15.084 2.487 1.00 37.58 358 THR A N 1
ATOM 2795 C CA . THR A 1 342 ? 21.388 -15.996 2.840 1.00 37.43 358 THR A CA 1
ATOM 2796 C C . THR A 1 342 ? 21.515 -16.118 4.357 1.00 37.67 358 THR A C 1
ATOM 2797 O O . THR A 1 342 ? 20.982 -15.287 5.097 1.00 37.41 358 THR A O 1
ATOM 2801 N N . GLN A 1 343 ? 22.229 -17.149 4.806 1.00 37.80 359 GLN A N 1
ATOM 2802 C CA . GLN A 1 343 ? 22.501 -17.364 6.226 1.00 38.30 359 GLN A CA 1
ATOM 2803 C C . GLN A 1 343 ? 23.235 -16.160 6.821 1.00 38.37 359 GLN A C 1
ATOM 2804 O O . GLN A 1 343 ? 22.846 -15.630 7.868 1.00 37.93 359 GLN A O 1
ATOM 2810 N N . ASP A 1 344 ? 24.289 -15.737 6.127 1.00 38.29 360 ASP A N 1
ATOM 2811 C CA . ASP A 1 344 ? 25.100 -14.594 6.525 1.00 38.74 360 ASP A CA 1
ATOM 2812 C C . ASP A 1 344 ? 24.251 -13.326 6.681 1.00 38.04 360 ASP A C 1
ATOM 2813 O O . ASP A 1 344 ? 24.407 -12.583 7.652 1.00 37.72 360 ASP A O 1
ATOM 2818 N N . GLN A 1 345 ? 23.340 -13.105 5.735 1.00 37.37 361 GLN A N 1
ATOM 2819 C CA . GLN A 1 345 ? 22.436 -11.958 5.781 1.00 36.73 361 GLN A CA 1
ATOM 2820 C C . GLN A 1 345 ? 21.422 -12.040 6.926 1.00 36.53 361 GLN A C 1
ATOM 2821 O O . GLN A 1 345 ? 21.028 -11.012 7.481 1.00 36.45 361 GLN A O 1
ATOM 2827 N N . LEU A 1 346 ? 21.003 -13.256 7.264 1.00 35.95 362 LEU A N 1
ATOM 2828 C CA . LEU A 1 346 ? 20.144 -13.476 8.416 1.00 36.11 362 LEU A CA 1
ATOM 2829 C C . LEU A 1 346 ? 20.831 -12.975 9.690 1.00 35.96 362 LEU A C 1
ATOM 2830 O O . LEU A 1 346 ? 20.172 -12.396 10.561 1.00 36.01 362 LEU A O 1
ATOM 2835 N N . PHE A 1 347 ? 22.150 -13.176 9.778 1.00 35.75 363 PHE A N 1
ATOM 2836 C CA . PHE A 1 347 ? 22.941 -12.664 10.907 1.00 35.79 363 PHE A CA 1
ATOM 2837 C C . PHE A 1 347 ? 23.031 -11.144 10.887 1.00 35.25 363 PHE A C 1
ATOM 2838 O O . PHE A 1 347 ? 22.859 -10.502 11.920 1.00 35.07 363 PHE A O 1
ATOM 2846 N N . THR A 1 348 ? 23.297 -10.577 9.712 1.00 34.77 364 THR A N 1
ATOM 2847 C CA . THR A 1 348 ? 23.339 -9.126 9.540 1.00 34.50 364 THR A CA 1
ATOM 2848 C C . THR A 1 348 ? 22.016 -8.458 9.965 1.00 34.52 364 THR A C 1
ATOM 2849 O O . THR A 1 348 ? 22.030 -7.401 10.598 1.00 34.29 364 THR A O 1
ATOM 2853 N N . VAL A 1 349 ? 20.887 -9.086 9.633 1.00 34.25 365 VAL A N 1
ATOM 2854 C CA . VAL A 1 349 ? 19.581 -8.562 10.016 1.00 34.22 365 VAL A CA 1
ATOM 2855 C C . VAL A 1 349 ? 19.478 -8.446 11.538 1.00 34.43 365 VAL A C 1
ATOM 2856 O O . VAL A 1 349 ? 19.127 -7.385 12.051 1.00 34.35 365 VAL A O 1
ATOM 2860 N N . HIS A 1 350 ? 19.810 -9.525 12.247 1.00 34.39 366 HIS A N 1
ATOM 2861 C CA . HIS A 1 350 ? 19.768 -9.531 13.709 1.00 34.57 366 HIS A CA 1
ATOM 2862 C C . HIS A 1 350 ? 20.781 -8.558 14.294 1.00 34.71 366 HIS A C 1
ATOM 2863 O O . HIS A 1 350 ? 20.516 -7.918 15.311 1.00 34.83 366 HIS A O 1
ATOM 2870 N N . HIS A 1 351 ? 21.933 -8.441 13.633 1.00 34.43 367 HIS A N 1
ATOM 2871 C CA . HIS A 1 351 ? 22.977 -7.518 14.061 1.00 34.35 367 HIS A CA 1
ATOM 2872 C C . HIS A 1 351 ? 22.463 -6.075 14.033 1.00 34.21 367 HIS A C 1
ATOM 2873 O O . HIS A 1 351 ? 22.607 -5.323 15.008 1.00 34.04 367 HIS A O 1
ATOM 2880 N N . GLU A 1 352 ? 21.853 -5.703 12.912 1.00 33.63 368 GLU A N 1
ATOM 2881 C CA . GLU A 1 352 ? 21.329 -4.360 12.732 1.00 33.57 368 GLU A CA 1
ATOM 2882 C C . GLU A 1 352 ? 20.096 -4.075 13.597 1.00 33.31 368 GLU A C 1
ATOM 2883 O O . GLU A 1 352 ? 19.898 -2.937 14.042 1.00 33.34 368 GLU A O 1
ATOM 2889 N N . LEU A 1 353 ? 19.286 -5.106 13.848 1.00 32.72 369 LEU A N 1
ATOM 2890 C CA . LEU A 1 353 ? 18.114 -4.970 14.717 1.00 32.34 369 LEU A CA 1
ATOM 2891 C C . LEU A 1 353 ? 18.516 -4.823 16.187 1.00 32.15 369 LEU A C 1
ATOM 2892 O O . LEU A 1 353 ? 17.727 -4.344 17.007 1.00 32.01 369 LEU A O 1
ATOM 2897 N N . GLY A 1 354 ? 19.744 -5.228 16.510 1.00 31.66 370 GLY A N 1
ATOM 2898 C CA . GLY A 1 354 ? 20.321 -4.975 17.837 1.00 31.42 370 GLY A CA 1
ATOM 2899 C C . GLY A 1 354 ? 20.497 -3.484 18.091 1.00 31.36 370 GLY A C 1
ATOM 2900 O O . GLY A 1 354 ? 20.282 -3.007 19.209 1.00 31.25 370 GLY A O 1
ATOM 2901 N N . HIS A 1 355 ? 20.876 -2.745 17.047 1.00 30.93 371 HIS A N 1
ATOM 2902 C CA . HIS A 1 355 ? 20.992 -1.293 17.147 1.00 31.08 371 HIS A CA 1
ATOM 2903 C C . HIS A 1 355 ? 19.633 -0.649 17.379 1.00 30.99 371 HIS A C 1
ATOM 2904 O O . HIS A 1 355 ? 19.499 0.226 18.231 1.00 30.63 371 HIS A O 1
ATOM 2911 N N . ILE A 1 356 ? 18.638 -1.085 16.603 1.00 30.98 372 ILE A N 1
ATOM 2912 C CA . ILE A 1 356 ? 17.272 -0.583 16.716 1.00 30.70 372 ILE A CA 1
ATOM 2913 C C . ILE A 1 356 ? 16.723 -0.798 18.130 1.00 30.84 372 ILE A C 1
ATOM 2914 O O . ILE A 1 356 ? 16.125 0.101 18.712 1.00 31.10 372 ILE A O 1
ATOM 2919 N N . GLN A 1 357 ? 16.920 -1.995 18.666 1.00 30.86 373 GLN A N 1
ATOM 2920 C CA . GLN A 1 357 ? 16.508 -2.297 20.021 1.00 31.26 373 GLN A CA 1
ATOM 2921 C C . GLN A 1 357 ? 17.166 -1.339 21.019 1.00 31.49 373 GLN A C 1
ATOM 2922 O O . GLN A 1 357 ? 16.506 -0.850 21.950 1.00 31.74 373 GLN A O 1
ATOM 2928 N N . TYR A 1 358 ? 18.458 -1.068 20.813 1.00 31.12 374 TYR A N 1
ATOM 2929 C CA . TYR A 1 358 ? 19.208 -0.160 21.679 1.00 31.01 374 TYR A CA 1
ATOM 2930 C C . TYR A 1 358 ? 18.579 1.233 21.632 1.00 30.87 374 TYR A C 1
ATOM 2931 O O . TYR A 1 358 ? 18.309 1.823 22.681 1.00 30.14 374 TYR A O 1
ATOM 2940 N N . PHE A 1 359 ? 18.318 1.726 20.419 1.00 30.75 375 PHE A N 1
ATOM 2941 C CA . PHE A 1 359 ? 17.627 3.007 20.200 1.00 31.33 375 PHE A CA 1
ATOM 2942 C C . PHE A 1 359 ? 16.329 3.121 20.994 1.00 31.72 375 PHE A C 1
ATOM 2943 O O . PHE A 1 359 ? 16.085 4.135 21.660 1.00 31.91 375 PHE A O 1
ATOM 2951 N N . LEU A 1 360 ? 15.493 2.087 20.902 1.00 31.88 376 LEU A N 1
ATOM 2952 C CA . LEU A 1 360 ? 14.189 2.102 21.555 1.00 32.25 376 LEU A CA 1
ATOM 2953 C C . LEU A 1 360 ? 14.329 2.052 23.070 1.00 32.49 376 LEU A C 1
ATOM 2954 O O . LEU A 1 360 ? 13.576 2.715 23.787 1.00 32.68 376 LEU A O 1
ATOM 2959 N N . GLN A 1 361 ? 15.299 1.278 23.548 1.00 32.38 377 GLN A N 1
ATOM 2960 C CA . GLN A 1 361 ? 15.503 1.100 24.986 1.00 32.86 377 GLN A CA 1
ATOM 2961 C C . GLN A 1 361 ? 15.929 2.382 25.697 1.00 32.98 377 GLN A C 1
ATOM 2962 O O . GLN A 1 361 ? 15.571 2.596 26.859 1.00 33.25 377 GLN A O 1
ATOM 2968 N N . TYR A 1 362 ? 16.692 3.232 25.009 1.00 33.01 378 TYR A N 1
ATOM 2969 C CA . TYR A 1 362 ? 17.185 4.461 25.630 1.00 33.09 378 TYR A CA 1
ATOM 2970 C C . TYR A 1 362 ? 16.555 5.762 25.130 1.00 33.24 378 TYR A C 1
ATOM 2971 O O . TYR A 1 362 ? 17.023 6.848 25.481 1.00 33.35 378 TYR A O 1
ATOM 2980 N N . GLN A 1 363 ? 15.488 5.659 24.339 1.00 33.35 379 GLN A N 1
ATOM 2981 C CA . GLN A 1 363 ? 14.875 6.851 23.738 1.00 33.69 379 GLN A CA 1
ATOM 2982 C C . GLN A 1 363 ? 14.211 7.803 24.747 1.00 33.76 379 GLN A C 1
ATOM 2983 O O . GLN A 1 363 ? 13.907 8.939 24.410 1.00 33.64 379 GLN A O 1
ATOM 2989 N N . HIS A 1 364 ? 14.005 7.332 25.974 1.00 33.97 380 HIS A N 1
ATOM 2990 C CA . HIS A 1 364 ? 13.475 8.156 27.061 1.00 34.59 380 HIS A CA 1
ATOM 2991 C C . HIS A 1 364 ? 14.579 8.946 27.774 1.00 34.85 380 HIS A C 1
ATOM 2992 O O . HIS A 1 364 ? 14.286 9.817 28.594 1.00 34.99 380 HIS A O 1
ATOM 2999 N N . GLN A 1 365 ? 15.839 8.623 27.479 1.00 34.70 381 GLN A N 1
ATOM 3000 C CA . GLN A 1 365 ? 16.986 9.295 28.102 1.00 34.59 381 GLN A CA 1
ATOM 3001 C C . GLN A 1 365 ? 17.188 10.704 27.543 1.00 34.56 381 GLN A C 1
ATOM 3002 O O . GLN A 1 365 ? 16.784 10.983 26.410 1.00 34.72 381 GLN A O 1
ATOM 3008 N N . PRO A 1 366 ? 17.813 11.604 28.332 1.00 34.50 382 PRO A N 1
ATOM 3009 C CA . PRO A 1 366 ? 18.251 12.886 27.782 1.00 34.59 382 PRO A CA 1
ATOM 3010 C C . PRO A 1 366 ? 19.038 12.666 26.490 1.00 34.48 382 PRO A C 1
ATOM 3011 O O . PRO A 1 366 ? 19.754 11.671 26.381 1.00 34.47 382 PRO A O 1
ATOM 3015 N N . PHE A 1 367 ? 18.915 13.590 25.539 1.00 34.49 383 PHE A N 1
ATOM 3016 C CA . PHE A 1 367 ? 19.570 13.468 24.232 1.00 34.70 383 PHE A CA 1
ATOM 3017 C C . PHE A 1 367 ? 21.021 12.982 24.303 1.00 34.66 383 PHE A C 1
ATOM 3018 O O . PHE A 1 367 ? 21.408 12.066 23.574 1.00 34.47 383 PHE A O 1
ATOM 3026 N N . VAL A 1 368 ? 21.816 13.598 25.177 1.00 34.41 384 VAL A N 1
ATOM 3027 C CA . VAL A 1 368 ? 23.250 13.282 25.268 1.00 34.29 384 VAL A CA 1
ATOM 3028 C C . VAL A 1 368 ? 23.526 11.851 25.744 1.00 34.00 384 VAL A C 1
ATOM 3029 O O . VAL A 1 368 ? 24.624 11.329 25.552 1.00 34.39 384 VAL A O 1
ATOM 3033 N N . TYR A 1 369 ? 22.527 11.225 26.355 1.00 33.53 385 TYR A N 1
ATOM 3034 C CA . TYR A 1 369 ? 22.648 9.850 26.827 1.00 33.27 385 TYR A CA 1
ATOM 3035 C C . TYR A 1 369 ? 22.057 8.832 25.833 1.00 33.16 385 TYR A C 1
ATOM 3036 O O . TYR A 1 369 ? 22.126 7.620 26.056 1.00 32.96 385 TYR A O 1
ATOM 3045 N N . ARG A 1 370 ? 21.493 9.330 24.736 1.00 32.95 386 ARG A N 1
ATOM 3046 C CA . ARG A 1 370 ? 20.868 8.468 23.730 1.00 33.01 386 ARG A CA 1
ATOM 3047 C C . ARG A 1 370 ? 21.913 7.942 22.754 1.00 32.77 386 ARG A C 1
ATOM 3048 O O . ARG A 1 370 ? 21.904 8.256 21.562 1.00 32.85 386 ARG A O 1
ATOM 3056 N N . THR A 1 371 ? 22.822 7.141 23.296 1.00 32.65 387 THR A N 1
ATOM 3057 C CA . THR A 1 371 ? 23.861 6.458 22.530 1.00 32.57 387 THR A CA 1
ATOM 3058 C C . THR A 1 371 ? 24.336 5.272 23.364 1.00 32.09 387 THR A C 1
ATOM 3059 O O . THR A 1 371 ? 23.865 5.082 24.493 1.00 32.34 387 THR A O 1
ATOM 3063 N N . GLY A 1 372 ? 25.252 4.474 22.821 1.00 31.76 388 GLY A N 1
ATOM 3064 C CA . GLY A 1 372 ? 25.739 3.275 23.515 1.00 31.07 388 GLY A CA 1
ATOM 3065 C C . GLY A 1 372 ? 26.587 3.603 24.729 1.00 30.65 388 GLY A C 1
ATOM 3066 O O . GLY A 1 372 ? 27.156 4.685 24.810 1.00 30.71 388 GLY A O 1
ATOM 3067 N N . ALA A 1 373 ? 26.672 2.670 25.673 1.00 30.50 389 ALA A N 1
ATOM 3068 C CA . ALA A 1 373 ? 27.522 2.845 26.863 1.00 30.24 389 ALA A CA 1
ATOM 3069 C C . ALA A 1 373 ? 28.974 3.108 26.441 1.00 29.98 389 ALA A C 1
ATOM 3070 O O . ALA A 1 373 ? 29.658 3.967 27.009 1.00 29.53 389 ALA A O 1
ATOM 3072 N N . ASN A 1 374 ? 29.429 2.347 25.445 1.00 29.54 390 ASN A N 1
ATOM 3073 C CA . ASN A 1 374 ? 30.559 2.745 24.601 1.00 29.40 390 ASN A CA 1
ATOM 3074 C C . ASN A 1 374 ? 30.313 2.224 23.165 1.00 29.16 390 ASN A C 1
ATOM 3075 O O . ASN A 1 374 ? 29.389 1.447 22.952 1.00 28.82 390 ASN A O 1
ATOM 3080 N N . PRO A 1 375 ? 31.101 2.674 22.173 1.00 29.34 391 PRO A N 1
ATOM 3081 C CA . PRO A 1 375 ? 30.777 2.225 20.806 1.00 29.19 391 PRO A CA 1
ATOM 3082 C C . PRO A 1 375 ? 30.703 0.700 20.634 1.00 29.39 391 PRO A C 1
ATOM 3083 O O . PRO A 1 375 ? 29.910 0.216 19.824 1.00 29.40 391 PRO A O 1
ATOM 3087 N N . GLY A 1 376 ? 31.501 -0.045 21.400 1.00 29.10 392 GLY A N 1
ATOM 3088 C CA . GLY A 1 376 ? 31.479 -1.508 21.344 1.00 29.35 392 GLY A CA 1
ATOM 3089 C C . GLY A 1 376 ? 30.180 -2.144 21.817 1.00 29.66 392 GLY A C 1
ATOM 3090 O O . GLY A 1 376 ? 29.769 -3.180 21.291 1.00 29.63 392 GLY A O 1
ATOM 3091 N N . PHE A 1 377 ? 29.535 -1.533 22.814 1.00 30.00 393 PHE A N 1
ATOM 3092 C CA . PHE A 1 377 ? 28.261 -2.032 23.333 1.00 30.13 393 PHE A CA 1
ATOM 3093 C C . PHE A 1 377 ? 27.202 -2.055 22.235 1.00 30.26 393 PHE A C 1
ATOM 3094 O O . PHE A 1 377 ? 26.482 -3.041 22.078 1.00 30.37 393 PHE A O 1
ATOM 3102 N N . HIS A 1 378 ? 27.127 -0.980 21.459 1.00 30.51 394 HIS A N 1
ATOM 3103 C CA . HIS A 1 378 ? 26.132 -0.884 20.394 1.00 30.86 394 HIS A CA 1
ATOM 3104 C C . HIS A 1 378 ? 26.280 -2.014 19.380 1.00 31.05 394 HIS A C 1
ATOM 3105 O O . HIS A 1 378 ? 25.284 -2.597 18.946 1.00 31.46 394 HIS A O 1
ATOM 3112 N N . GLU A 1 379 ? 27.521 -2.332 19.020 1.00 31.12 395 GLU A N 1
ATOM 3113 C CA . GLU A 1 379 ? 27.784 -3.356 18.006 1.00 31.08 395 GLU A CA 1
ATOM 3114 C C . GLU A 1 379 ? 27.582 -4.782 18.536 1.00 30.96 395 GLU A C 1
ATOM 3115 O O . GLU A 1 379 ? 27.338 -5.707 17.760 1.00 31.11 395 GLU A O 1
ATOM 3121 N N . ALA A 1 380 ? 27.675 -4.951 19.856 1.00 30.73 396 ALA A N 1
ATOM 3122 C CA . ALA A 1 380 ? 27.591 -6.273 20.482 1.00 30.55 396 ALA A CA 1
ATOM 3123 C C . ALA A 1 380 ? 26.172 -6.844 20.578 1.00 30.59 396 ALA A C 1
ATOM 3124 O O . ALA A 1 380 ? 25.992 -8.065 20.510 1.00 30.34 396 ALA A O 1
ATOM 3126 N N . VAL A 1 381 ? 25.181 -5.967 20.735 1.00 30.69 397 VAL A N 1
ATOM 3127 C CA . VAL A 1 381 ? 23.813 -6.389 21.064 1.00 31.00 397 VAL A CA 1
ATOM 3128 C C . VAL A 1 381 ? 23.264 -7.407 20.066 1.00 31.00 397 VAL A C 1
ATOM 3129 O O . VAL A 1 381 ? 22.883 -8.512 20.451 1.00 30.92 397 VAL A O 1
ATOM 3133 N N . GLY A 1 382 ? 23.239 -7.031 18.789 1.00 31.01 398 GLY A N 1
ATOM 3134 C CA . GLY A 1 382 ? 22.696 -7.896 17.753 1.00 31.32 398 GLY A CA 1
ATOM 3135 C C . GLY A 1 382 ? 23.500 -9.167 17.580 1.00 31.49 398 GLY A C 1
ATOM 3136 O O . GLY A 1 382 ? 22.951 -10.213 17.225 1.00 31.83 398 GLY A O 1
ATOM 3137 N N . ASP A 1 383 ? 24.800 -9.081 17.850 1.00 31.59 399 ASP A N 1
ATOM 3138 C CA . ASP A 1 383 ? 25.693 -10.228 17.695 1.00 31.70 399 ASP A CA 1
ATOM 3139 C C . ASP A 1 383 ? 25.463 -11.319 18.728 1.00 31.74 399 ASP A C 1
ATOM 3140 O O . ASP A 1 383 ? 25.648 -12.500 18.432 1.00 31.56 399 ASP A O 1
ATOM 3145 N N . VAL A 1 384 ? 25.052 -10.923 19.933 1.00 31.97 400 VAL A N 1
ATOM 3146 C CA . VAL A 1 384 ? 24.652 -11.890 20.958 1.00 31.79 400 VAL A CA 1
ATOM 3147 C C . VAL A 1 384 ? 23.491 -12.756 20.454 1.00 32.27 400 VAL A C 1
ATOM 3148 O O . VAL A 1 384 ? 23.516 -13.980 20.603 1.00 32.32 400 VAL A O 1
ATOM 3152 N N . LEU A 1 385 ? 22.489 -12.126 19.841 1.00 32.65 401 LEU A N 1
ATOM 3153 C CA . LEU A 1 385 ? 21.382 -12.879 19.250 1.00 33.55 401 LEU A CA 1
ATOM 3154 C C . LEU A 1 385 ? 21.852 -13.724 18.059 1.00 33.72 401 LEU A C 1
ATOM 3155 O O . LEU A 1 385 ? 21.490 -14.892 17.953 1.00 34.12 401 LEU A O 1
ATOM 3160 N N . SER A 1 386 ? 22.671 -13.140 17.186 1.00 33.83 402 SER A N 1
ATOM 3161 C CA . SER A 1 386 ? 23.205 -13.867 16.026 1.00 34.06 402 SER A CA 1
ATOM 3162 C C . SER A 1 386 ? 24.012 -15.105 16.427 1.00 33.92 402 SER A C 1
ATOM 3163 O O . SER A 1 386 ? 24.029 -16.099 15.698 1.00 34.21 402 SER A O 1
ATOM 3166 N N . LEU A 1 387 ? 24.670 -15.044 17.582 1.00 33.52 403 LEU A N 1
ATOM 3167 C CA . LEU A 1 387 ? 25.370 -16.212 18.116 1.00 33.37 403 LEU A CA 1
ATOM 3168 C C . LEU A 1 387 ? 24.402 -17.368 18.382 1.00 33.45 403 LEU A C 1
ATOM 3169 O O . LEU A 1 387 ? 24.704 -18.519 18.047 1.00 33.32 403 LEU A O 1
ATOM 3174 N N . SER A 1 388 ? 23.246 -17.044 18.966 1.00 33.45 404 SER A N 1
ATOM 3175 C CA . SER A 1 388 ? 22.164 -18.008 19.193 1.00 33.88 404 SER A CA 1
ATOM 3176 C C . SER A 1 388 ? 21.500 -18.450 17.896 1.00 33.68 404 SER A C 1
ATOM 3177 O O . SER A 1 388 ? 21.232 -19.633 17.713 1.00 33.82 404 SER A O 1
ATOM 3180 N N . VAL A 1 389 ? 21.226 -17.493 17.013 1.00 33.91 405 VAL A N 1
ATOM 3181 C CA . VAL A 1 389 ? 20.599 -17.777 15.720 1.00 34.24 405 VAL A CA 1
ATOM 3182 C C . VAL A 1 389 ? 21.430 -18.790 14.927 1.00 34.28 405 VAL A C 1
ATOM 3183 O O . VAL A 1 389 ? 20.876 -19.641 14.237 1.00 34.53 405 VAL A O 1
ATOM 3187 N N . SER A 1 390 ? 22.752 -18.704 15.066 1.00 34.19 406 SER A N 1
ATOM 3188 C CA . SER A 1 390 ? 23.694 -19.543 14.318 1.00 33.95 406 SER A CA 1
ATOM 3189 C C . SER A 1 390 ? 23.796 -20.990 14.809 1.00 34.01 406 SER A C 1
ATOM 3190 O O . SER A 1 390 ? 24.305 -21.851 14.082 1.00 33.82 406 SER A O 1
ATOM 3193 N N . THR A 1 391 ? 23.347 -21.253 16.039 1.00 33.85 407 THR A N 1
ATOM 3194 C CA . THR A 1 391 ? 23.453 -22.595 16.617 1.00 33.74 407 THR A CA 1
ATOM 3195 C C . THR A 1 391 ? 22.586 -23.605 15.873 1.00 34.19 407 THR A C 1
ATOM 3196 O O . THR A 1 391 ? 21.497 -23.258 15.399 1.00 34.06 407 THR A O 1
ATOM 3200 N N . PRO A 1 392 ? 23.070 -24.859 15.765 1.00 34.51 408 PRO A N 1
ATOM 3201 C CA . PRO A 1 392 ? 22.237 -25.947 15.255 1.00 34.88 408 PRO A CA 1
ATOM 3202 C C . PRO A 1 392 ? 20.916 -26.052 16.020 1.00 35.27 408 PRO A C 1
ATOM 3203 O O . PRO A 1 392 ? 19.873 -26.279 15.407 1.00 35.74 408 PRO A O 1
ATOM 3207 N N . LYS A 1 393 ? 20.962 -25.862 17.337 1.00 35.41 409 LYS A N 1
ATOM 3208 C CA . LYS A 1 393 ? 19.754 -25.854 18.161 1.00 35.72 409 LYS A CA 1
ATOM 3209 C C . LYS A 1 393 ? 18.670 -24.933 17.593 1.00 35.64 409 LYS A C 1
ATOM 3210 O O . LYS A 1 393 ? 17.553 -25.378 17.326 1.00 35.71 409 LYS A O 1
ATOM 3216 N N . HIS A 1 394 ? 19.003 -23.660 17.396 1.00 35.46 410 HIS A N 1
ATOM 3217 C CA . HIS A 1 394 ? 18.025 -22.700 16.905 1.00 35.44 410 HIS A CA 1
ATOM 3218 C C . HIS A 1 394 ? 17.607 -22.951 15.458 1.00 35.64 410 HIS A C 1
ATOM 3219 O O . HIS A 1 394 ? 16.426 -22.843 15.126 1.00 35.35 410 HIS A O 1
ATOM 3226 N N . LEU A 1 395 ? 18.572 -23.272 14.600 1.00 36.06 411 LEU A N 1
ATOM 3227 C CA . LEU A 1 395 ? 18.281 -23.438 13.174 1.00 36.61 411 LEU A CA 1
ATOM 3228 C C . LEU A 1 395 ? 17.391 -24.652 12.887 1.00 37.36 411 LEU A C 1
ATOM 3229 O O . LEU A 1 395 ? 16.635 -24.653 11.912 1.00 37.41 411 LEU A O 1
ATOM 3234 N N . GLU A 1 396 ? 17.474 -25.665 13.751 1.00 38.39 412 GLU A N 1
ATOM 3235 C CA . GLU A 1 396 ? 16.581 -26.824 13.693 1.00 39.58 412 GLU A CA 1
ATOM 3236 C C . GLU A 1 396 ? 15.158 -26.445 14.085 1.00 39.52 412 GLU A C 1
ATOM 3237 O O . GLU A 1 396 ? 14.212 -26.800 13.382 1.00 39.49 412 GLU A O 1
ATOM 3243 N N . LYS A 1 397 ? 15.026 -25.736 15.211 1.00 39.64 413 LYS A N 1
ATOM 3244 C CA . LYS A 1 397 ? 13.744 -25.210 15.701 1.00 39.60 413 LYS A CA 1
ATOM 3245 C C . LYS A 1 397 ? 12.947 -24.473 14.628 1.00 39.42 413 LYS A C 1
ATOM 3246 O O . LYS A 1 397 ? 11.738 -24.678 14.494 1.00 39.35 413 LYS A O 1
ATOM 3252 N N . ILE A 1 398 ? 13.624 -23.605 13.880 1.00 38.97 414 ILE A N 1
ATOM 3253 C CA . ILE A 1 398 ? 12.953 -22.780 12.881 1.00 38.93 414 ILE A CA 1
ATOM 3254 C C . ILE A 1 398 ? 12.855 -23.470 11.520 1.00 39.08 414 ILE A C 1
ATOM 3255 O O . ILE A 1 398 ? 12.400 -22.868 10.550 1.00 39.31 414 ILE A O 1
ATOM 3260 N N . GLY A 1 399 ? 13.271 -24.732 11.462 1.00 39.16 415 GLY A N 1
ATOM 3261 C CA . GLY A 1 399 ? 13.084 -25.562 10.273 1.00 39.41 415 GLY A CA 1
ATOM 3262 C C . GLY A 1 399 ? 14.028 -25.281 9.119 1.00 39.74 415 GLY A C 1
ATOM 3263 O O . GLY A 1 399 ? 13.731 -25.634 7.976 1.00 39.70 415 GLY A O 1
ATOM 3264 N N . LEU A 1 400 ? 15.170 -24.657 9.408 1.00 39.96 416 LEU A N 1
ATOM 3265 C CA . LEU A 1 400 ? 16.153 -24.339 8.367 1.00 40.42 416 LEU A CA 1
ATOM 3266 C C . LEU A 1 400 ? 17.282 -25.370 8.265 1.00 40.98 416 LEU A C 1
ATOM 3267 O O . LEU A 1 400 ? 17.902 -25.510 7.207 1.00 40.99 416 LEU A O 1
ATOM 3272 N N . LEU A 1 401 ? 17.541 -26.077 9.365 1.00 41.62 417 LEU A N 1
ATOM 3273 C CA . LEU A 1 401 ? 18.563 -27.122 9.413 1.00 42.25 417 LEU A CA 1
ATOM 3274 C C . LEU A 1 401 ? 17.931 -28.503 9.599 1.00 43.04 417 LEU A C 1
ATOM 3275 O O . LEU A 1 401 ? 17.320 -28.782 10.634 1.00 43.03 417 LEU A O 1
ATOM 3280 N N . LYS A 1 402 ? 18.096 -29.365 8.600 1.00 44.11 418 LYS A N 1
ATOM 3281 C CA . LYS A 1 402 ? 17.431 -30.676 8.584 1.00 45.12 418 LYS A CA 1
ATOM 3282 C C . LYS A 1 402 ? 18.419 -31.841 8.636 1.00 45.56 418 LYS A C 1
ATOM 3283 O O . LYS A 1 402 ? 19.529 -31.748 8.098 1.00 45.86 418 LYS A O 1
ATOM 3289 N N . ASP A 1 403 ? 18.006 -32.926 9.296 1.00 46.06 419 ASP A N 1
ATOM 3290 C CA . ASP A 1 403 ? 18.778 -34.184 9.386 1.00 46.53 419 ASP A CA 1
ATOM 3291 C C . ASP A 1 403 ? 20.157 -34.017 10.039 1.00 46.48 419 ASP A C 1
ATOM 3292 O O . ASP A 1 403 ? 21.119 -34.686 9.653 1.00 46.74 419 ASP A O 1
ATOM 3297 N N . TYR A 1 404 ? 20.242 -33.135 11.031 1.00 46.23 420 TYR A N 1
ATOM 3298 C CA . TYR A 1 404 ? 21.509 -32.818 11.683 1.00 45.93 420 TYR A CA 1
ATOM 3299 C C . TYR A 1 404 ? 21.766 -33.736 12.878 1.00 46.22 420 TYR A C 1
ATOM 3300 O O . TYR A 1 404 ? 20.936 -33.828 13.783 1.00 46.11 420 TYR A O 1
ATOM 3309 N N . VAL A 1 405 ? 22.912 -34.415 12.867 1.00 46.43 421 VAL A N 1
ATOM 3310 C CA . VAL A 1 405 ? 23.357 -35.208 14.014 1.00 46.81 421 VAL A CA 1
ATOM 3311 C C . VAL A 1 405 ? 24.516 -34.473 14.682 1.00 47.09 421 VAL A C 1
ATOM 3312 O O . VAL A 1 405 ? 25.550 -34.231 14.052 1.00 47.04 421 VAL A O 1
ATOM 3316 N N . ARG A 1 406 ? 24.343 -34.120 15.954 1.00 47.36 422 ARG A N 1
ATOM 3317 C CA . ARG A 1 406 ? 25.366 -33.368 16.672 1.00 47.52 422 ARG A CA 1
ATOM 3318 C C . ARG A 1 406 ? 26.330 -34.290 17.415 1.00 47.24 422 ARG A C 1
ATOM 3319 O O . ARG A 1 406 ? 26.260 -34.430 18.641 1.00 47.89 422 ARG A O 1
ATOM 3327 N N . ASP A 1 407 ? 27.223 -34.926 16.663 1.00 46.57 423 ASP A N 1
ATOM 3328 C CA . ASP A 1 407 ? 28.305 -35.708 17.262 1.00 45.75 423 ASP A CA 1
ATOM 3329 C C . ASP A 1 407 ? 29.526 -34.811 17.477 1.00 45.18 423 ASP A C 1
ATOM 3330 O O . ASP A 1 407 ? 29.494 -33.625 17.133 1.00 45.05 423 ASP A O 1
ATOM 3335 N N . ASP A 1 408 ? 30.589 -35.374 18.049 1.00 44.33 424 ASP A N 1
ATOM 3336 C CA . ASP A 1 408 ? 31.824 -34.639 18.314 1.00 43.75 424 ASP A CA 1
ATOM 3337 C C . ASP A 1 408 ? 32.407 -33.946 17.079 1.00 43.04 424 ASP A C 1
ATOM 3338 O O . ASP A 1 408 ? 32.968 -32.855 17.181 1.00 42.88 424 ASP A O 1
ATOM 3343 N N . GLU A 1 409 ? 32.274 -34.588 15.923 1.00 42.15 425 GLU A N 1
ATOM 3344 C CA . GLU A 1 409 ? 32.865 -34.081 14.686 1.00 41.42 425 GLU A CA 1
ATOM 3345 C C . GLU A 1 409 ? 32.065 -32.916 14.093 1.00 40.48 425 GLU A C 1
ATOM 3346 O O . GLU A 1 409 ? 32.644 -31.929 13.639 1.00 40.69 425 GLU A O 1
ATOM 3352 N N . ALA A 1 410 ? 30.741 -33.036 14.108 1.00 39.18 426 ALA A N 1
ATOM 3353 C CA . ALA A 1 410 ? 29.859 -31.936 13.732 1.00 38.06 426 ALA A CA 1
ATOM 3354 C C . ALA A 1 410 ? 30.067 -30.721 14.644 1.00 37.07 426 ALA A C 1
ATOM 3355 O O . ALA A 1 410 ? 29.989 -29.585 14.187 1.00 36.76 426 ALA A O 1
ATOM 3357 N N . ARG A 1 411 ? 30.334 -30.969 15.926 1.00 35.92 427 ARG A N 1
ATOM 3358 C CA . ARG A 1 411 ? 30.566 -29.889 16.882 1.00 35.25 427 ARG A CA 1
ATOM 3359 C C . ARG A 1 411 ? 31.832 -29.099 16.544 1.00 34.72 427 ARG A C 1
ATOM 3360 O O . ARG A 1 411 ? 31.831 -27.869 16.576 1.00 34.48 427 ARG A O 1
ATOM 3368 N N . ILE A 1 412 ? 32.908 -29.817 16.229 1.00 34.30 428 ILE A N 1
ATOM 3369 C CA . ILE A 1 412 ? 34.163 -29.197 15.810 1.00 33.82 428 ILE A CA 1
ATOM 3370 C C . ILE A 1 412 ? 33.980 -28.398 14.515 1.00 33.60 428 ILE A C 1
ATOM 3371 O O . ILE A 1 412 ? 34.485 -27.282 14.409 1.00 33.61 428 ILE A O 1
ATOM 3376 N N . ASN A 1 413 ? 33.258 -28.962 13.546 1.00 33.24 429 ASN A N 1
ATOM 3377 C CA . ASN A 1 413 ? 32.905 -28.225 12.324 1.00 33.18 429 ASN A CA 1
ATOM 3378 C C . ASN A 1 413 ? 32.212 -26.895 12.635 1.00 32.83 429 ASN A C 1
ATOM 3379 O O . ASN A 1 413 ? 32.578 -25.857 12.092 1.00 32.36 429 ASN A O 1
ATOM 3384 N N . GLN A 1 414 ? 31.224 -26.941 13.531 1.00 32.91 430 GLN A N 1
ATOM 3385 C CA . GLN A 1 414 ? 30.443 -25.755 13.900 1.00 32.94 430 GLN A CA 1
ATOM 3386 C C . GLN A 1 414 ? 31.288 -24.741 14.671 1.00 32.65 430 GLN A C 1
ATOM 3387 O O . GLN A 1 414 ? 31.220 -23.535 14.408 1.00 32.43 430 GLN A O 1
ATOM 3393 N N . LEU A 1 415 ? 32.106 -25.233 15.599 1.00 32.72 431 LEU A N 1
ATOM 3394 C CA . LEU A 1 415 ? 33.043 -24.372 16.315 1.00 32.51 431 LEU A CA 1
ATOM 3395 C C . LEU A 1 415 ? 34.039 -23.694 15.365 1.00 32.41 431 LEU A C 1
ATOM 3396 O O . LEU A 1 415 ? 34.326 -22.505 15.501 1.00 32.11 431 LEU A O 1
ATOM 3401 N N . PHE A 1 416 ? 34.554 -24.455 14.404 1.00 32.14 432 PHE A N 1
ATOM 3402 C CA . PHE A 1 416 ? 35.537 -23.935 13.458 1.00 32.10 432 PHE A CA 1
ATOM 3403 C C . PHE A 1 416 ? 34.891 -22.883 12.563 1.00 31.85 432 PHE A C 1
ATOM 3404 O O . PHE A 1 416 ? 35.476 -21.833 12.323 1.00 31.89 432 PHE A O 1
ATOM 3412 N N . LEU A 1 417 ? 33.678 -23.174 12.096 1.00 31.80 433 LEU A N 1
ATOM 3413 C CA . LEU A 1 417 ? 32.883 -22.235 11.311 1.00 31.76 433 LEU A CA 1
ATOM 3414 C C . LEU A 1 417 ? 32.667 -20.917 12.056 1.00 31.45 433 LEU A C 1
ATOM 3415 O O . LEU A 1 417 ? 32.817 -19.842 11.476 1.00 30.99 433 LEU A O 1
ATOM 3420 N N . THR A 1 418 ? 32.328 -20.999 13.343 1.00 30.98 434 THR A N 1
ATOM 3421 C CA . THR A 1 418 ? 32.161 -19.794 14.150 1.00 30.82 434 THR A CA 1
ATOM 3422 C C . THR A 1 418 ? 33.476 -19.013 14.251 1.00 30.72 434 THR A C 1
ATOM 3423 O O . THR A 1 418 ? 33.487 -17.785 14.109 1.00 30.90 434 THR A O 1
ATOM 3427 N N . ALA A 1 419 ? 34.573 -19.736 14.472 1.00 30.64 435 ALA A N 1
ATOM 3428 C CA . ALA A 1 419 ? 35.902 -19.140 14.616 1.00 30.73 435 ALA A CA 1
ATOM 3429 C C . ALA A 1 419 ? 36.368 -18.424 13.348 1.00 30.97 435 ALA A C 1
ATOM 3430 O O . ALA A 1 419 ? 37.041 -17.394 13.427 1.00 30.72 435 ALA A O 1
ATOM 3432 N N . LEU A 1 420 ? 36.016 -18.979 12.189 1.00 31.41 436 LEU A N 1
ATOM 3433 C CA . LEU A 1 420 ? 36.321 -18.343 10.903 1.00 32.22 436 LEU A CA 1
ATOM 3434 C C . LEU A 1 420 ? 35.704 -16.946 10.812 1.00 33.00 436 LEU A C 1
ATOM 3435 O O . LEU A 1 420 ? 36.214 -16.095 10.086 1.00 33.37 436 LEU A O 1
ATOM 3440 N N . ASP A 1 421 ? 34.606 -16.730 11.545 1.00 33.85 437 ASP A N 1
ATOM 3441 C CA . ASP A 1 421 ? 34.002 -15.402 11.722 1.00 34.77 437 ASP A CA 1
ATOM 3442 C C . ASP A 1 421 ? 34.662 -14.662 12.889 1.00 34.30 437 ASP A C 1
ATOM 3443 O O . ASP A 1 421 ? 35.214 -13.584 12.705 1.00 35.13 437 ASP A O 1
ATOM 3448 N N . LYS A 1 422 ? 34.608 -15.256 14.082 1.00 33.32 438 LYS A N 1
ATOM 3449 C CA . LYS A 1 422 ? 34.846 -14.529 15.345 1.00 32.40 438 LYS A CA 1
ATOM 3450 C C . LYS A 1 422 ? 36.305 -14.351 15.778 1.00 31.90 438 LYS A C 1
ATOM 3451 O O . LYS A 1 422 ? 36.659 -13.314 16.345 1.00 32.01 438 LYS A O 1
ATOM 3457 N N . ILE A 1 423 ? 37.143 -15.356 15.542 1.00 30.87 439 ILE A N 1
ATOM 3458 C CA . ILE A 1 423 ? 38.562 -15.250 15.899 1.00 30.08 439 ILE A CA 1
ATOM 3459 C C . ILE A 1 423 ? 39.371 -14.568 14.792 1.00 29.61 439 ILE A C 1
ATOM 3460 O O . ILE A 1 423 ? 40.169 -13.673 15.062 1.00 29.45 439 ILE A O 1
ATOM 3465 N N . VAL A 1 424 ? 39.154 -15.003 13.551 1.00 28.94 440 VAL A N 1
ATOM 3466 C CA . VAL A 1 424 ? 39.817 -14.429 12.373 1.00 28.48 440 VAL A CA 1
ATOM 3467 C C . VAL A 1 424 ? 39.692 -12.904 12.299 1.00 28.17 440 VAL A C 1
ATOM 3468 O O . VAL A 1 424 ? 40.629 -12.204 11.902 1.00 28.13 440 VAL A O 1
ATOM 3472 N N . PHE A 1 425 ? 38.531 -12.400 12.706 1.00 27.96 441 PHE A N 1
ATOM 3473 C CA . PHE A 1 425 ? 38.212 -10.979 12.655 1.00 27.47 441 PHE A CA 1
ATOM 3474 C C . PHE A 1 425 ? 39.028 -10.121 13.630 1.00 27.66 441 PHE A C 1
ATOM 3475 O O . PHE A 1 425 ? 39.253 -8.945 13.368 1.00 27.69 441 PHE A O 1
ATOM 3483 N N . LEU A 1 426 ? 39.461 -10.691 14.754 1.00 27.78 442 LEU A N 1
ATOM 3484 C CA . LEU A 1 426 ? 40.135 -9.883 15.782 1.00 27.93 442 LEU A CA 1
ATOM 3485 C C . LEU A 1 426 ? 41.409 -9.165 15.296 1.00 27.86 442 LEU A C 1
ATOM 3486 O O . LEU A 1 426 ? 41.519 -7.947 15.454 1.00 28.20 442 LEU A O 1
ATOM 3491 N N . PRO A 1 427 ? 42.372 -9.897 14.700 1.00 27.72 443 PRO A N 1
ATOM 3492 C CA . PRO A 1 427 ? 43.497 -9.118 14.181 1.00 27.71 443 PRO A CA 1
ATOM 3493 C C . PRO A 1 427 ? 43.074 -8.136 13.081 1.00 27.58 443 PRO A C 1
ATOM 3494 O O . PRO A 1 427 ? 43.629 -7.041 13.003 1.00 27.39 443 PRO A O 1
ATOM 3498 N N . PHE A 1 428 ? 42.101 -8.514 12.251 1.00 27.52 444 PHE A N 1
ATOM 3499 C CA . PHE A 1 428 ? 41.614 -7.592 11.214 1.00 27.55 444 PHE A CA 1
ATOM 3500 C C . PHE A 1 428 ? 41.112 -6.285 11.822 1.00 27.19 444 PHE A C 1
ATOM 3501 O O . PHE A 1 428 ? 41.594 -5.209 11.484 1.00 27.50 444 PHE A O 1
ATOM 3509 N N . ALA A 1 429 ? 40.136 -6.392 12.716 1.00 27.18 445 ALA A N 1
ATOM 3510 C CA . ALA A 1 429 ? 39.585 -5.228 13.407 1.00 27.16 445 ALA A CA 1
ATOM 3511 C C . ALA A 1 429 ? 40.665 -4.367 14.072 1.00 27.23 445 ALA A C 1
ATOM 3512 O O . ALA A 1 429 ? 40.606 -3.137 14.013 1.00 27.50 445 ALA A O 1
ATOM 3514 N N . PHE A 1 430 ? 41.658 -5.001 14.685 1.00 27.51 446 PHE A N 1
ATOM 3515 C CA . PHE A 1 430 ? 42.706 -4.237 15.378 1.00 27.99 446 PHE A CA 1
ATOM 3516 C C . PHE A 1 430 ? 43.518 -3.397 14.387 1.00 27.94 446 PHE A C 1
ATOM 3517 O O . PHE A 1 430 ? 43.823 -2.237 14.668 1.00 27.76 446 PHE A O 1
ATOM 3525 N N . THR A 1 431 ? 43.825 -3.967 13.217 1.00 27.97 447 THR A N 1
ATOM 3526 C CA . THR A 1 431 ? 44.642 -3.261 12.221 1.00 28.01 447 THR A CA 1
ATOM 3527 C C . THR A 1 431 ? 43.968 -2.049 11.586 1.00 28.09 447 THR A C 1
ATOM 3528 O O . THR A 1 431 ? 44.645 -1.084 11.235 1.00 28.38 447 THR A O 1
ATOM 3532 N N . MET A 1 432 ? 42.648 -2.100 11.421 1.00 28.40 448 MET A N 1
ATOM 3533 C CA . MET A 1 432 ? 41.922 -0.988 10.803 1.00 28.39 448 MET A CA 1
ATOM 3534 C C . MET A 1 432 ? 42.172 0.297 11.587 1.00 28.54 448 MET A C 1
ATOM 3535 O O . MET A 1 432 ? 42.439 1.345 11.006 1.00 28.53 448 MET A O 1
ATOM 3540 N N . ASP A 1 433 ? 42.110 0.215 12.912 1.00 28.41 449 ASP A N 1
ATOM 3541 C CA . ASP A 1 433 ? 42.344 1.406 13.715 1.00 28.39 449 ASP A CA 1
ATOM 3542 C C . ASP A 1 433 ? 43.809 1.656 14.061 1.00 28.13 449 ASP A C 1
ATOM 3543 O O . ASP A 1 433 ? 44.222 2.803 14.149 1.00 28.41 449 ASP A O 1
ATOM 3548 N N . LYS A 1 434 ? 44.610 0.603 14.207 1.00 28.02 450 LYS A N 1
ATOM 3549 C CA . LYS A 1 434 ? 46.056 0.811 14.342 1.00 28.04 450 LYS A CA 1
ATOM 3550 C C . LYS A 1 434 ? 46.599 1.591 13.140 1.00 27.97 450 LYS A C 1
ATOM 3551 O O . LYS A 1 434 ? 47.437 2.491 13.294 1.00 27.74 450 LYS A O 1
ATOM 3557 N N . TYR A 1 435 ? 46.117 1.250 11.946 1.00 27.60 451 TYR A N 1
ATOM 3558 C CA . TYR A 1 435 ? 46.536 1.976 10.745 1.00 27.49 451 TYR A CA 1
ATOM 3559 C C . TYR A 1 435 ? 46.134 3.437 10.822 1.00 27.36 451 TYR A C 1
ATOM 3560 O O . TYR A 1 435 ? 46.985 4.326 10.725 1.00 27.61 451 TYR A O 1
ATOM 3569 N N . ARG A 1 436 ? 44.842 3.690 11.008 1.00 27.43 452 ARG A N 1
ATOM 3570 C CA . ARG A 1 436 ? 44.353 5.064 11.045 1.00 27.79 452 ARG A CA 1
ATOM 3571 C C . ARG A 1 436 ? 44.936 5.861 12.208 1.00 27.85 452 ARG A C 1
ATOM 3572 O O . ARG A 1 436 ? 45.273 7.035 12.040 1.00 27.72 452 ARG A O 1
ATOM 3580 N N . TRP A 1 437 ? 45.081 5.222 13.371 1.00 27.92 453 TRP A N 1
ATOM 3581 C CA . TRP A 1 437 ? 45.733 5.878 14.508 1.00 28.49 453 TRP A CA 1
ATOM 3582 C C . TRP A 1 437 ? 47.135 6.360 14.143 1.00 28.67 453 TRP A C 1
ATOM 3583 O O . TRP A 1 437 ? 47.509 7.480 14.467 1.00 28.75 453 TRP A O 1
ATOM 3594 N N . SER A 1 438 ? 47.910 5.504 13.483 1.00 29.34 454 SER A N 1
ATOM 3595 C CA . SER A 1 438 ? 49.293 5.846 13.148 1.00 29.94 454 SER A CA 1
ATOM 3596 C C . SER A 1 438 ? 49.358 7.029 12.178 1.00 30.41 454 SER A C 1
ATOM 3597 O O . SER A 1 438 ? 50.286 7.839 12.248 1.00 30.23 454 SER A O 1
ATOM 3600 N N . LEU A 1 439 ? 48.367 7.134 11.291 1.00 30.76 455 LEU A N 1
ATOM 3601 C CA . LEU A 1 439 ? 48.280 8.279 10.379 1.00 31.07 455 LEU A CA 1
ATOM 3602 C C . LEU A 1 439 ? 47.847 9.534 11.131 1.00 31.17 455 LEU A C 1
ATOM 3603 O O . LEU A 1 439 ? 48.481 10.585 11.008 1.00 31.47 455 LEU A O 1
ATOM 3608 N N . PHE A 1 440 ? 46.777 9.417 11.918 1.00 31.45 456 PHE A N 1
ATOM 3609 C CA . PHE A 1 440 ? 46.286 10.521 12.758 1.00 31.67 456 PHE A CA 1
ATOM 3610 C C . PHE A 1 440 ? 47.383 11.112 13.650 1.00 31.71 456 PHE A C 1
ATOM 3611 O O . PHE A 1 440 ? 47.477 12.334 13.815 1.00 31.36 456 PHE A O 1
ATOM 3619 N N . ARG A 1 441 ? 48.202 10.229 14.220 1.00 31.85 457 ARG A N 1
ATOM 3620 C CA . ARG A 1 441 ? 49.273 10.609 15.151 1.00 32.14 457 ARG A CA 1
ATOM 3621 C C . ARG A 1 441 ? 50.535 11.140 14.459 1.00 32.36 457 ARG A C 1
ATOM 3622 O O . ARG A 1 441 ? 51.464 11.589 15.123 1.00 31.99 457 ARG A O 1
ATOM 3630 N N . GLY A 1 442 ? 50.560 11.087 13.127 1.00 32.74 458 GLY A N 1
ATOM 3631 C CA . GLY A 1 442 ? 51.704 11.564 12.350 1.00 33.32 458 GLY A CA 1
ATOM 3632 C C . GLY A 1 442 ? 52.916 10.653 12.441 1.00 33.86 458 GLY A C 1
ATOM 3633 O O . GLY A 1 442 ? 54.051 11.116 12.354 1.00 33.97 458 GLY A O 1
ATOM 3634 N N . GLU A 1 443 ? 52.671 9.356 12.609 1.00 34.42 459 GLU A N 1
ATOM 3635 C CA . GLU A 1 443 ? 53.741 8.370 12.806 1.00 35.32 459 GLU A CA 1
ATOM 3636 C C . GLU A 1 443 ? 54.260 7.747 11.502 1.00 35.99 459 GLU A C 1
ATOM 3637 O O . GLU A 1 443 ? 55.316 7.124 11.495 1.00 36.16 459 GLU A O 1
ATOM 3643 N N . VAL A 1 444 ? 53.523 7.924 10.408 1.00 36.77 460 VAL A N 1
ATOM 3644 C CA . VAL A 1 444 ? 53.938 7.415 9.100 1.00 37.79 460 VAL A CA 1
ATOM 3645 C C . VAL A 1 444 ? 54.072 8.576 8.118 1.00 38.75 460 VAL A C 1
ATOM 3646 O O . VAL A 1 444 ? 53.144 9.369 7.966 1.00 38.94 460 VAL A O 1
ATOM 3650 N N . ASP A 1 445 ? 55.225 8.679 7.459 1.00 40.10 461 ASP A N 1
ATOM 3651 C CA . ASP A 1 445 ? 55.416 9.677 6.399 1.00 41.39 461 ASP A CA 1
ATOM 3652 C C . ASP A 1 445 ? 54.491 9.353 5.231 1.00 41.30 461 ASP A C 1
ATOM 3653 O O . ASP A 1 445 ? 54.252 8.179 4.944 1.00 41.13 461 ASP A O 1
ATOM 3658 N N . LYS A 1 446 ? 53.988 10.395 4.563 1.00 41.50 462 LYS A N 1
ATOM 3659 C CA . LYS A 1 446 ? 53.030 10.248 3.452 1.00 41.66 462 LYS A CA 1
ATOM 3660 C C . LYS A 1 446 ? 53.523 9.326 2.341 1.00 40.97 462 LYS A C 1
ATOM 3661 O O . LYS A 1 446 ? 52.725 8.644 1.695 1.00 40.95 462 LYS A O 1
ATOM 3667 N N . ALA A 1 447 ? 54.837 9.301 2.145 1.00 40.39 463 ALA A N 1
ATOM 3668 C CA . ALA A 1 447 ? 55.469 8.447 1.141 1.00 39.89 463 ALA A CA 1
ATOM 3669 C C . ALA A 1 447 ? 55.375 6.952 1.467 1.00 39.34 463 ALA A C 1
ATOM 3670 O O . ALA A 1 447 ? 55.641 6.116 0.604 1.00 39.07 463 ALA A O 1
ATOM 3672 N N . ASN A 1 448 ? 55.003 6.623 2.706 1.00 38.55 464 ASN A N 1
ATOM 3673 C CA . ASN A 1 448 ? 54.969 5.230 3.167 1.00 37.82 464 ASN A CA 1
ATOM 3674 C C . ASN A 1 448 ? 53.573 4.742 3.560 1.00 37.00 464 ASN A C 1
ATOM 3675 O O . ASN A 1 448 ? 53.434 3.667 4.142 1.00 36.60 464 ASN A O 1
ATOM 3680 N N . TRP A 1 449 ? 52.551 5.528 3.224 1.00 36.14 465 TRP A N 1
ATOM 3681 C CA . TRP A 1 449 ? 51.177 5.293 3.684 1.00 35.35 465 TRP A CA 1
ATOM 3682 C C . TRP A 1 449 ? 50.540 3.978 3.252 1.00 34.91 465 TRP A C 1
ATOM 3683 O O . TRP A 1 449 ? 49.881 3.322 4.062 1.00 34.85 465 TRP A O 1
ATOM 3694 N N . ASN A 1 450 ? 50.731 3.584 1.996 1.00 34.13 466 ASN A N 1
ATOM 3695 C CA . ASN A 1 450 ? 50.124 2.343 1.521 1.00 33.65 466 ASN A CA 1
ATOM 3696 C C . ASN A 1 450 ? 50.775 1.089 2.068 1.00 33.43 466 ASN A C 1
ATOM 3697 O O . ASN A 1 450 ? 50.080 0.179 2.517 1.00 33.15 466 ASN A O 1
ATOM 3702 N N . CYS A 1 451 ? 52.102 1.028 2.014 1.00 33.32 467 CYS A N 1
ATOM 3703 C CA . CYS A 1 451 ? 52.795 -0.154 2.495 1.00 33.60 467 CYS A CA 1
ATOM 3704 C C . CYS A 1 451 ? 52.727 -0.261 4.026 1.00 32.57 467 CYS A C 1
ATOM 3705 O O . CYS A 1 451 ? 52.822 -1.353 4.563 1.00 32.23 467 CYS A O 1
ATOM 3708 N N . ALA A 1 452 ? 52.519 0.864 4.711 1.00 31.69 468 ALA A N 1
ATOM 3709 C CA . ALA A 1 452 ? 52.232 0.836 6.158 1.00 31.24 468 ALA A CA 1
ATOM 3710 C C . ALA A 1 452 ? 50.914 0.096 6.450 1.00 30.80 468 ALA A C 1
ATOM 3711 O O . ALA A 1 452 ? 50.787 -0.563 7.482 1.00 30.76 468 ALA A O 1
ATOM 3713 N N . PHE A 1 453 ? 49.953 0.193 5.525 1.00 30.22 469 PHE A N 1
ATOM 3714 C CA . PHE A 1 453 ? 48.687 -0.544 5.624 1.00 29.93 469 PHE A CA 1
ATOM 3715 C C . PHE A 1 453 ? 48.927 -2.042 5.479 1.00 29.96 469 PHE A C 1
ATOM 3716 O O . PHE A 1 453 ? 48.555 -2.829 6.360 1.00 29.34 469 PHE A O 1
ATOM 3724 N N . TRP A 1 454 ? 49.561 -2.432 4.371 1.00 29.55 470 TRP A N 1
ATOM 3725 C CA . TRP A 1 454 ? 49.835 -3.840 4.112 1.00 29.75 470 TRP A CA 1
ATOM 3726 C C . TRP A 1 454 ? 50.799 -4.482 5.112 1.00 29.88 470 TRP A C 1
ATOM 3727 O O . TRP A 1 454 ? 50.661 -5.669 5.416 1.00 29.75 470 TRP A O 1
ATOM 3738 N N . LYS A 1 455 ? 51.740 -3.696 5.640 1.00 30.11 471 LYS A N 1
ATOM 3739 C CA . LYS A 1 455 ? 52.627 -4.166 6.712 1.00 30.71 471 LYS A CA 1
ATOM 3740 C C . LYS A 1 455 ? 51.846 -4.637 7.944 1.00 30.28 471 LYS A C 1
ATOM 3741 O O . LYS A 1 455 ? 52.109 -5.715 8.470 1.00 30.40 471 LYS A O 1
ATOM 3747 N N . LEU A 1 456 ? 50.880 -3.834 8.381 1.00 30.22 472 LEU A N 1
ATOM 3748 C CA . LEU A 1 456 ? 50.027 -4.189 9.520 1.00 30.07 472 LEU A CA 1
ATOM 3749 C C . LEU A 1 456 ? 49.191 -5.436 9.262 1.00 29.87 472 LEU A C 1
ATOM 3750 O O . LEU A 1 456 ? 49.105 -6.326 10.120 1.00 29.31 472 LEU A O 1
ATOM 3755 N N . AR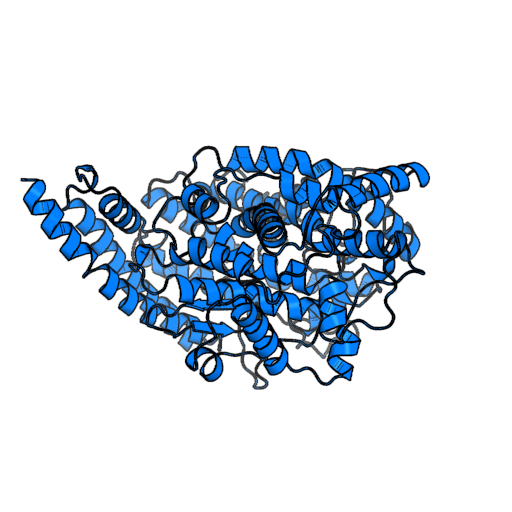G A 1 457 ? 48.586 -5.496 8.075 1.00 29.76 473 ARG A N 1
ATOM 3756 C CA . ARG A 1 457 ? 47.785 -6.646 7.654 1.00 30.01 473 ARG A CA 1
ATOM 3757 C C . ARG A 1 457 ? 48.615 -7.938 7.644 1.00 30.09 473 ARG A C 1
ATOM 3758 O O . ARG A 1 457 ? 48.122 -9.010 8.012 1.00 30.05 473 ARG A O 1
ATOM 3766 N N . ASP A 1 458 ? 49.871 -7.819 7.218 1.00 30.33 474 ASP A N 1
ATOM 3767 C CA . ASP A 1 458 ? 50.843 -8.910 7.283 1.00 30.79 474 ASP A CA 1
ATOM 3768 C C . ASP A 1 458 ? 51.149 -9.255 8.756 1.00 30.76 474 ASP A C 1
ATOM 3769 O O . ASP A 1 458 ? 50.887 -10.366 9.191 1.00 30.96 474 ASP A O 1
ATOM 3774 N N . GLU A 1 459 ? 51.684 -8.295 9.510 1.00 31.00 475 GLU A N 1
ATOM 3775 C CA . GLU A 1 459 ? 52.118 -8.535 10.887 1.00 31.51 475 GLU A CA 1
ATOM 3776 C C . GLU A 1 459 ? 51.038 -9.193 11.757 1.00 30.89 475 GLU A C 1
ATOM 3777 O O . GLU A 1 459 ? 51.305 -10.153 12.485 1.00 30.31 475 GLU A O 1
ATOM 3783 N N . TYR A 1 460 ? 49.814 -8.689 11.654 1.00 30.52 476 TYR A N 1
ATOM 3784 C CA . TYR A 1 460 ? 48.731 -9.141 12.517 1.00 30.05 476 TYR A CA 1
ATOM 3785 C C . TYR A 1 460 ? 47.898 -10.298 11.975 1.00 29.88 476 TYR A C 1
ATOM 3786 O O . TYR A 1 460 ? 47.587 -11.223 12.721 1.00 29.74 476 TYR A O 1
ATOM 3795 N N . SER A 1 461 ? 47.555 -10.263 10.687 1.00 29.45 477 SER A N 1
ATOM 3796 C CA . SER A 1 461 ? 46.656 -11.265 10.107 1.00 29.44 477 SER A CA 1
ATOM 3797 C C . SER A 1 461 ? 47.341 -12.336 9.251 1.00 29.34 477 SER A C 1
ATOM 3798 O O . SER A 1 461 ? 46.749 -13.378 8.977 1.00 29.44 477 SER A O 1
ATOM 3801 N N . GLY A 1 462 ? 48.574 -12.078 8.825 1.00 29.08 478 GLY A N 1
ATOM 3802 C CA . GLY A 1 462 ? 49.291 -13.023 7.972 1.00 29.13 478 GLY A CA 1
ATOM 3803 C C . GLY A 1 462 ? 48.632 -13.239 6.625 1.00 29.04 478 GLY A C 1
ATOM 3804 O O . GLY A 1 462 ? 48.599 -14.360 6.119 1.00 28.72 478 GLY A O 1
ATOM 3805 N N . ILE A 1 463 ? 48.084 -12.160 6.067 1.00 29.19 479 ILE A N 1
ATOM 3806 C CA . ILE A 1 463 ? 47.477 -12.186 4.736 1.00 29.38 479 ILE A CA 1
ATOM 3807 C C . ILE A 1 463 ? 48.179 -11.152 3.865 1.00 29.60 479 ILE A C 1
ATOM 3808 O O . ILE A 1 463 ? 48.874 -10.278 4.387 1.00 29.76 479 ILE A O 1
ATOM 3813 N N . GLU A 1 464 ? 48.006 -11.250 2.547 1.00 29.90 480 GLU A N 1
ATOM 3814 C CA . GLU A 1 464 ? 48.637 -10.304 1.625 1.00 30.32 480 GLU A CA 1
ATOM 3815 C C . GLU A 1 464 ? 47.824 -10.125 0.341 1.00 30.49 480 GLU A C 1
ATOM 3816 O O . GLU A 1 464 ? 47.026 -10.999 -0.006 1.00 30.26 480 GLU A O 1
ATOM 3822 N N . PRO A 1 465 ? 48.034 -8.996 -0.371 1.00 30.74 481 PRO A N 1
ATOM 3823 C CA . PRO A 1 465 ? 47.403 -8.805 -1.675 1.00 31.20 481 PRO A CA 1
ATOM 3824 C C . PRO A 1 465 ? 47.742 -9.934 -2.655 1.00 31.51 481 PRO A C 1
ATOM 3825 O O . PRO A 1 465 ? 48.803 -10.552 -2.542 1.00 31.76 481 PRO A O 1
ATOM 3829 N N . PRO A 1 466 ? 46.835 -10.213 -3.605 1.00 32.19 482 PRO A N 1
ATOM 3830 C CA . PRO A 1 466 ? 47.073 -11.245 -4.617 1.00 32.21 482 PRO A CA 1
ATOM 3831 C C . PRO A 1 466 ? 48.127 -10.821 -5.638 1.00 32.83 482 PRO A C 1
ATOM 3832 O O . PRO A 1 466 ? 48.759 -11.676 -6.262 1.00 33.37 482 PRO A O 1
ATOM 3836 N N . VAL A 1 467 ? 48.304 -9.512 -5.796 1.00 33.03 483 VAL A N 1
ATOM 3837 C CA . VAL A 1 467 ? 49.267 -8.944 -6.733 1.00 33.26 483 VAL A CA 1
ATOM 3838 C C . VAL A 1 467 ? 50.175 -7.980 -5.975 1.00 33.67 483 VAL A C 1
ATOM 3839 O O . VAL A 1 467 ? 49.852 -7.562 -4.853 1.00 33.68 483 VAL A O 1
ATOM 3843 N N . VAL A 1 468 ? 51.307 -7.637 -6.585 1.00 33.59 484 VAL A N 1
ATOM 3844 C CA . VAL A 1 468 ? 52.242 -6.681 -6.006 1.00 33.77 484 VAL A CA 1
ATOM 3845 C C . VAL A 1 468 ? 51.643 -5.276 -6.025 1.00 34.14 484 VAL A C 1
ATOM 3846 O O . VAL A 1 468 ? 51.219 -4.792 -7.077 1.00 34.04 484 VAL A O 1
ATOM 3850 N N . ARG A 1 469 ? 51.590 -4.641 -4.851 1.00 33.94 485 ARG A N 1
ATOM 3851 C CA . ARG A 1 469 ? 51.161 -3.251 -4.726 1.00 34.07 485 ARG A CA 1
ATOM 3852 C C . ARG A 1 469 ? 52.364 -2.377 -4.404 1.00 34.48 485 ARG A C 1
ATOM 3853 O O . ARG A 1 469 ? 53.447 -2.878 -4.095 1.00 34.78 485 ARG A O 1
ATOM 3861 N N . SER A 1 470 ? 52.168 -1.067 -4.482 1.00 34.81 486 SER A N 1
ATOM 3862 C CA . SER A 1 470 ? 53.213 -0.110 -4.165 1.00 35.28 486 SER A CA 1
ATOM 3863 C C . SER A 1 470 ? 52.576 1.166 -3.655 1.00 35.42 486 SER A C 1
ATOM 3864 O O . SER A 1 470 ? 51.359 1.220 -3.434 1.00 35.43 486 SER A O 1
ATOM 3867 N N . GLU A 1 471 ? 53.396 2.194 -3.469 1.00 35.76 487 GLU A N 1
ATOM 3868 C CA . GLU A 1 471 ? 52.902 3.495 -3.042 1.00 36.08 487 GLU A CA 1
ATOM 3869 C C . GLU A 1 471 ? 52.168 4.242 -4.163 1.00 36.55 487 GLU A C 1
ATOM 3870 O O . GLU A 1 471 ? 51.589 5.308 -3.934 1.00 36.77 487 GLU A O 1
ATOM 3876 N N . LYS A 1 472 ? 52.176 3.670 -5.366 1.00 36.77 488 LYS A N 1
ATOM 3877 C CA . LYS A 1 472 ? 51.324 4.157 -6.454 1.00 37.14 488 LYS A CA 1
ATOM 3878 C C . LYS A 1 472 ? 49.854 3.794 -6.210 1.00 36.62 488 LYS A C 1
ATOM 3879 O O . LYS A 1 472 ? 48.946 4.437 -6.740 1.00 36.67 488 LYS A O 1
ATOM 3885 N N . ASP A 1 473 ? 49.630 2.757 -5.408 1.00 35.69 489 ASP A N 1
ATOM 3886 C CA . ASP A 1 473 ? 48.288 2.347 -5.020 1.00 34.95 489 ASP A CA 1
ATOM 3887 C C . ASP A 1 473 ? 47.962 2.921 -3.644 1.00 34.64 489 ASP A C 1
ATOM 3888 O O . ASP A 1 473 ? 48.866 3.313 -2.906 1.00 34.49 489 ASP A O 1
ATOM 3893 N N . PHE A 1 474 ? 46.674 2.988 -3.309 1.00 33.96 490 PHE A N 1
ATOM 3894 C CA . PHE A 1 474 ? 46.260 3.403 -1.969 1.00 33.19 490 PHE A CA 1
ATOM 3895 C C . PHE A 1 474 ? 45.027 2.618 -1.556 1.00 32.58 490 PHE A C 1
ATOM 3896 O O . PHE A 1 474 ? 43.905 2.975 -1.889 1.00 32.15 490 PHE A O 1
ATOM 3904 N N . ASP A 1 475 ? 45.259 1.546 -0.808 1.00 31.83 491 ASP A N 1
ATOM 3905 C CA . ASP A 1 475 ? 44.284 0.461 -0.700 1.00 31.31 491 ASP A CA 1
ATOM 3906 C C . ASP A 1 475 ? 43.321 0.540 0.480 1.00 30.78 491 ASP A C 1
ATOM 3907 O O . ASP A 1 475 ? 42.241 -0.043 0.435 1.00 30.74 491 ASP A O 1
ATOM 3912 N N . ALA A 1 476 ? 43.705 1.271 1.520 1.00 30.43 492 ALA A N 1
ATOM 3913 C CA . ALA A 1 476 ? 42.903 1.353 2.747 1.00 29.87 492 ALA A CA 1
ATOM 3914 C C . ALA A 1 476 ? 41.435 1.772 2.548 1.00 29.43 492 ALA A C 1
ATOM 3915 O O . ALA A 1 476 ? 40.545 1.142 3.126 1.00 29.39 492 ALA A O 1
ATOM 3917 N N . PRO A 1 477 ? 41.164 2.813 1.722 1.00 29.06 493 PRO A N 1
ATOM 3918 C CA . PRO A 1 477 ? 39.765 3.247 1.575 1.00 28.67 493 PRO A CA 1
ATOM 3919 C C . PRO A 1 477 ? 38.856 2.273 0.816 1.00 28.65 493 PRO A C 1
ATOM 3920 O O . PRO A 1 477 ? 37.634 2.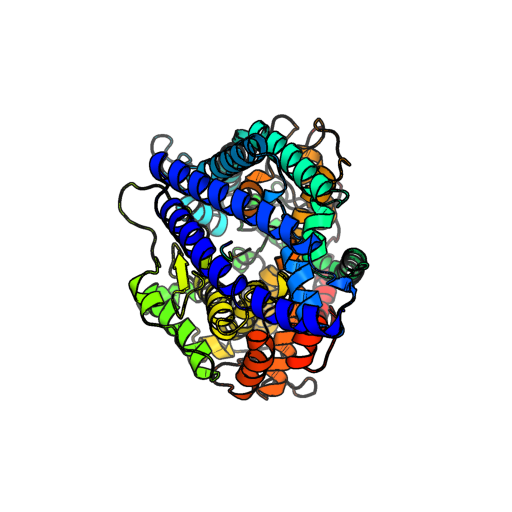484 0.768 1.00 28.54 493 PRO A O 1
ATOM 3924 N N . ALA A 1 478 ? 39.429 1.208 0.255 1.00 28.55 494 ALA A N 1
ATOM 3925 C CA . ALA A 1 478 ? 38.624 0.129 -0.320 1.00 28.55 494 ALA A CA 1
ATOM 3926 C C . ALA A 1 478 ? 37.768 -0.574 0.738 1.00 28.72 494 ALA A C 1
ATOM 3927 O O . ALA A 1 478 ? 36.842 -1.310 0.398 1.00 28.90 494 ALA A O 1
ATOM 3929 N N . LYS A 1 479 ? 38.081 -0.355 2.017 1.00 29.00 495 LYS A N 1
ATOM 3930 C CA . LYS A 1 479 ? 37.217 -0.812 3.103 1.00 28.96 495 LYS A CA 1
ATOM 3931 C C . LYS A 1 479 ? 36.215 0.300 3.411 1.00 29.15 495 LYS A C 1
ATOM 3932 O O . LYS A 1 479 ? 36.608 1.457 3.613 1.00 28.93 495 LYS A O 1
ATOM 3938 N N . TYR A 1 480 ? 34.928 -0.051 3.445 1.00 29.05 496 TYR A N 1
ATOM 3939 C CA . TYR A 1 480 ? 33.865 0.945 3.556 1.00 29.31 496 TYR A CA 1
ATOM 3940 C C . TYR A 1 480 ? 34.077 1.912 4.722 1.00 29.01 496 TYR A C 1
ATOM 3941 O O . TYR A 1 480 ? 34.006 3.126 4.546 1.00 28.98 496 TYR A O 1
ATOM 3950 N N . HIS A 1 481 ? 34.342 1.366 5.905 1.00 28.88 497 HIS A N 1
ATOM 3951 C CA . HIS A 1 481 ? 34.502 2.187 7.109 1.00 28.91 497 HIS A CA 1
ATOM 3952 C C . HIS A 1 481 ? 35.601 3.236 6.971 1.00 28.80 497 HIS A C 1
ATOM 3953 O O . HIS A 1 481 ? 35.520 4.308 7.567 1.00 29.23 497 HIS A O 1
ATOM 3960 N N . ILE A 1 482 ? 36.628 2.926 6.188 1.00 28.91 498 ILE A N 1
ATOM 3961 C CA . ILE A 1 482 ? 37.743 3.846 5.998 1.00 29.00 498 ILE A CA 1
ATOM 3962 C C . ILE A 1 482 ? 37.372 5.015 5.068 1.00 29.26 498 ILE A C 1
ATOM 3963 O O . ILE A 1 482 ? 37.699 6.177 5.358 1.00 28.90 498 ILE A O 1
ATOM 3968 N N . SER A 1 483 ? 36.661 4.714 3.981 1.00 29.63 499 SER A N 1
ATOM 3969 C CA . SER A 1 483 ? 36.106 5.758 3.105 1.00 29.92 499 SER A CA 1
ATOM 3970 C C . SER A 1 483 ? 35.052 6.610 3.815 1.00 30.05 499 SER A C 1
ATOM 3971 O O . SER A 1 483 ? 34.958 7.817 3.573 1.00 30.30 499 SER A O 1
ATOM 3974 N N . ALA A 1 484 ? 34.275 5.979 4.696 1.00 30.15 500 ALA A N 1
ATOM 3975 C CA . ALA A 1 484 ? 33.136 6.626 5.353 1.00 30.17 500 ALA A CA 1
ATOM 3976 C C . ALA A 1 484 ? 33.450 7.221 6.730 1.00 30.42 500 ALA A C 1
ATOM 3977 O O . ALA A 1 484 ? 32.550 7.733 7.397 1.00 30.37 500 ALA A O 1
ATOM 3979 N N . ASP A 1 485 ? 34.712 7.157 7.150 1.00 30.38 501 ASP A N 1
ATOM 3980 C CA . ASP A 1 485 ? 35.131 7.724 8.445 1.00 30.59 501 ASP A CA 1
ATOM 3981 C C . ASP A 1 485 ? 34.272 7.174 9.596 1.00 30.46 501 ASP A C 1
ATOM 3982 O O . ASP A 1 485 ? 33.642 7.922 10.349 1.00 30.91 501 ASP A O 1
ATOM 3987 N N . VAL A 1 486 ? 34.227 5.851 9.702 1.00 30.46 502 VAL A N 1
ATOM 3988 C CA . VAL A 1 486 ? 33.568 5.183 10.829 1.00 29.99 502 VAL A CA 1
ATOM 3989 C C . VAL A 1 486 ? 34.647 4.454 11.629 1.00 29.88 502 VAL A C 1
ATOM 3990 O O . VAL A 1 486 ? 35.360 3.607 11.094 1.00 29.94 502 VAL A O 1
ATOM 3994 N N . GLU A 1 487 ? 34.781 4.824 12.904 1.00 29.60 503 GLU A N 1
ATOM 3995 C CA . GLU A 1 487 ? 35.727 4.197 13.831 1.00 28.97 503 GLU A CA 1
ATOM 3996 C C . GLU A 1 487 ? 35.540 2.677 13.827 1.00 28.39 503 GLU A C 1
ATOM 3997 O O . GLU A 1 487 ? 34.411 2.192 13.748 1.00 28.56 503 GLU A O 1
ATOM 4003 N N . TYR A 1 488 ? 36.640 1.928 13.886 1.00 27.71 504 TYR A N 1
ATOM 4004 C CA . TYR A 1 488 ? 36.562 0.466 13.794 1.00 27.25 504 TYR A CA 1
ATOM 4005 C C . TYR A 1 488 ? 36.818 -0.289 15.105 1.00 27.14 504 TYR A C 1
ATOM 4006 O O . TYR A 1 488 ? 36.406 -1.434 15.239 1.00 27.00 504 TYR A O 1
ATOM 4015 N N . LEU A 1 489 ? 37.475 0.345 16.071 1.00 27.23 505 LEU A N 1
ATOM 4016 C CA . LEU A 1 489 ? 37.766 -0.324 17.343 1.00 27.57 505 LEU A CA 1
ATOM 4017 C C . LEU A 1 489 ? 36.503 -0.868 18.019 1.00 27.77 505 LEU A C 1
ATOM 4018 O O . LEU A 1 489 ? 36.554 -1.878 18.729 1.00 28.71 505 LEU A O 1
ATOM 4023 N N . ARG A 1 490 ? 35.375 -0.202 17.788 1.00 27.73 506 ARG A N 1
ATOM 4024 C CA . ARG A 1 490 ? 34.073 -0.665 18.277 1.00 27.84 506 ARG A CA 1
ATOM 4025 C C . ARG A 1 490 ? 33.845 -2.155 18.023 1.00 27.83 506 ARG A C 1
ATOM 4026 O O . ARG A 1 490 ? 33.320 -2.862 18.883 1.00 28.07 506 ARG A O 1
ATOM 4034 N N . TYR A 1 491 ? 34.262 -2.634 16.852 1.00 27.27 507 TYR A N 1
ATOM 4035 C CA . TYR A 1 491 ? 34.055 -4.026 16.493 1.00 27.16 507 TYR A CA 1
ATOM 4036 C C . TYR A 1 491 ? 34.999 -4.987 17.219 1.00 26.79 507 TYR A C 1
ATOM 4037 O O . TYR A 1 491 ? 34.612 -6.110 17.519 1.00 26.84 507 TYR A O 1
ATOM 4046 N N . LEU A 1 492 ? 36.237 -4.561 17.469 1.00 26.57 508 LEU A N 1
ATOM 4047 C CA . LEU A 1 492 ? 37.156 -5.348 18.282 1.00 26.64 508 LEU A CA 1
ATOM 4048 C C . LEU A 1 492 ? 36.597 -5.481 19.703 1.00 26.46 508 LEU A C 1
ATOM 4049 O O . LEU A 1 492 ? 36.571 -6.575 20.272 1.00 26.57 508 LEU A O 1
ATOM 4054 N N . VAL A 1 493 ? 36.149 -4.361 20.254 1.00 26.65 509 VAL A N 1
ATOM 4055 C CA . VAL A 1 493 ? 35.517 -4.339 21.574 1.00 26.76 509 VAL A CA 1
ATOM 4056 C C . VAL A 1 493 ? 34.281 -5.249 21.569 1.00 27.23 509 VAL A C 1
ATOM 4057 O O . VAL A 1 493 ? 34.124 -6.105 22.444 1.00 27.24 509 VAL A O 1
ATOM 4061 N N . SER A 1 494 ? 33.436 -5.084 20.554 1.00 27.71 510 SER A N 1
ATOM 4062 C CA . SER A 1 494 ? 32.220 -5.883 20.403 1.00 28.22 510 SER A CA 1
ATOM 4063 C C . SER A 1 494 ? 32.476 -7.386 20.384 1.00 28.46 510 SER A C 1
ATOM 4064 O O . SER A 1 494 ? 31.800 -8.130 21.084 1.00 28.92 510 SER A O 1
ATOM 4067 N N . PHE A 1 495 ? 33.442 -7.831 19.582 1.00 28.56 511 PHE A N 1
ATOM 4068 C CA . PHE A 1 495 ? 33.720 -9.264 19.451 1.00 28.61 511 PHE A CA 1
ATOM 4069 C C . PHE A 1 495 ? 34.247 -9.871 20.757 1.00 28.91 511 PHE A C 1
ATOM 4070 O O . PHE A 1 495 ? 34.022 -11.043 21.029 1.00 29.19 511 PHE A O 1
ATOM 4078 N N . ILE A 1 496 ? 34.912 -9.062 21.574 1.00 29.02 512 ILE A N 1
ATOM 4079 C CA . ILE A 1 496 ? 35.306 -9.497 22.917 1.00 29.44 512 ILE A CA 1
ATOM 4080 C C . ILE A 1 496 ? 34.089 -9.533 23.847 1.00 29.35 512 ILE A C 1
ATOM 4081 O O . ILE A 1 496 ? 33.754 -10.589 24.375 1.00 29.62 512 ILE A O 1
ATOM 4086 N N . ILE A 1 497 ? 33.420 -8.394 24.022 1.00 29.63 513 ILE A N 1
ATOM 4087 C CA . ILE A 1 497 ? 32.362 -8.291 25.035 1.00 29.93 513 ILE A CA 1
ATOM 4088 C C . ILE A 1 497 ? 31.085 -9.062 24.688 1.00 30.05 513 ILE A C 1
ATOM 4089 O O . ILE A 1 497 ? 30.367 -9.495 25.593 1.00 30.02 513 ILE A O 1
ATOM 4094 N N . GLN A 1 498 ? 30.816 -9.265 23.397 1.00 29.63 514 GLN A N 1
ATOM 4095 C CA . GLN A 1 498 ? 29.637 -10.042 22.998 1.00 29.53 514 GLN A CA 1
ATOM 4096 C C . GLN A 1 498 ? 29.651 -11.471 23.561 1.00 29.63 514 GLN A C 1
ATOM 4097 O O . GLN A 1 498 ? 28.591 -12.069 23.763 1.00 29.64 514 GLN A O 1
ATOM 4103 N N . PHE A 1 499 ? 30.838 -12.014 23.820 1.00 29.71 515 PHE A N 1
ATOM 4104 C CA . PHE A 1 499 ? 30.928 -13.328 24.454 1.00 30.09 515 PHE A CA 1
ATOM 4105 C C . PHE A 1 499 ? 30.684 -13.258 25.957 1.00 30.35 515 PHE A C 1
ATOM 4106 O O . PHE A 1 499 ? 30.199 -14.222 26.548 1.00 30.74 515 PHE A O 1
ATOM 4114 N N . GLN A 1 500 ? 31.017 -12.123 26.565 1.00 30.59 516 GLN A N 1
ATOM 4115 C CA . GLN A 1 500 ? 30.669 -11.883 27.975 1.00 31.08 516 GLN A CA 1
ATOM 4116 C C . GLN A 1 500 ? 29.144 -11.802 28.148 1.00 31.46 516 GLN A C 1
ATOM 4117 O O . GLN A 1 500 ? 28.582 -12.418 29.060 1.00 31.55 516 GLN A O 1
ATOM 4123 N N . PHE A 1 501 ? 28.488 -11.053 27.260 1.00 32.12 517 PHE A N 1
ATOM 4124 C CA . PHE A 1 501 ? 27.024 -10.943 27.253 1.00 32.55 517 PHE A CA 1
ATOM 4125 C C . PHE A 1 501 ? 26.368 -12.290 26.958 1.00 32.91 517 PHE A C 1
ATOM 4126 O O . PHE A 1 501 ? 25.415 -12.685 27.638 1.00 32.97 517 PHE A O 1
ATOM 4134 N N . TYR A 1 502 ? 26.886 -12.989 25.945 1.00 32.98 518 TYR A N 1
ATOM 4135 C CA . TYR A 1 502 ? 26.332 -14.265 25.502 1.00 33.14 518 TYR A CA 1
ATOM 4136 C C . TYR A 1 502 ? 26.421 -15.342 26.575 1.00 33.38 518 TYR A C 1
ATOM 4137 O O . TYR A 1 502 ? 25.443 -16.041 26.835 1.00 33.48 518 TYR A O 1
ATOM 4146 N N . LYS A 1 503 ? 27.595 -15.480 27.184 1.00 33.77 519 LYS A N 1
ATOM 4147 C CA . LYS A 1 503 ? 27.791 -16.436 28.2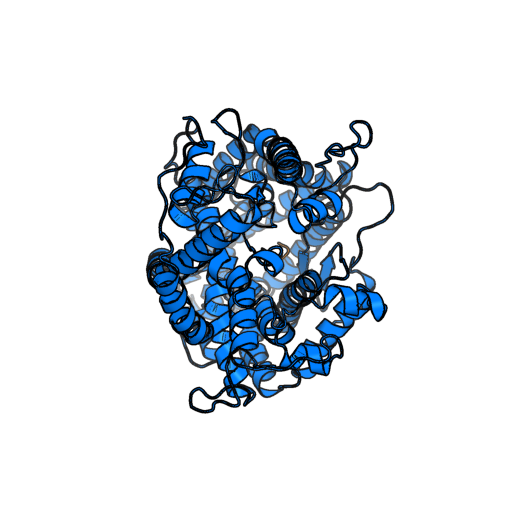72 1.00 34.16 519 LYS A CA 1
ATOM 4148 C C . LYS A 1 503 ? 26.819 -16.153 29.425 1.00 34.50 519 LYS A C 1
ATOM 4149 O O . LYS A 1 503 ? 26.192 -17.072 29.958 1.00 34.68 519 LYS A O 1
ATOM 4155 N N . SER A 1 504 ? 26.690 -14.881 29.791 1.00 34.88 520 SER A N 1
ATOM 4156 C CA . SER A 1 504 ? 25.813 -14.487 30.893 1.00 35.41 520 SER A CA 1
ATOM 4157 C C . SER A 1 504 ? 24.329 -14.667 30.570 1.00 35.49 520 SER A C 1
ATOM 4158 O O . SER A 1 504 ? 23.574 -15.147 31.413 1.00 35.70 520 SER A O 1
ATOM 4161 N N . ALA A 1 505 ? 23.922 -14.292 29.355 1.00 35.65 521 ALA A N 1
ATOM 4162 C CA . ALA A 1 505 ? 22.546 -14.496 28.901 1.00 35.74 521 ALA A CA 1
ATOM 4163 C C . ALA A 1 505 ? 22.200 -15.984 28.873 1.00 35.92 521 ALA A C 1
ATOM 4164 O O . ALA A 1 505 ? 21.114 -16.379 29.304 1.00 36.05 521 ALA A O 1
ATOM 4166 N N . CYS A 1 506 ? 23.138 -16.797 28.386 1.00 35.75 522 CYS A N 1
ATOM 4167 C CA . CYS A 1 506 ? 22.969 -18.248 28.332 1.00 36.04 522 CYS A CA 1
ATOM 4168 C C . CYS A 1 506 ? 22.849 -18.894 29.722 1.00 36.42 522 CYS A C 1
ATOM 4169 O O . CYS A 1 506 ? 22.039 -19.801 29.912 1.00 36.31 522 CYS A O 1
ATOM 4172 N N . ILE A 1 507 ? 23.648 -18.431 30.679 1.00 36.81 523 ILE A N 1
ATOM 4173 C CA . ILE A 1 507 ? 23.518 -18.894 32.068 1.00 37.26 523 ILE A CA 1
ATOM 4174 C C . ILE A 1 507 ? 22.128 -18.527 32.611 1.00 37.65 523 ILE A C 1
ATOM 4175 O O . ILE A 1 507 ? 21.418 -19.385 33.134 1.00 37.75 523 ILE A O 1
ATOM 4180 N N . LYS A 1 508 ? 21.735 -17.267 32.432 1.00 38.07 524 LYS A N 1
ATOM 4181 C CA . LYS A 1 508 ? 20.432 -16.772 32.885 1.00 38.72 524 LYS A CA 1
ATOM 4182 C C . LYS A 1 508 ? 19.265 -17.511 32.230 1.00 39.00 524 LYS A C 1
ATOM 4183 O O . LYS A 1 508 ? 18.207 -17.673 32.842 1.00 38.96 524 LYS A O 1
ATOM 4189 N N . ALA A 1 509 ? 19.466 -17.952 30.987 1.00 39.18 525 ALA A N 1
ATOM 4190 C CA . ALA A 1 509 ? 18.453 -18.686 30.232 1.00 39.33 525 ALA A CA 1
ATOM 4191 C C . ALA A 1 509 ? 18.370 -20.157 30.637 1.00 39.67 525 ALA A C 1
ATOM 4192 O O . ALA A 1 509 ? 17.471 -20.872 30.196 1.00 39.78 525 ALA A O 1
ATOM 4194 N N . GLY A 1 510 ? 19.312 -20.605 31.464 1.00 39.88 526 GLY A N 1
ATOM 4195 C CA . GLY A 1 510 ? 19.438 -22.021 31.808 1.00 40.50 526 GLY A CA 1
ATOM 4196 C C . GLY A 1 510 ? 19.963 -22.841 30.640 1.00 40.94 526 GLY A C 1
ATOM 4197 O O . GLY A 1 510 ? 19.808 -24.065 30.608 1.00 40.91 526 GLY A O 1
ATOM 4198 N N . GLN A 1 511 ? 20.590 -22.158 29.682 1.00 41.11 527 GLN A N 1
ATOM 4199 C CA . GLN A 1 511 ? 21.075 -22.779 28.451 1.00 41.62 527 GLN A CA 1
ATOM 4200 C C . GLN A 1 511 ? 22.552 -23.177 28.497 1.00 42.05 527 GLN A C 1
ATOM 4201 O O . GLN A 1 511 ? 23.053 -23.815 27.570 1.00 42.06 527 GLN A O 1
ATOM 4207 N N . TYR A 1 512 ? 23.250 -22.795 29.565 1.00 42.55 528 TYR A N 1
ATOM 4208 C CA . TYR A 1 512 ? 24.667 -23.108 29.690 1.00 43.04 528 TYR A CA 1
ATOM 4209 C C . TYR A 1 512 ? 25.099 -23.452 31.110 1.00 43.86 528 TYR A C 1
ATOM 4210 O O . TYR A 1 512 ? 24.866 -22.696 32.055 1.00 43.76 528 TYR A O 1
ATOM 4219 N N . ASP A 1 513 ? 25.742 -24.610 31.222 1.00 45.07 529 ASP A N 1
ATOM 4220 C CA . ASP A 1 513 ? 26.345 -25.089 32.455 1.00 46.45 529 ASP A CA 1
ATOM 4221 C C . ASP A 1 513 ? 27.662 -25.749 32.050 1.00 47.11 529 ASP A C 1
ATOM 4222 O O . ASP A 1 513 ? 27.654 -26.713 31.275 1.00 47.22 529 ASP A O 1
ATOM 4227 N N . PRO A 1 514 ? 28.801 -25.218 32.545 1.00 48.00 530 PRO A N 1
ATOM 4228 C CA . PRO A 1 514 ? 30.121 -25.763 32.193 1.00 48.79 530 PRO A CA 1
ATOM 4229 C C . PRO A 1 514 ? 30.334 -27.210 32.649 1.00 49.69 530 PRO A C 1
ATOM 4230 O O . PRO A 1 514 ? 31.128 -27.933 32.047 1.00 49.80 530 PRO A O 1
ATOM 4234 N N . ASP A 1 515 ? 29.621 -27.619 33.696 1.00 50.67 531 ASP A N 1
ATOM 4235 C CA . ASP A 1 515 ? 29.750 -28.966 34.252 1.00 51.63 531 ASP A CA 1
ATOM 4236 C C . ASP A 1 515 ? 28.715 -29.947 33.683 1.00 51.95 531 ASP A C 1
ATOM 4237 O O . ASP A 1 515 ? 28.602 -31.084 34.147 1.00 52.32 531 ASP A O 1
ATOM 4242 N N . ASN A 1 516 ? 27.985 -29.508 32.661 1.00 52.22 532 ASN A N 1
ATOM 4243 C CA . ASN A 1 516 ? 26.938 -30.314 32.043 1.00 52.23 532 ASN A CA 1
ATOM 4244 C C . ASN A 1 516 ? 27.135 -30.426 30.531 1.00 52.18 532 ASN A C 1
ATOM 4245 O O . ASN A 1 516 ? 27.015 -29.437 29.799 1.00 52.35 532 ASN A O 1
ATOM 4250 N N . VAL A 1 517 ? 27.416 -31.647 30.079 1.00 51.94 533 VAL A N 1
ATOM 4251 C CA . VAL A 1 517 ? 27.701 -31.947 28.669 1.00 51.62 533 VAL A CA 1
ATOM 4252 C C . VAL A 1 517 ? 26.505 -31.694 27.734 1.00 51.29 533 VAL A C 1
ATOM 4253 O O . VAL A 1 517 ? 26.673 -31.564 26.519 1.00 51.42 533 VAL A O 1
ATOM 4257 N N . GLU A 1 518 ? 25.304 -31.626 28.301 1.00 50.75 534 GLU A N 1
ATOM 4258 C CA . GLU A 1 518 ? 24.092 -31.419 27.508 1.00 50.35 534 GLU A CA 1
ATOM 4259 C C . GLU A 1 518 ? 23.819 -29.940 27.239 1.00 49.25 534 GLU A C 1
ATOM 4260 O O . GLU A 1 518 ? 22.968 -29.602 26.413 1.00 49.26 534 GLU A O 1
ATOM 4266 N N . LEU A 1 519 ? 24.547 -29.066 27.935 1.00 47.93 535 LEU A N 1
ATOM 4267 C CA . LEU A 1 519 ? 24.362 -27.619 27.799 1.00 46.60 535 LEU A CA 1
ATOM 4268 C C . LEU A 1 519 ? 25.669 -26.884 27.454 1.00 45.26 535 LEU A C 1
ATOM 4269 O O . LEU A 1 519 ? 26.167 -26.099 28.264 1.00 44.86 535 LEU A O 1
ATOM 4274 N N . PRO A 1 520 ? 26.225 -27.132 26.249 1.00 44.00 536 PRO A N 1
ATOM 4275 C CA . PRO A 1 520 ? 27.462 -26.436 25.883 1.00 43.05 536 PRO A CA 1
ATOM 4276 C C . PRO A 1 520 ? 27.198 -24.987 25.461 1.00 41.88 536 PRO A C 1
ATOM 4277 O O . PRO A 1 520 ? 26.145 -24.688 24.882 1.00 41.57 536 PRO A O 1
ATOM 4281 N N . LEU A 1 521 ? 28.149 -24.100 25.743 1.00 40.69 537 LEU A N 1
ATOM 4282 C CA . LEU A 1 521 ? 28.013 -22.692 25.370 1.00 39.60 537 LEU A CA 1
ATOM 4283 C C . LEU A 1 521 ? 27.781 -22.518 23.866 1.00 39.00 537 LEU A C 1
ATOM 4284 O O . LEU A 1 521 ? 26.987 -21.670 23.453 1.00 38.55 537 LEU A O 1
ATOM 4289 N N . ASP A 1 522 ? 28.453 -23.344 23.067 1.00 38.38 538 ASP A N 1
ATOM 4290 C CA . ASP A 1 522 ? 28.365 -23.264 21.607 1.00 37.93 538 ASP A CA 1
ATOM 4291 C C . ASP A 1 522 ? 27.049 -23.784 21.002 1.00 38.03 538 ASP A C 1
ATOM 4292 O O . ASP A 1 522 ? 26.859 -23.719 19.787 1.00 37.94 538 ASP A O 1
ATOM 4297 N N . ASN A 1 523 ? 26.146 -24.305 21.834 1.00 37.78 539 ASN A N 1
ATOM 4298 C CA . ASN A 1 523 ? 24.810 -24.659 21.350 1.00 37.67 539 ASN A CA 1
ATOM 4299 C C . ASN A 1 523 ? 23.674 -23.983 22.133 1.00 37.49 539 ASN A C 1
ATOM 4300 O O . ASN A 1 523 ? 22.549 -24.491 22.191 1.00 37.59 539 ASN A O 1
ATOM 4305 N N . CYS A 1 524 ? 23.973 -22.824 22.714 1.00 37.22 540 CYS A N 1
ATOM 4306 C CA . CYS A 1 524 ? 22.990 -22.078 23.501 1.00 36.84 540 CYS A CA 1
ATOM 4307 C C . CYS A 1 524 ? 22.052 -21.229 22.643 1.00 36.61 540 CYS A C 1
ATOM 4308 O O . CYS A 1 524 ? 22.497 -20.412 21.835 1.00 36.55 540 CYS A O 1
ATOM 4311 N N . ASP A 1 525 ? 20.750 -21.422 22.841 1.00 36.35 541 ASP A N 1
ATOM 4312 C CA . ASP A 1 525 ? 19.743 -20.577 22.208 1.00 36.13 541 ASP A CA 1
ATOM 4313 C C . ASP A 1 525 ? 18.985 -19.775 23.267 1.00 36.13 541 ASP A C 1
ATOM 4314 O O . ASP A 1 525 ? 18.310 -20.352 24.119 1.00 36.01 541 ASP A O 1
ATOM 4319 N N . ILE A 1 526 ? 19.094 -18.450 23.203 1.00 36.14 542 ILE A N 1
ATOM 4320 C CA . ILE A 1 526 ? 18.396 -17.583 24.158 1.00 36.18 542 ILE A CA 1
ATOM 4321 C C . ILE A 1 526 ? 17.022 -17.126 23.664 1.00 36.50 542 ILE A C 1
ATOM 4322 O O . ILE A 1 526 ? 16.371 -16.310 24.319 1.00 36.10 542 ILE A O 1
ATOM 4327 N N . TYR A 1 527 ? 16.584 -17.657 22.518 1.00 36.86 543 TYR A N 1
ATOM 4328 C CA . TYR A 1 527 ? 15.231 -17.389 22.027 1.00 37.30 543 TYR A CA 1
ATOM 4329 C C . TYR A 1 527 ? 14.213 -17.727 23.110 1.00 37.39 543 TYR A C 1
ATOM 4330 O O . TYR A 1 527 ? 14.306 -18.770 23.749 1.00 37.55 543 TYR A O 1
ATOM 4339 N N . GLY A 1 528 ? 13.261 -16.823 23.322 1.00 37.69 544 GLY A N 1
ATOM 4340 C CA . GLY A 1 528 ? 12.191 -17.043 24.292 1.00 37.90 544 GLY A CA 1
ATOM 4341 C C . GLY A 1 528 ? 12.547 -16.757 25.742 1.00 38.12 544 GLY A C 1
ATOM 4342 O O . GLY A 1 528 ? 11.678 -16.821 26.613 1.00 38.36 544 GLY A O 1
ATOM 4343 N N . SER A 1 529 ? 13.808 -16.430 26.014 1.00 37.93 545 SER A N 1
ATOM 4344 C CA . SER A 1 529 ? 14.248 -16.233 27.400 1.00 38.01 545 SER A CA 1
ATOM 4345 C C . SER A 1 529 ? 13.965 -14.819 27.909 1.00 38.03 545 SER A C 1
ATOM 4346 O O . SER A 1 529 ? 14.611 -13.851 27.495 1.00 37.80 545 SER A O 1
ATOM 4349 N N . ALA A 1 530 ? 12.990 -14.713 28.809 1.00 37.95 546 ALA A N 1
ATOM 4350 C CA . ALA A 1 530 ? 12.659 -13.442 29.446 1.00 37.90 546 ALA A CA 1
ATOM 4351 C C . ALA A 1 530 ? 13.772 -12.996 30.388 1.00 37.73 546 ALA A C 1
ATOM 4352 O O . ALA A 1 530 ? 13.998 -11.798 30.551 1.00 37.77 546 ALA A O 1
ATOM 4354 N N . ALA A 1 531 ? 14.455 -13.961 31.004 1.00 37.70 547 ALA A N 1
ATOM 4355 C CA . ALA A 1 531 ? 15.563 -13.676 31.924 1.00 37.64 547 ALA A CA 1
ATOM 4356 C C . ALA A 1 531 ? 16.767 -13.057 31.208 1.00 37.49 547 ALA A C 1
ATOM 4357 O O . ALA A 1 531 ? 17.396 -12.136 31.731 1.00 37.49 547 ALA A O 1
ATOM 4359 N N . ALA A 1 532 ? 17.076 -13.556 30.012 1.00 37.09 548 ALA A N 1
ATOM 4360 C CA . ALA A 1 532 ? 18.104 -12.937 29.173 1.00 36.90 548 ALA A CA 1
ATOM 4361 C C . ALA A 1 532 ? 17.668 -11.537 28.746 1.00 36.60 548 ALA A C 1
ATOM 4362 O O . ALA A 1 532 ? 18.458 -10.595 28.789 1.00 36.85 548 ALA A O 1
ATOM 4364 N N . GLY A 1 533 ? 16.402 -11.408 28.350 1.00 36.41 549 GLY A N 1
ATOM 4365 C CA . GLY A 1 533 ? 15.822 -10.113 27.980 1.00 36.01 549 GLY A CA 1
ATOM 4366 C C . GLY A 1 533 ? 15.868 -9.075 29.093 1.00 35.76 549 GLY A C 1
ATOM 4367 O O . GLY A 1 533 ? 16.115 -7.890 28.836 1.00 35.46 549 GLY A O 1
ATOM 4368 N N . ALA A 1 534 ? 15.629 -9.523 30.327 1.00 35.37 550 ALA A N 1
ATOM 4369 C CA . ALA A 1 534 ? 15.694 -8.658 31.509 1.00 35.40 550 ALA A CA 1
ATOM 4370 C C . ALA A 1 534 ? 17.073 -8.025 31.670 1.00 35.31 550 ALA A C 1
ATOM 4371 O O . ALA A 1 534 ? 17.184 -6.843 32.004 1.00 35.55 550 ALA A O 1
ATOM 4373 N N . ALA A 1 535 ? 18.118 -8.814 31.424 1.00 35.36 551 ALA A N 1
ATOM 4374 C CA . ALA A 1 535 ? 19.496 -8.329 31.494 1.00 35.41 551 ALA A CA 1
ATOM 4375 C C . ALA A 1 535 ? 19.760 -7.259 30.431 1.00 35.43 551 ALA A C 1
ATOM 4376 O O . ALA A 1 535 ? 20.340 -6.213 30.735 1.00 35.23 551 ALA A O 1
ATOM 4378 N N . PHE A 1 536 ? 19.321 -7.520 29.197 1.00 35.40 552 PHE A N 1
ATOM 4379 C CA . PHE A 1 536 ? 19.412 -6.528 28.130 1.00 35.59 552 PHE A CA 1
ATOM 4380 C C . PHE A 1 536 ? 18.653 -5.248 28.469 1.00 35.48 552 PHE A C 1
ATOM 4381 O O . PHE A 1 536 ? 19.189 -4.157 28.317 1.00 35.48 552 PHE A O 1
ATOM 4389 N N . HIS A 1 537 ? 17.419 -5.377 28.948 1.00 35.38 553 HIS A N 1
ATOM 4390 C CA . HIS A 1 537 ? 16.659 -4.191 29.337 1.00 35.25 553 HIS A CA 1
ATOM 4391 C C . HIS A 1 537 ? 17.412 -3.346 30.377 1.00 35.04 553 HIS A C 1
ATOM 4392 O O . HIS A 1 537 ? 17.544 -2.134 30.212 1.00 34.91 553 HIS A O 1
ATOM 4399 N N . ASN A 1 538 ? 17.914 -3.988 31.431 1.00 34.94 554 ASN A N 1
ATOM 4400 C CA . ASN A 1 538 ? 18.643 -3.272 32.483 1.00 34.97 554 ASN A CA 1
ATOM 4401 C C . ASN A 1 538 ? 19.842 -2.490 31.942 1.00 34.62 554 ASN A C 1
ATOM 4402 O O . ASN A 1 538 ? 20.058 -1.338 32.312 1.00 34.48 554 ASN A O 1
ATOM 4407 N N . MET A 1 539 ? 20.593 -3.112 31.036 1.00 34.05 555 MET A N 1
ATOM 4408 C CA . MET A 1 539 ? 21.787 -2.493 30.477 1.00 33.49 555 MET A CA 1
ATOM 4409 C C . MET A 1 539 ? 21.458 -1.458 29.398 1.00 33.19 555 MET A C 1
ATOM 4410 O O . MET A 1 539 ? 21.933 -0.322 29.462 1.00 32.93 555 MET A O 1
ATOM 4415 N N . LEU A 1 540 ? 20.655 -1.855 28.411 1.00 32.80 556 LEU A N 1
ATOM 4416 C CA . LEU A 1 540 ? 20.353 -0.983 27.267 1.00 32.65 556 LEU A CA 1
ATOM 4417 C C . LEU A 1 540 ? 19.570 0.282 27.629 1.00 32.44 556 LEU A C 1
ATOM 4418 O O . LEU A 1 540 ? 19.783 1.342 27.036 1.00 32.38 556 LEU A O 1
ATOM 4423 N N . SER A 1 541 ? 18.675 0.176 28.606 1.00 32.39 557 SER A N 1
ATOM 4424 C CA . SER A 1 541 ? 17.847 1.317 28.991 1.00 32.38 557 SER A CA 1
ATOM 4425 C C . SER A 1 541 ? 18.691 2.469 29.539 1.00 32.12 557 SER A C 1
ATOM 4426 O O . SER A 1 541 ? 18.266 3.624 29.499 1.00 32.15 557 SER A O 1
ATOM 4429 N N . MET A 1 542 ? 19.896 2.147 30.010 1.00 32.18 558 MET A N 1
ATOM 4430 C CA . MET A 1 542 ? 20.815 3.136 30.587 1.00 32.00 558 MET A CA 1
ATOM 4431 C C . MET A 1 542 ? 21.423 4.084 29.558 1.00 31.78 558 MET A C 1
ATOM 4432 O O . MET A 1 542 ? 21.818 5.200 29.900 1.00 31.72 558 MET A O 1
ATOM 4437 N N . GLY A 1 543 ? 21.504 3.649 28.300 1.00 31.64 559 GLY A N 1
ATOM 4438 C CA . GLY A 1 543 ? 22.192 4.433 27.273 1.00 30.85 559 GLY A CA 1
ATOM 4439 C C . GLY A 1 543 ? 23.605 4.783 27.725 1.00 30.67 559 GLY A C 1
ATOM 4440 O O . GLY A 1 543 ? 24.336 3.924 28.225 1.00 30.25 559 GLY A O 1
ATOM 4441 N N . ALA A 1 544 ? 23.976 6.053 27.585 1.00 30.48 560 ALA A N 1
ATOM 4442 C CA . ALA A 1 544 ? 25.294 6.512 28.002 1.00 30.94 560 ALA A CA 1
ATOM 4443 C C . ALA A 1 544 ? 25.232 7.288 29.316 1.00 31.42 560 ALA A C 1
ATOM 4444 O O . ALA A 1 544 ? 26.105 8.118 29.591 1.00 31.74 560 ALA A O 1
ATOM 4446 N N . SER A 1 545 ? 24.207 7.008 30.123 1.00 31.87 561 SER A N 1
ATOM 4447 C CA . SER A 1 545 ? 23.949 7.753 31.363 1.00 32.18 561 SER A CA 1
ATOM 4448 C C . SER A 1 545 ? 25.013 7.522 32.432 1.00 32.63 561 SER A C 1
ATOM 4449 O O . SER A 1 545 ? 25.226 8.371 33.302 1.00 32.79 561 SER A O 1
ATOM 4452 N N . LYS A 1 546 ? 25.664 6.367 32.362 1.00 33.13 562 LYS A N 1
ATOM 4453 C CA . LYS A 1 546 ? 26.749 6.010 33.271 1.00 33.86 562 LYS A CA 1
ATOM 4454 C C . LYS A 1 546 ? 27.953 5.523 32.455 1.00 33.67 562 LYS A C 1
ATOM 4455 O O . LYS A 1 546 ? 27.777 5.089 31.315 1.00 33.47 562 LYS A O 1
ATOM 4461 N N . PRO A 1 547 ? 29.180 5.600 33.027 1.00 33.65 563 PRO A N 1
ATOM 4462 C CA . PRO A 1 547 ? 30.342 4.990 32.364 1.00 33.39 563 PRO A CA 1
ATOM 4463 C C . PRO A 1 547 ? 30.085 3.506 32.090 1.00 33.02 563 PRO A C 1
ATOM 4464 O O . PRO A 1 547 ? 29.377 2.855 32.864 1.00 32.88 563 PRO A O 1
ATOM 4468 N N . TRP A 1 548 ? 30.665 2.979 31.009 1.00 32.60 564 TRP A N 1
ATOM 4469 C CA . TRP A 1 548 ? 30.327 1.636 30.521 1.00 31.96 564 TRP A CA 1
ATOM 4470 C C . TRP A 1 548 ? 30.522 0.469 31.515 1.00 31.88 564 TRP A C 1
ATOM 4471 O O . TRP A 1 548 ? 29.803 -0.523 31.424 1.00 31.77 564 TRP A O 1
ATOM 4482 N N . PRO A 1 549 ? 31.488 0.568 32.458 1.00 31.95 565 PRO A N 1
ATOM 4483 C CA . PRO A 1 549 ? 31.549 -0.509 33.457 1.00 31.94 565 PRO A CA 1
ATOM 4484 C C . PRO A 1 549 ? 30.265 -0.660 34.283 1.00 31.80 565 PRO A C 1
ATOM 4485 O O . PRO A 1 549 ? 29.959 -1.765 34.736 1.00 31.68 565 PRO A O 1
ATOM 4489 N N . ASP A 1 550 ? 29.539 0.440 34.479 1.00 31.83 566 ASP A N 1
ATOM 4490 C CA . ASP A 1 550 ? 28.246 0.416 35.173 1.00 31.96 566 ASP A CA 1
ATOM 4491 C C . ASP A 1 550 ? 27.153 -0.239 34.331 1.00 31.92 566 ASP A C 1
ATOM 4492 O O . ASP A 1 550 ? 26.215 -0.831 34.869 1.00 31.70 566 ASP A O 1
ATOM 4497 N N . ALA A 1 551 ? 27.273 -0.124 33.008 1.00 31.63 567 ALA A N 1
ATOM 4498 C CA . ALA A 1 551 ? 26.310 -0.727 32.095 1.00 31.75 567 ALA A CA 1
ATOM 4499 C C . ALA A 1 551 ? 26.517 -2.235 32.012 1.00 31.98 567 ALA A C 1
ATOM 4500 O O . ALA A 1 551 ? 25.550 -2.999 31.987 1.00 32.10 567 ALA A O 1
ATOM 4502 N N . LEU A 1 552 ? 27.780 -2.660 31.975 1.00 32.27 568 LEU A N 1
ATOM 4503 C CA . LEU A 1 552 ? 28.123 -4.076 32.051 1.00 32.63 568 LEU A CA 1
ATOM 4504 C C . LEU A 1 552 ? 27.685 -4.687 33.387 1.00 32.98 568 LEU A C 1
ATOM 4505 O O . LEU A 1 552 ? 27.172 -5.806 33.418 1.00 32.88 568 LEU A O 1
ATOM 4510 N N . GLU A 1 553 ? 27.887 -3.950 34.479 1.00 33.48 569 GLU A N 1
ATOM 4511 C CA . GLU A 1 553 ? 27.493 -4.420 35.814 1.00 34.19 569 GLU A CA 1
ATOM 4512 C C . GLU A 1 553 ? 25.986 -4.663 35.903 1.00 34.18 569 GLU A C 1
ATOM 4513 O O . GLU A 1 553 ? 25.543 -5.652 36.483 1.00 34.22 569 GLU A O 1
ATOM 4519 N N . ALA A 1 554 ? 25.217 -3.761 35.300 1.00 34.59 570 ALA A N 1
ATOM 4520 C CA . ALA A 1 554 ? 23.766 -3.886 35.210 1.00 35.04 570 ALA A CA 1
ATOM 4521 C C . ALA A 1 554 ? 23.329 -5.144 34.461 1.00 35.23 570 ALA A C 1
ATOM 4522 O O . ALA A 1 554 ? 22.245 -5.665 34.716 1.00 35.44 570 ALA A O 1
ATOM 4524 N N . PHE A 1 555 ? 24.173 -5.632 33.552 1.00 35.20 571 PHE A N 1
ATOM 4525 C CA . PHE A 1 555 ? 23.854 -6.834 32.781 1.00 35.20 571 PHE A CA 1
ATOM 4526 C C . PHE A 1 555 ? 24.163 -8.113 33.554 1.00 35.37 571 PHE A C 1
ATOM 4527 O O . PHE A 1 555 ? 23.317 -9.004 33.627 1.00 35.70 571 PHE A O 1
ATOM 4535 N N . ASN A 1 556 ? 25.365 -8.203 34.125 1.00 35.37 572 ASN A N 1
ATOM 4536 C CA . ASN A 1 556 ? 25.839 -9.456 34.714 1.00 35.65 572 ASN A CA 1
ATOM 4537 C C . ASN A 1 556 ? 26.700 -9.323 35.973 1.00 35.90 572 ASN A C 1
ATOM 4538 O O . ASN A 1 556 ? 27.335 -10.291 36.391 1.00 35.78 572 ASN A O 1
ATOM 4543 N N . GLY A 1 557 ? 26.744 -8.123 36.549 1.00 36.64 573 GLY A N 1
ATOM 4544 C CA . GLY A 1 557 ? 27.503 -7.881 37.786 1.00 36.81 573 GLY A CA 1
ATOM 4545 C C . GLY A 1 557 ? 28.997 -7.648 37.617 1.00 37.11 573 GLY A C 1
ATOM 4546 O O . GLY A 1 557 ? 29.693 -7.363 38.590 1.00 36.67 573 GLY A O 1
ATOM 4547 N N . GLU A 1 558 ? 29.498 -7.761 36.388 1.00 37.34 574 GLU A N 1
ATOM 4548 C CA . GLU A 1 558 ? 30.929 -7.561 36.129 1.00 37.69 574 GLU A CA 1
ATOM 4549 C C . GLU A 1 558 ? 31.228 -6.124 35.716 1.00 37.19 574 GLU A C 1
ATOM 4550 O O . GLU A 1 558 ? 30.339 -5.399 35.280 1.00 37.10 574 GLU A O 1
ATOM 4556 N N . ARG A 1 559 ? 32.486 -5.714 35.862 1.00 36.76 575 ARG A N 1
ATOM 4557 C CA . ARG A 1 559 ? 32.888 -4.337 35.572 1.00 36.24 575 ARG A CA 1
ATOM 4558 C C . ARG A 1 559 ? 34.087 -4.262 34.623 1.00 35.80 575 ARG A C 1
ATOM 4559 O O . ARG A 1 559 ? 34.508 -3.173 34.229 1.00 35.61 575 ARG A O 1
ATOM 4567 N N . ILE A 1 560 ? 34.627 -5.422 34.261 1.00 35.22 576 ILE A N 1
ATOM 4568 C CA . ILE A 1 560 ? 35.874 -5.491 33.501 1.00 35.08 576 ILE A CA 1
ATOM 4569 C C . ILE A 1 560 ? 35.667 -6.148 32.127 1.00 34.36 576 ILE A C 1
ATOM 4570 O O . ILE A 1 560 ? 35.017 -7.180 32.017 1.00 33.87 576 ILE A O 1
ATOM 4575 N N . MET A 1 561 ? 36.209 -5.522 31.086 1.00 33.86 577 MET A N 1
ATOM 4576 C CA . MET A 1 561 ? 36.270 -6.132 29.759 1.00 33.25 577 MET A CA 1
ATOM 4577 C C . MET A 1 561 ? 37.291 -7.270 29.800 1.00 33.03 577 MET A C 1
ATOM 4578 O O . MET A 1 561 ? 38.454 -7.054 30.148 1.00 33.17 577 MET A O 1
ATOM 4583 N N . SER A 1 562 ? 36.850 -8.476 29.448 1.00 32.95 578 SER A N 1
ATOM 4584 C CA . SER A 1 562 ? 37.662 -9.679 29.603 1.00 32.85 578 SER A CA 1
ATOM 4585 C C . SER A 1 562 ? 37.563 -10.638 28.419 1.00 32.75 578 SER A C 1
ATOM 4586 O O . SER A 1 562 ? 36.474 -10.898 27.903 1.00 32.79 578 SER A O 1
ATOM 4589 N N . GLY A 1 563 ? 38.706 -11.187 28.019 1.00 32.71 579 GLY A N 1
ATOM 4590 C CA . GLY A 1 563 ? 38.756 -12.221 26.976 1.00 32.56 579 GLY A CA 1
ATOM 4591 C C . GLY A 1 563 ? 38.469 -13.631 27.490 1.00 32.73 579 GLY A C 1
ATOM 4592 O O . GLY A 1 563 ? 38.510 -14.594 26.727 1.00 32.00 579 GLY A O 1
ATOM 4593 N N . LYS A 1 564 ? 38.168 -13.753 28.784 1.00 32.81 580 LYS A N 1
ATOM 4594 C CA . LYS A 1 564 ? 37.861 -15.058 29.390 1.00 33.34 580 LYS A CA 1
ATOM 4595 C C . LYS A 1 564 ? 36.711 -15.782 28.686 1.00 32.82 580 LYS A C 1
ATOM 4596 O O . LYS A 1 564 ? 36.826 -16.966 28.366 1.00 32.89 580 LYS A O 1
ATOM 4602 N N . ALA A 1 565 ? 35.611 -15.071 28.442 1.00 32.42 581 ALA A N 1
ATOM 4603 C CA . ALA A 1 565 ? 34.413 -15.689 27.870 1.00 32.53 581 ALA A CA 1
ATOM 4604 C C . ALA A 1 565 ? 34.603 -16.186 26.427 1.00 32.29 581 ALA A C 1
ATOM 4605 O O . ALA A 1 565 ? 34.120 -17.262 26.072 1.00 32.73 581 ALA A O 1
ATOM 4607 N N . ILE A 1 566 ? 35.303 -15.414 25.602 1.00 32.09 582 ILE A N 1
ATOM 4608 C CA . ILE A 1 566 ? 35.568 -15.846 24.227 1.00 31.84 582 ILE A CA 1
ATOM 4609 C C . ILE A 1 566 ? 36.495 -17.073 24.200 1.00 32.00 582 ILE A C 1
ATOM 4610 O O . ILE A 1 566 ? 36.283 -18.003 23.418 1.00 31.93 582 ILE A O 1
ATOM 4615 N N . ALA A 1 567 ? 37.493 -17.088 25.080 1.00 32.42 583 ALA A N 1
ATOM 4616 C CA . ALA A 1 567 ? 38.402 -18.234 25.191 1.00 32.91 583 ALA A CA 1
ATOM 4617 C C . ALA A 1 567 ? 37.657 -19.486 25.665 1.00 33.30 583 ALA A C 1
ATOM 4618 O O . ALA A 1 567 ? 37.922 -20.599 25.198 1.00 33.32 583 ALA A O 1
ATOM 4620 N N . GLU A 1 568 ? 36.711 -19.282 26.579 1.00 33.63 584 GLU A N 1
ATOM 4621 C CA . GLU A 1 568 ? 35.894 -20.362 27.136 1.00 33.87 584 GLU A CA 1
ATOM 4622 C C . GLU A 1 568 ? 35.037 -20.998 26.043 1.00 33.54 584 GLU A C 1
ATOM 4623 O O . GLU A 1 568 ? 34.963 -22.221 25.928 1.00 33.63 584 GLU A O 1
ATOM 4629 N N . TYR A 1 569 ? 34.407 -20.153 25.235 1.00 33.13 585 TYR A N 1
ATOM 4630 C CA . TYR A 1 569 ? 33.598 -20.599 24.105 1.00 33.01 585 TYR A CA 1
ATOM 4631 C C . TYR A 1 569 ? 34.389 -21.501 23.147 1.00 33.00 585 TYR A C 1
ATOM 4632 O O . TYR A 1 569 ? 33.898 -22.544 22.716 1.00 33.10 585 TYR A O 1
ATOM 4641 N N . PHE A 1 570 ? 35.615 -21.099 22.829 1.00 33.28 586 PHE A N 1
ATOM 4642 C CA . PHE A 1 570 ? 36.404 -21.784 21.805 1.00 33.54 586 PHE A CA 1
ATOM 4643 C C . PHE A 1 570 ? 37.377 -22.837 22.332 1.00 33.87 586 PHE A C 1
ATOM 4644 O O . PHE A 1 570 ? 38.039 -23.507 21.543 1.00 33.94 586 PHE A O 1
ATOM 4652 N N . GLU A 1 571 ? 37.447 -22.986 23.655 1.00 34.19 587 GLU A N 1
ATOM 4653 C CA . GLU A 1 571 ? 38.367 -23.937 24.290 1.00 34.80 587 GLU A CA 1
ATOM 4654 C C . GLU A 1 571 ? 38.335 -25.361 23.699 1.00 34.50 587 GLU A C 1
ATOM 4655 O O . GLU A 1 571 ? 39.395 -25.929 23.451 1.00 34.72 587 GLU A O 1
ATOM 4661 N N . PRO A 1 572 ? 37.136 -25.932 23.442 1.00 34.46 588 PRO A N 1
ATOM 4662 C CA . PRO A 1 572 ? 37.145 -27.264 22.821 1.00 34.19 588 PRO A CA 1
ATOM 4663 C C . PRO A 1 572 ? 37.772 -27.264 21.423 1.00 34.15 588 PRO A C 1
ATOM 4664 O O . PRO A 1 572 ? 38.388 -28.258 21.026 1.00 34.10 588 PRO A O 1
ATOM 4668 N N . LEU A 1 573 ? 37.621 -26.163 20.689 1.00 34.06 589 LEU A N 1
ATOM 4669 C CA . LEU A 1 573 ? 38.270 -26.028 19.381 1.00 33.94 589 LEU A CA 1
ATOM 4670 C C . LEU A 1 573 ? 39.785 -25.909 19.542 1.00 34.11 589 LEU A C 1
ATOM 4671 O O . LEU A 1 573 ? 40.534 -26.567 18.826 1.00 33.91 589 LEU A O 1
ATOM 4676 N N . ARG A 1 574 ? 40.229 -25.086 20.493 1.00 34.72 590 ARG A N 1
ATOM 4677 C CA . ARG A 1 574 ? 41.664 -24.899 20.739 1.00 35.38 590 ARG A CA 1
ATOM 4678 C C . ARG A 1 574 ? 42.360 -26.237 20.983 1.00 35.86 590 ARG A C 1
ATOM 4679 O O . ARG A 1 574 ? 43.384 -26.528 20.361 1.00 36.04 590 ARG A O 1
ATOM 4687 N N . VAL A 1 575 ? 41.787 -27.041 21.878 1.00 36.20 591 VAL A N 1
ATOM 4688 C CA . VAL A 1 575 ? 42.323 -28.361 22.206 1.00 36.67 591 VAL A CA 1
ATOM 4689 C C . VAL A 1 575 ? 42.394 -29.257 20.965 1.00 36.58 591 VAL A C 1
ATOM 4690 O O . VAL A 1 575 ? 43.447 -29.824 20.672 1.00 37.03 591 VAL A O 1
ATOM 4694 N N . TRP A 1 576 ? 41.290 -29.369 20.232 1.00 36.46 592 TRP A N 1
ATOM 4695 C CA . TRP A 1 576 ? 41.266 -30.187 19.015 1.00 36.41 592 TRP A CA 1
ATOM 4696 C C . TRP A 1 576 ? 42.245 -29.686 17.952 1.00 36.29 592 TRP A C 1
ATOM 4697 O O . TRP A 1 576 ? 42.968 -30.483 17.339 1.00 36.39 592 TRP A O 1
ATOM 4708 N N . LEU A 1 577 ? 42.255 -28.372 17.735 1.00 36.06 593 LEU A N 1
ATOM 4709 C CA . LEU A 1 577 ? 43.039 -27.764 16.654 1.00 35.76 593 LEU A CA 1
ATOM 4710 C C . LEU A 1 577 ? 44.544 -27.828 16.901 1.00 35.74 593 LEU A C 1
ATOM 4711 O O . LEU A 1 577 ? 45.309 -28.101 15.974 1.00 35.14 593 LEU A O 1
ATOM 4716 N N . GLU A 1 578 ? 44.964 -27.571 18.141 1.00 35.85 594 GLU A N 1
ATOM 4717 C CA . GLU A 1 578 ? 46.369 -27.724 18.501 1.00 36.31 594 GLU A CA 1
ATOM 4718 C C . GLU A 1 578 ? 46.841 -29.137 18.162 1.00 36.47 594 GLU A C 1
ATOM 4719 O O . GLU A 1 578 ? 47.873 -29.308 17.509 1.00 36.61 594 GLU A O 1
ATOM 4725 N N . ALA A 1 579 ? 46.058 -30.135 18.573 1.00 36.56 595 ALA A N 1
ATOM 4726 C CA . ALA A 1 579 ? 46.370 -31.539 18.315 1.00 36.58 595 ALA A CA 1
ATOM 4727 C C . ALA A 1 579 ? 46.365 -31.881 16.824 1.00 36.63 595 ALA A C 1
ATOM 4728 O O . ALA A 1 579 ? 47.230 -32.625 16.352 1.00 36.52 595 ALA A O 1
ATOM 4730 N N . GLU A 1 580 ? 45.399 -31.337 16.088 1.00 36.68 596 GLU A N 1
ATOM 4731 C CA . GLU A 1 580 ? 45.275 -31.622 14.659 1.00 37.05 596 GLU A CA 1
ATOM 4732 C C . GLU A 1 580 ? 46.421 -31.037 13.835 1.00 37.04 596 GLU A C 1
ATOM 4733 O O . GLU A 1 580 ? 46.851 -31.636 12.842 1.00 37.62 596 GLU A O 1
ATOM 4739 N N . ASN A 1 581 ? 46.895 -29.861 14.236 1.00 36.88 597 ASN A N 1
ATOM 4740 C CA . ASN A 1 581 ? 48.040 -29.229 13.588 1.00 36.86 597 ASN A CA 1
ATOM 4741 C C . ASN A 1 581 ? 49.341 -30.003 13.821 1.00 37.06 597 ASN A C 1
ATOM 4742 O O . ASN A 1 581 ? 50.154 -30.146 12.906 1.00 36.97 597 ASN A O 1
ATOM 4747 N N . ILE A 1 582 ? 49.525 -30.501 15.044 1.00 37.10 598 ILE A N 1
ATOM 4748 C CA . ILE A 1 582 ? 50.668 -31.356 15.365 1.00 37.30 598 ILE A CA 1
ATOM 4749 C C . ILE A 1 582 ? 50.578 -32.656 14.560 1.00 37.39 598 ILE A C 1
ATOM 4750 O O . ILE A 1 582 ? 51.552 -33.070 13.933 1.00 37.56 598 ILE A O 1
ATOM 4755 N N . LYS A 1 583 ? 49.394 -33.263 14.547 1.00 37.48 599 LYS A N 1
ATOM 4756 C CA . LYS A 1 583 ? 49.149 -34.503 13.815 1.00 37.87 599 LYS A CA 1
ATOM 4757 C C . LYS A 1 583 ? 49.536 -34.383 12.336 1.00 37.59 599 LYS A C 1
ATOM 4758 O O . LYS A 1 583 ? 50.113 -35.305 11.764 1.00 37.58 599 LYS A O 1
ATOM 4764 N N . ASN A 1 584 ? 49.227 -33.235 11.739 1.00 37.10 600 ASN A N 1
ATOM 4765 C CA . ASN A 1 584 ? 49.478 -32.988 10.324 1.00 36.77 600 ASN A CA 1
ATOM 4766 C C . ASN A 1 584 ? 50.758 -32.193 10.058 1.00 36.41 600 ASN A C 1
ATOM 4767 O O . ASN A 1 584 ? 50.977 -31.726 8.935 1.00 36.21 600 ASN A O 1
ATOM 4772 N N . ASN A 1 585 ? 51.596 -32.040 11.088 1.00 35.93 601 ASN A N 1
ATOM 4773 C CA . ASN A 1 585 ? 52.866 -31.310 10.970 1.00 35.75 601 ASN A CA 1
ATOM 4774 C C . ASN A 1 585 ? 52.681 -29.952 10.282 1.00 35.19 601 ASN A C 1
ATOM 4775 O O . ASN A 1 585 ? 53.454 -29.568 9.399 1.00 34.69 601 ASN A O 1
ATOM 4780 N N . VAL A 1 586 ? 51.640 -29.234 10.703 1.00 34.65 602 VAL A N 1
ATOM 4781 C CA . VAL A 1 586 ? 51.248 -27.973 10.079 1.00 33.86 602 VAL A CA 1
ATOM 4782 C C . VAL A 1 586 ? 52.186 -26.840 10.484 1.00 33.68 602 VAL A C 1
ATOM 4783 O O . VAL A 1 586 ? 52.413 -26.601 11.680 1.00 33.29 602 VAL A O 1
ATOM 4787 N N . HIS A 1 587 ? 52.731 -26.152 9.481 1.00 32.91 603 HIS A N 1
ATOM 4788 C CA . HIS A 1 587 ? 53.572 -24.987 9.717 1.00 32.74 603 HIS A CA 1
ATOM 4789 C C . HIS A 1 587 ? 52.742 -23.814 10.242 1.00 32.65 603 HIS A C 1
ATOM 4790 O O . HIS A 1 587 ? 51.676 -23.494 9.704 1.00 32.69 603 HIS A O 1
ATOM 4797 N N . ILE A 1 588 ? 53.244 -23.191 11.305 1.00 32.55 604 ILE A N 1
ATOM 4798 C CA . ILE A 1 588 ? 52.584 -22.069 11.972 1.00 32.37 604 ILE A CA 1
ATOM 4799 C C . ILE A 1 588 ? 53.468 -20.834 11.834 1.00 32.06 604 ILE A C 1
ATOM 4800 O O . ILE A 1 588 ? 54.685 -20.922 11.969 1.00 32.47 604 ILE A O 1
ATOM 4805 N N . GLY A 1 589 ? 52.855 -19.686 11.565 1.00 31.91 605 GLY A N 1
ATOM 4806 C CA . GLY A 1 589 ? 53.595 -18.436 11.398 1.00 31.57 605 GLY A CA 1
ATOM 4807 C C . GLY A 1 589 ? 53.867 -18.176 9.924 1.00 31.72 605 GLY A C 1
ATOM 4808 O O . GLY A 1 589 ? 53.583 -19.022 9.074 1.00 31.55 605 GLY A O 1
ATOM 4809 N N . TRP A 1 590 ? 54.417 -17.006 9.621 1.00 31.60 606 TRP A N 1
ATOM 4810 C CA . TRP A 1 590 ? 54.641 -16.612 8.232 1.00 31.79 606 TRP A CA 1
ATOM 4811 C C . TRP A 1 590 ? 55.836 -15.689 8.086 1.00 31.90 606 TRP A C 1
ATOM 4812 O O . TRP A 1 590 ? 56.177 -14.940 8.998 1.00 31.70 606 TRP A O 1
ATOM 4823 N N . THR A 1 591 ? 56.468 -15.754 6.922 1.00 32.27 607 THR A N 1
ATOM 4824 C CA . THR A 1 591 ? 57.550 -14.849 6.576 1.00 32.48 607 THR A CA 1
ATOM 4825 C C . THR A 1 591 ? 56.962 -13.488 6.190 1.00 32.79 607 THR A C 1
ATOM 4826 O O . THR A 1 591 ? 55.769 -13.381 5.899 1.00 32.53 607 THR A O 1
ATOM 4830 N N . THR A 1 592 ? 57.801 -12.455 6.192 1.00 33.22 608 THR A N 1
ATOM 4831 C CA . THR A 1 592 ? 57.382 -11.107 5.798 1.00 33.97 608 THR A CA 1
ATOM 4832 C C . THR A 1 592 ? 57.001 -11.060 4.311 1.00 34.06 608 THR A C 1
ATOM 4833 O O . THR A 1 592 ? 57.724 -11.586 3.457 1.00 33.80 608 THR A O 1
ATOM 4837 N N . SER A 1 593 ? 55.845 -10.456 4.029 1.00 34.02 609 SER A N 1
ATOM 4838 C CA . SER A 1 593 ? 55.279 -10.392 2.678 1.00 34.40 609 SER A CA 1
ATOM 4839 C C . SER A 1 593 ? 56.159 -9.607 1.708 1.00 34.84 609 SER A C 1
ATOM 4840 O O . SER A 1 593 ? 56.817 -8.654 2.103 1.00 34.47 609 SER A O 1
ATOM 4843 N N . ASN A 1 594 ? 56.162 -10.017 0.443 1.00 35.69 610 ASN A N 1
ATOM 4844 C CA A ASN A 1 594 ? 56.855 -9.315 -0.636 0.50 36.34 610 ASN A CA 1
ATOM 4845 C CA B ASN A 1 594 ? 56.891 -9.239 -0.571 0.50 36.38 610 ASN A CA 1
ATOM 4846 C C . ASN A 1 594 ? 55.913 -8.544 -1.542 1.00 36.47 610 ASN A C 1
ATOM 4847 O O . ASN A 1 594 ? 56.297 -8.129 -2.643 1.00 36.16 610 ASN A O 1
ATOM 4856 N N . LYS A 1 595 ? 54.665 -8.381 -1.096 1.00 36.58 611 LYS A N 1
ATOM 4857 C CA . LYS A 1 595 ? 53.596 -7.835 -1.945 1.00 37.25 611 LYS A CA 1
ATOM 4858 C C . LYS A 1 595 ? 53.361 -6.316 -1.903 1.00 37.84 611 LYS A C 1
ATOM 4859 O O . LYS A 1 595 ? 52.427 -5.816 -2.536 1.00 37.61 611 LYS A O 1
ATOM 4865 N N . CYS A 1 596 ? 54.188 -5.585 -1.162 1.00 38.70 612 CYS A N 1
ATOM 4866 C CA . CYS A 1 596 ? 54.143 -4.123 -1.218 1.00 39.84 612 CYS A CA 1
ATOM 4867 C C . CYS A 1 596 ? 55.547 -3.561 -1.363 1.00 40.83 612 CYS A C 1
ATOM 4868 O O . CYS A 1 596 ? 56.340 -3.597 -0.420 1.00 40.83 612 CYS A O 1
ATOM 4871 N N . VAL A 1 597 ? 55.839 -3.058 -2.561 1.00 42.06 613 VAL A N 1
ATOM 4872 C CA . VAL A 1 597 ? 57.142 -2.482 -2.897 1.00 43.43 613 VAL A CA 1
ATOM 4873 C C . VAL A 1 597 ? 57.230 -1.050 -2.378 1.00 44.26 613 VAL A C 1
ATOM 4874 O O . VAL A 1 597 ? 56.386 -0.210 -2.700 1.00 44.38 613 VAL A O 1
ATOM 4878 N N . SER A 1 598 ? 58.252 -0.781 -1.569 1.00 45.52 614 SER A N 1
ATOM 4879 C CA . SER A 1 598 ? 58.423 0.531 -0.945 1.00 46.72 614 SER A CA 1
ATOM 4880 C C . SER A 1 598 ? 59.201 1.487 -1.850 1.00 47.03 614 SER A C 1
ATOM 4881 O O . SER A 1 598 ? 58.837 2.663 -1.980 1.00 47.83 614 SER A O 1
ATOM 4884 N N . ARG B 2 6 ? 25.522 9.344 14.311 1.00 46.20 6 ARG P N 1
ATOM 4885 C CA . ARG B 2 6 ? 25.560 8.730 12.945 1.00 46.29 6 ARG P CA 1
ATOM 4886 C C . ARG B 2 6 ? 24.982 7.302 12.949 1.00 45.25 6 ARG P C 1
ATOM 4887 O O . ARG B 2 6 ? 24.907 6.675 14.016 1.00 45.41 6 ARG P O 1
ATOM 4895 N N . PRO B 2 7 ? 24.562 6.785 11.765 1.00 44.16 7 PRO P N 1
ATOM 4896 C CA . PRO B 2 7 ? 24.034 5.421 11.668 1.00 43.12 7 PRO P CA 1
ATOM 4897 C C . PRO B 2 7 ? 25.007 4.347 12.146 1.00 42.10 7 PRO P C 1
ATOM 4898 O O . PRO B 2 7 ? 26.231 4.517 12.058 1.00 41.82 7 PRO P O 1
ATOM 4902 N N . LYS B 2 8 ? 24.443 3.249 12.643 1.00 40.67 8 LYS P N 1
ATOM 4903 C CA . LYS B 2 8 ? 25.212 2.117 13.133 1.00 39.63 8 LYS P CA 1
ATOM 4904 C C . LYS B 2 8 ? 25.247 1.048 12.049 1.00 38.71 8 LYS P C 1
ATOM 4905 O O . LYS B 2 8 ? 24.198 0.637 11.552 1.00 38.44 8 LYS P O 1
ATOM 4911 N N . ILE B 2 9 ? 26.447 0.592 11.700 1.00 37.57 9 ILE P N 1
ATOM 4912 C CA . ILE B 2 9 ? 26.646 -0.264 10.525 1.00 36.80 9 ILE P CA 1
ATOM 4913 C C . ILE B 2 9 ? 27.365 -1.595 10.848 1.00 36.21 9 ILE P C 1
ATOM 4914 O O . ILE B 2 9 ? 28.068 -1.686 11.858 1.00 36.42 9 ILE P O 1
ATOM 4919 N N . PRO B 2 10 ? 27.194 -2.632 9.997 1.00 35.52 10 PRO P N 1
ATOM 4920 C CA . PRO B 2 10 ? 27.896 -3.891 10.248 1.00 35.04 10 PRO P CA 1
ATOM 4921 C C . PRO B 2 10 ? 29.398 -3.739 10.011 1.00 34.28 10 PRO P C 1
ATOM 4922 O O . PRO B 2 10 ? 29.814 -2.778 9.350 1.00 34.18 10 PRO P O 1
ATOM 4926 N N . PRO B 2 11 ? 30.211 -4.670 10.551 1.00 33.77 11 PRO P N 1
ATOM 4927 C CA . PRO B 2 11 ? 31.650 -4.652 10.302 1.00 33.51 11 PRO P CA 1
ATOM 4928 C C . PRO B 2 11 ? 31.976 -4.819 8.820 1.00 33.26 11 PRO P C 1
ATOM 4929 O O . PRO B 2 11 ? 33.081 -4.505 8.397 1.00 32.97 11 PRO P O 1
#

Sequence (604 aa):
ALVKEEIQAKEYLENNLNKELAKRTNVETEAAWAYGSNITDENEKKKNEISAELAKFMKEVASDTTKFQWRSYQSEDLKRQFKALTKLGYAALPEDDYAELLDTLSAMESNFAKVKVCDYKDSTKCDLALDPEIEEVISKSRDHEELAYYWREFYDKAGTAVRSQFERYVELNTKAAKLNNFTSGAEAWLDEYEDDTFEQQLEDIFADIRPLYQQIHGYVRFRLRKHYGDAVVSETGPIPMHLLGNMWAQQWSEIADIVSPFPEKPLVDVSAEMEKQGYTPLKMFQMGDDFFTSMNLTKLPQDFWDKSIIEKPTDGRDLVCHASAWDFYLTDDVRIKQCTRVTQDQLFTVHHELGHIQYFLQYQHQPFVYRTGANPGFHEAVGDVLSLSVSTPKHLEKIGLLKDYVRDDEARINQLFLTALDKIVFLPFAFTMDKYRWSLFRGEVDKANWNCAFWKLRDEYSGIEPPVVRSEKDFDAPAKYHISADVEYLRYLVSFIIQFQFYKSACIKAGQYDPDNVELPLDNCDIYGSAAAGAAFHNMLSMGASKPWPDALEAFNGERIMSGKAIAEYFEPLRVWLEAENIKNNVHIGWTTSNNKCVSRPKIPP

Solvent-accessible surface area: 24143 Å² total; per-residue (Å²): 126,86,121,66,44,28,119,119,0,135,116,52,2,96,88,15,7,126,72,2,11,129,86,18,14,79,38,16,60,16,17,23,39,4,7,9,56,9,58,118,111,21,41,132,108,46,13,97,50,8,38,113,22,5,133,45,38,62,105,5,14,54,50,1,107,159,28,96,19,183,58,8,162,36,126,68,13,48,52,11,0,108,39,5,46,87,36,38,54,9,15,0,63,125,114,22,22,45,68,0,18,80,12,23,3,34,0,28,18,42,17,21,94,11,84,0,40,34,86,170,61,95,121,102,54,83,11,12,21,27,36,62,0,52,110,30,4,13,123,20,67,69,66,110,19,3,21,58,4,2,103,42,0,5,53,80,0,0,39,60,2,51,79,60,0,39,81,0,10,84,2,5,29,92,2,4,112,91,36,142,54,92,1,1,0,47,30,35,20,42,98,0,78,50,152,73,4,61,105,44,1,59,79,17,8,62,110,10,67,81,17,2,55,35,0,0,1,6,0,3,39,30,0,57,145,86,30,29,85,112,34,0,54,72,61,9,10,0,16,2,13,2,0,4,32,3,21,3,6,39,1,34,56,2,5,85,25,0,3,12,48,91,175,69,50,51,6,96,3,24,78,39,0,114,166,81,53,24,65,13,85,97,0,0,81,33,0,20,65,3,6,52,28,0,117,15,59,145,10,19,121,47,0,75,100,82,21,36,31,96,77,29,144,88,83,88,43,13,8,18,39,8,4,0,12,12,0,36,71,101,53,6,2,10,0,4,4,7,13,80,30,33,20,76,15,0,35,21,0,5,9,0,1,0,0,0,1,0,6,12,16,3,42,129,32,48,39,24,6,19,59,8,5,3,26,0,1,2,0,0,0,0,10,0,0,10,4,0,1,15,0,2,48,8,0,82,123,47,24,2,24,110,148,23,103,86,49,121,62,0,65,15,1,11,0,2,21,11,0,0,28,21,1,2,0,4,0,2,0,1,1,1,0,32,0,0,12,18,6,5,75,65,119,32,109,115,76,67,12,0,3,18,10,10,128,32,3,12,97,22,3,0,1,13,2,22,29,87,5,25,36,185,26,0,1,0,0,0,6,12,0,0,0,10,4,6,10,0,1,36,1,2,0,1,5,3,2,0,0,6,0,0,41,16,0,0,86,87,29,49,38,22,58,95,140,54,135,135,46,17,7,4,15,0,3,0,77,42,16,56,50,0,1,54,4,1,92,73,0,0,20,35,0,12,20,113,49,6,27,37,0,1,77,37,4,34,52,86,112,128,7,36,11,144,6,0,45,50,3,0,71,40,0,85,84,46,0,65,60,33,6,144,166,55,134,20,73,58,16,49,80,123,30,114,43,28,90,102,164,21,30,5,15,28

Radius of gyration: 23.93 Å; Cα contacts (8 Å, |Δi|>4): 972; chains: 2; bounding box: 53×67×67 Å

B-factor: mean 37.58, std 6.77, range [24.15, 69.86]

Organism: Drosophila melanogaster (NCBI:txid7227)

Secondary structure (DSSP, 8-state):
-HHHHHHHHHHHHHHHHHHHHHHHHHHHHHHHHHHHS--HHHHHHHHHHHHHHHHHHHHHHHHHTTS-GGG-S-HHHHHHHHHHH--GGGGS-HHHHHHHHHHHHHHHHHHHT-EE--SS-TT---EEIIIIIHHHHHH---HHHHHHHHHHHHHHHTGGGHHHHHHHHHHHHHHHHHTT-SSHHHHHHGGG--TTHHHHHHHHHHHHHHHHHHHHHHHHHHHHHHH-TTTS-SSSPEEGGGSSSTT-S--GGGHHHH-S-TTS----THHHHHHTT--HHHHHHHHHHHHHHTT-PPPPHHHHHH-B-S---SS-----S-EEEE-SSSS-EEEE----SSHHHHHHHHHHHHHHHHHHHHTTS-GGG-S-SSHHHHHHHHHHHHHHHTSHHHHHHTT-S-S----HHHHHHHHHHHHHHHTTHHHHHHHHHHHHHHHHTT-S-GGGHHHHHHHHHHHHH-EE-SS-EETT---GGGSHHHHTT--SHHHHHHHHHHHHHHHHHHHHTT---TT-TTS-GGG---TT-HHHHHHHHHHHTTTTSS-HHHHHHHHHS--S--SHHHHHHHHHHHHHHHHHHHHTT---S-PPP-SEE-/--B---

GO terms:
  GO:0008237 metallopeptidase activity (F, IDA)
  GO:0005576 extracellular region (C, IDA)
  GO:0008241 peptidyl-dipeptidase activity (F, IDA)
  GO:0009609 response to symbiotic bacterium (P, IEP)
  GO:0016486 peptide hormone processing (P, IDA)
  GO:0006508 proteolysis (P, IDA)
  GO:0007552 metamorphosis (P, IEP)
  GO:0007618 mating (P, IEP)
  GO:0005515 protein binding (F, IPI)

Nearest PDB structures (foldseek):
  4asq-assembly1_A  TM=1.001E+00  e=3.614E-88  Drosophila melanogaster
  1j37-assembly1_A  TM=9.976E-01  e=9.332E-79  Drosophila melanogaster
  6s1y-assembly1_A  TM=9.945E-01  e=5.409E-65  Anopheles gambiae
  6s1z-assembly1_A  TM=9.918E-01  e=2.814E-61  Anopheles gambiae
  7q3y-assembly1_A  TM=9.078E-01  e=1.285E-46  Homo sapiens

Foldseek 3Di:
DQVVLVVVLVVVLQVVLVVLLQLVLLLQVLVVCCQLFPDPVSLVVNLVSVLVSLVVLVVQLVVLVVGPLVPDPDPLSNVSSVLSNLSQLSLDPSVLSSLLSVLLCVLLLQLLCQWQADPVGRVRTGAHVVPRLLVCLLAPPPLVNLQVSLVSLLQRNFFVSLVSLVSNLVSQQVRCVSSPHLFNLRVQVVLQVDPCVVVQLVVLCVVLQVVLLLLQLLQLVLVCVVVNCVQGPQFAFHAQSNQSGSLNLFRLSCLCRRFPDNVADADWLLVVCVVVPHDLVNLLVVLQLQQVLLVADHQDPLAVVPEARADDDDPGTHNQPKAKDASLDARNIYIYHNADRTLVSSLVSLQNVQLVSLQNLASVPRNSLNAALGLLRSRQRSNLQSLQCLAPQNCVVVPRDPPHDDDPSNLLSSLSSVCSNQSLNQLVLVLLSVLSVCSRNVNDDLQCNQVSSQQSCCVRRSYHHSAAAESSGGRSSSDSCSSNVNRRVSNNLSSQCSLVLNVQLQVQQVQADPVDPNRASSRGHSRSHNSSSQLCSQLSSRRNSDNVLVSSCSNHNGRDRDNVRVCSNNVVNSVVSVVVCVVVVGDGHHDRDPRYDD/DDDDDD

InterPro domains:
  IPR001548 Peptidase M2, peptidyl-dipeptidase A [PF01401] (20-606)
  IPR001548 Peptidase M2, peptidyl-dipeptidase A [PR00791] (217-244)
  IPR001548 Peptidase M2, peptidyl-dipeptidase A [PR00791] (252-273)
  IPR001548 Peptidase M2, peptidyl-dipeptidase A [PR00791] (330-355)
  IPR001548 Peptidase M2, peptidyl-dipeptidase A [PR00791] (362-378)
  IPR001548 Peptidase M2, peptidyl-dipeptidase A [PR00791] (390-410)
  IPR001548 Peptidase M2, peptidyl-dipeptidase A [PR00791] (431-456)
  IPR001548 Peptidase M2, peptidyl-dipeptidase A [PR00791] (466-493)
  IPR001548 Peptidase M2, peptidyl-dipeptidase A [PR00791] (494-522)
  IPR001548 Peptidase M2, peptidyl-dipeptidase A [PS52011] (19-607)
  IPR001548 Peptidase M2, peptidyl-dipeptidase A [PTHR10514] (10-611)
  IPR001548 Peptidase M2, peptidyl-dipeptidase A [cd06461] (28-597)